Protein AF-A0AAD9PXS9-F1 (afdb_monomer)

Nearest PDB structures (foldseek):
  6mev-assembly7_G  TM=8.569E-01  e=5.951E-21  Homo sapiens
  5nfo-assembly1_A  TM=6.266E-01  e=4.429E-11  Homo sapiens
  4qu2-assembly1_A  TM=5.758E-01  e=1.796E-11  Mus musculus
  3pu3-assembly1_A  TM=5.633E-01  e=5.872E-11  Homo sapiens
  3n9m-assembly1_A  TM=6.194E-01  e=2.273E-10  Caenorhabditis elegans

Structure (mmCIF, N/CA/C/O backbone):
data_AF-A0AAD9PXS9-F1
#
_entry.id   AF-A0AAD9PXS9-F1
#
loop_
_atom_site.group_PDB
_atom_site.id
_atom_site.type_symbol
_atom_site.label_atom_id
_atom_site.label_alt_id
_atom_site.label_comp_id
_atom_site.label_asym_id
_atom_site.label_entity_id
_atom_site.label_seq_id
_atom_site.pdbx_PDB_ins_code
_atom_site.Cartn_x
_atom_site.Cartn_y
_atom_site.Cartn_z
_atom_site.occupancy
_atom_site.B_iso_or_equiv
_atom_site.auth_seq_id
_atom_site.auth_comp_id
_atom_site.auth_asym_id
_atom_site.auth_atom_id
_atom_site.pdbx_PDB_model_num
ATOM 1 N N . MET A 1 1 ? 21.852 71.347 -9.786 1.00 32.97 1 MET A N 1
ATOM 2 C CA . MET A 1 1 ? 22.519 71.029 -11.064 1.00 32.97 1 MET A CA 1
ATOM 3 C C . MET A 1 1 ? 21.695 69.965 -11.750 1.00 32.97 1 MET A C 1
ATOM 5 O O . MET A 1 1 ? 21.371 68.970 -11.120 1.00 32.97 1 MET A O 1
ATOM 9 N N . PHE A 1 2 ? 21.278 70.275 -12.972 1.00 33.44 2 PHE A N 1
ATOM 10 C CA . PHE A 1 2 ? 20.511 69.436 -13.887 1.00 33.44 2 PHE A CA 1
ATOM 11 C C . PHE A 1 2 ? 21.202 68.100 -14.179 1.00 33.44 2 PHE A C 1
ATOM 13 O O . PHE A 1 2 ? 22.426 68.081 -14.207 1.00 33.44 2 PHE A O 1
ATOM 20 N N . ILE A 1 3 ? 20.397 67.064 -14.440 1.00 28.33 3 ILE A N 1
ATOM 21 C CA . ILE A 1 3 ? 20.535 65.975 -15.440 1.00 28.33 3 ILE A CA 1
ATOM 22 C C . ILE A 1 3 ? 19.218 65.179 -15.303 1.00 28.33 3 ILE A C 1
ATOM 24 O O . ILE A 1 3 ? 18.979 64.524 -14.296 1.00 28.33 3 ILE A O 1
ATOM 28 N N . SER A 1 4 ? 18.175 65.612 -16.012 1.00 26.77 4 SER A N 1
ATOM 29 C CA . SER A 1 4 ? 17.727 65.141 -17.335 1.00 26.77 4 SER A CA 1
ATOM 30 C C . SER A 1 4 ? 16.794 63.933 -17.236 1.00 26.77 4 SER A C 1
ATOM 32 O O . SER A 1 4 ? 17.215 62.796 -17.042 1.00 26.77 4 SER A O 1
ATOM 34 N N . VAL A 1 5 ? 15.509 64.243 -17.409 1.00 33.94 5 VAL A N 1
ATOM 35 C CA . VAL A 1 5 ? 14.447 63.336 -17.841 1.00 33.94 5 VAL A CA 1
ATOM 36 C C . VAL A 1 5 ? 14.939 62.607 -19.091 1.00 33.94 5 VAL A C 1
ATOM 38 O O . VAL A 1 5 ? 15.208 63.253 -20.101 1.00 33.94 5 VAL A O 1
ATOM 41 N N . ILE A 1 6 ? 15.105 61.287 -19.006 1.00 30.64 6 ILE A N 1
ATOM 42 C CA . ILE A 1 6 ? 15.299 60.445 -20.186 1.00 30.64 6 ILE A CA 1
ATOM 43 C C . ILE A 1 6 ? 13.916 59.989 -20.629 1.00 30.64 6 ILE A C 1
ATOM 45 O O . ILE A 1 6 ? 13.181 59.340 -19.884 1.00 30.64 6 ILE A O 1
ATOM 49 N N . GLU A 1 7 ? 13.581 60.423 -21.837 1.00 26.02 7 GLU A N 1
ATOM 50 C CA . GLU A 1 7 ? 12.402 60.058 -22.597 1.00 26.02 7 GLU A CA 1
ATOM 51 C C . GLU A 1 7 ? 12.254 58.541 -22.713 1.00 26.02 7 GLU A C 1
ATOM 53 O O . GLU A 1 7 ? 13.203 57.786 -22.930 1.00 26.02 7 GLU A O 1
ATOM 58 N N . ILE A 1 8 ? 11.002 58.126 -22.585 1.00 31.27 8 ILE A N 1
ATOM 59 C CA . ILE A 1 8 ? 10.494 56.795 -22.867 1.00 31.27 8 ILE A CA 1
ATOM 60 C C . ILE A 1 8 ? 10.793 56.487 -24.340 1.00 31.27 8 ILE A C 1
ATOM 62 O O . ILE A 1 8 ? 10.117 57.003 -25.227 1.00 31.27 8 ILE A O 1
ATOM 66 N N . SER A 1 9 ? 11.778 55.628 -24.610 1.00 27.08 9 SER A N 1
ATOM 67 C CA . SER A 1 9 ? 11.796 54.869 -25.860 1.00 27.08 9 SER A CA 1
ATOM 68 C C . SER A 1 9 ? 11.058 53.555 -25.617 1.00 27.08 9 SER A C 1
ATOM 70 O O . SER A 1 9 ? 11.543 52.689 -24.884 1.00 27.08 9 SER A O 1
ATOM 72 N N . GLU A 1 10 ? 9.885 53.408 -26.227 1.00 34.47 10 GLU A N 1
ATOM 73 C CA . GLU A 1 10 ? 9.200 52.129 -26.398 1.00 34.47 10 GLU A CA 1
ATOM 74 C C . GLU A 1 10 ? 10.090 51.168 -27.206 1.00 34.47 10 GLU A C 1
ATOM 76 O O . GLU A 1 10 ? 9.968 51.031 -28.419 1.00 34.47 10 GLU A O 1
ATOM 81 N N . CYS A 1 11 ? 10.992 50.465 -26.526 1.00 26.47 11 CYS A N 1
ATOM 82 C CA . CYS A 1 11 ? 11.579 49.240 -27.045 1.00 26.47 11 CYS A CA 1
ATOM 83 C C . CYS A 1 11 ? 10.707 48.084 -26.563 1.00 26.47 11 CYS A C 1
ATOM 85 O O . CYS A 1 11 ? 10.788 47.665 -25.412 1.00 26.47 11 CYS A O 1
ATOM 87 N N . THR A 1 12 ? 9.824 47.635 -27.456 1.00 33.69 12 THR A N 1
ATOM 88 C CA . THR A 1 12 ? 9.004 46.414 -27.382 1.00 33.69 12 THR A CA 1
ATOM 89 C C . THR A 1 12 ? 9.589 45.322 -26.469 1.00 33.69 12 THR A C 1
ATOM 91 O O . THR A 1 12 ? 10.384 44.480 -26.881 1.00 33.69 12 THR A O 1
ATOM 94 N N . ALA A 1 13 ? 9.164 45.308 -25.202 1.00 39.28 13 ALA A N 1
ATOM 95 C CA . ALA A 1 13 ? 9.448 44.206 -24.295 1.00 39.28 13 ALA A CA 1
ATOM 96 C C . ALA A 1 13 ? 8.746 42.955 -24.837 1.00 39.28 13 ALA A C 1
ATOM 98 O O . ALA A 1 13 ? 7.523 42.938 -25.003 1.00 39.28 13 ALA A O 1
ATOM 99 N N . ASN A 1 14 ? 9.525 41.924 -25.157 1.00 44.44 14 ASN A N 1
ATOM 100 C CA . ASN A 1 14 ? 9.032 40.686 -25.745 1.00 44.44 14 ASN A CA 1
ATOM 101 C C . ASN A 1 14 ? 7.964 40.066 -24.812 1.00 44.44 14 ASN A C 1
ATOM 103 O O . ASN A 1 14 ? 8.253 39.614 -23.698 1.00 44.44 14 ASN A O 1
ATOM 107 N N . LYS A 1 15 ? 6.690 40.120 -25.229 1.00 53.94 15 LYS A N 1
ATOM 108 C CA . LYS A 1 15 ? 5.539 39.699 -24.408 1.00 53.94 15 LYS A CA 1
ATOM 109 C C . LYS A 1 15 ? 5.495 38.185 -24.174 1.00 53.94 15 LYS A C 1
ATOM 111 O O . LYS A 1 15 ? 4.886 37.772 -23.194 1.00 53.94 15 LYS A O 1
ATOM 116 N N . ARG A 1 16 ? 6.201 37.389 -24.977 1.00 62.66 16 ARG A N 1
ATOM 117 C CA . ARG A 1 16 ? 6.158 35.920 -24.940 1.00 62.66 16 ARG A CA 1
ATOM 118 C C . ARG A 1 16 ? 7.000 35.305 -23.820 1.00 62.66 16 ARG A C 1
ATOM 120 O O . ARG A 1 16 ? 8.013 35.882 -23.417 1.00 62.66 16 ARG A O 1
ATOM 127 N N . ASN A 1 17 ? 6.561 34.167 -23.296 1.00 72.19 17 ASN A N 1
ATOM 128 C CA . ASN A 1 17 ? 7.370 33.298 -22.446 1.00 72.19 17 ASN A CA 1
ATOM 129 C C . ASN A 1 17 ? 8.315 32.481 -23.338 1.00 72.19 17 ASN A C 1
ATOM 131 O O . ASN A 1 17 ? 7.873 31.710 -24.185 1.00 72.19 17 ASN A O 1
ATOM 135 N N . LEU A 1 18 ? 9.623 32.656 -23.167 1.00 80.19 18 LEU A N 1
ATOM 136 C CA . LEU A 1 18 ? 10.628 31.841 -23.843 1.00 80.19 18 LEU A CA 1
ATOM 137 C C . LEU A 1 18 ? 10.736 30.487 -23.141 1.00 80.19 18 LEU A C 1
ATOM 139 O O . LEU A 1 18 ? 11.271 30.411 -22.035 1.00 80.19 18 LEU A O 1
ATOM 143 N N . ILE A 1 19 ? 10.238 29.444 -23.803 1.00 86.06 19 ILE A N 1
ATOM 144 C CA . ILE A 1 19 ? 10.434 28.043 -23.430 1.00 86.06 19 ILE A CA 1
ATOM 145 C C . ILE A 1 19 ? 11.628 27.503 -24.222 1.00 86.06 19 ILE A C 1
ATOM 147 O O . ILE A 1 19 ? 11.623 27.536 -25.452 1.00 86.06 19 ILE A O 1
ATOM 151 N N . ASN A 1 20 ? 12.651 27.004 -23.530 1.00 89.00 20 ASN A N 1
ATOM 152 C CA . ASN A 1 20 ? 13.822 26.394 -24.153 1.00 89.00 20 ASN A CA 1
ATOM 153 C C . ASN A 1 20 ? 13.847 24.893 -23.862 1.00 89.00 20 ASN A C 1
ATOM 155 O O . ASN A 1 20 ? 14.037 24.490 -22.716 1.00 89.00 20 ASN A O 1
ATOM 159 N N . VAL A 1 21 ? 13.656 24.071 -24.893 1.00 90.00 21 VAL A N 1
ATOM 160 C CA . VAL A 1 21 ? 13.649 22.608 -24.766 1.00 90.00 21 VAL A CA 1
ATOM 161 C C . VAL A 1 21 ? 15.086 22.102 -24.863 1.00 90.00 21 VAL A C 1
ATOM 163 O O . VAL A 1 21 ? 15.706 22.167 -25.921 1.00 90.00 21 VAL A O 1
ATOM 166 N N . THR A 1 22 ? 15.618 21.638 -23.737 1.00 88.12 22 THR A N 1
ATOM 167 C CA . THR A 1 22 ? 17.005 21.177 -23.580 1.00 88.12 22 THR A CA 1
ATOM 168 C C . THR A 1 22 ? 17.202 19.704 -23.928 1.00 88.12 22 THR A C 1
ATOM 170 O O . THR A 1 22 ? 18.291 19.332 -24.341 1.00 88.12 22 THR A O 1
ATOM 173 N N . GLU A 1 23 ? 16.164 18.877 -23.787 1.00 88.12 23 GLU A N 1
ATOM 174 C CA . GLU A 1 23 ? 16.189 17.453 -24.146 1.00 88.12 23 GLU A CA 1
ATOM 175 C C . GLU A 1 23 ? 14.923 17.132 -24.950 1.00 88.12 23 GLU A C 1
ATOM 177 O O . GLU A 1 23 ? 13.832 17.535 -24.523 1.00 88.12 23 GLU A O 1
ATOM 182 N N . PRO A 1 24 ? 15.019 16.426 -26.091 1.00 86.50 24 PRO A N 1
ATOM 183 C CA . PRO A 1 24 ? 16.198 15.733 -26.636 1.00 86.50 24 PRO A CA 1
ATOM 184 C C . PRO A 1 24 ? 17.241 16.624 -27.327 1.00 86.50 24 PRO A C 1
ATOM 186 O O . PRO A 1 24 ? 16.916 17.672 -27.894 1.00 86.50 24 PRO A O 1
ATOM 189 N N . GLU A 1 25 ? 18.483 16.138 -27.352 1.00 85.81 25 GLU A N 1
ATOM 190 C CA . GLU A 1 25 ? 19.593 16.693 -28.133 1.00 85.81 25 GLU A CA 1
ATOM 191 C C . GLU A 1 25 ? 19.586 16.176 -29.586 1.00 85.81 25 GLU A C 1
ATOM 193 O O . GLU A 1 25 ? 18.961 15.170 -29.920 1.00 85.81 25 GLU A O 1
ATOM 198 N N . GLU A 1 26 ? 20.299 16.854 -30.494 1.00 80.19 26 GLU A N 1
ATOM 199 C CA . GLU A 1 26 ? 20.271 16.529 -31.933 1.00 80.19 26 GLU A CA 1
ATOM 200 C C . GLU A 1 26 ? 20.785 15.112 -32.263 1.00 80.19 26 GLU A C 1
ATOM 202 O O . GLU A 1 26 ? 20.340 14.480 -33.223 1.00 80.19 26 GLU A O 1
ATOM 207 N N . SER A 1 27 ? 21.710 14.588 -31.456 1.00 78.31 27 SER A N 1
ATOM 208 C CA . SER A 1 27 ? 22.283 13.249 -31.629 1.00 78.31 27 SER A CA 1
ATOM 209 C C . SER A 1 27 ? 21.477 12.128 -30.970 1.00 78.31 27 SER A C 1
ATOM 211 O O . SER A 1 27 ? 21.882 10.965 -31.059 1.00 78.31 27 SER A O 1
ATOM 213 N N . ASP A 1 28 ? 20.362 12.444 -30.312 1.00 81.44 28 ASP A N 1
ATOM 214 C CA . ASP A 1 28 ? 19.599 11.450 -29.570 1.00 81.44 28 ASP A CA 1
ATOM 215 C C . ASP A 1 28 ? 18.882 10.461 -30.492 1.00 81.44 28 ASP A C 1
ATOM 217 O O . ASP A 1 28 ? 18.220 10.812 -31.478 1.00 81.44 28 ASP A O 1
ATOM 221 N N . ILE A 1 29 ? 18.999 9.181 -30.133 1.00 85.62 29 ILE A N 1
ATOM 222 C CA . ILE A 1 29 ? 18.286 8.077 -30.770 1.00 85.62 29 ILE A CA 1
ATOM 223 C C . ILE A 1 29 ? 17.413 7.412 -29.717 1.00 85.62 29 ILE A C 1
ATOM 225 O O . ILE A 1 29 ? 17.900 6.703 -28.836 1.00 85.62 29 ILE A O 1
ATOM 229 N N . TRP A 1 30 ? 16.109 7.624 -29.826 1.00 87.25 30 TRP A N 1
ATOM 230 C CA . TRP A 1 30 ? 15.128 7.036 -28.933 1.00 87.25 30 TRP A CA 1
ATOM 231 C C . TRP A 1 30 ? 14.498 5.789 -29.551 1.00 87.25 30 TRP A C 1
ATOM 233 O O . TRP A 1 30 ? 14.321 5.692 -30.766 1.00 87.25 30 TRP A O 1
ATOM 243 N N . ILE A 1 31 ? 14.162 4.806 -28.723 1.00 81.06 31 ILE A N 1
ATOM 244 C CA . ILE A 1 31 ? 13.693 3.491 -29.155 1.00 81.06 31 ILE A CA 1
ATOM 245 C C . ILE A 1 31 ? 12.281 3.252 -28.628 1.00 81.06 31 ILE A C 1
ATOM 247 O O . ILE A 1 31 ? 12.018 3.317 -27.428 1.00 81.06 31 ILE A O 1
ATOM 251 N N . THR A 1 32 ? 11.358 2.916 -29.527 1.00 81.50 32 THR A N 1
ATOM 252 C CA . THR A 1 32 ? 9.956 2.680 -29.163 1.00 81.50 32 THR A CA 1
ATOM 253 C C . THR A 1 32 ? 9.805 1.495 -28.201 1.00 81.50 32 THR A C 1
ATOM 255 O O . THR A 1 32 ? 10.285 0.393 -28.490 1.00 81.50 32 THR A O 1
ATOM 258 N N . GLY A 1 33 ? 9.055 1.670 -27.111 1.00 62.78 33 GLY A N 1
ATOM 259 C CA . GLY A 1 33 ? 8.605 0.578 -26.242 1.00 62.78 33 GLY A CA 1
ATOM 260 C C . GLY A 1 33 ? 9.683 -0.156 -25.433 1.00 62.78 33 GLY A C 1
ATOM 261 O O . GLY A 1 33 ? 9.394 -1.247 -24.947 1.00 62.78 33 GLY A O 1
ATOM 262 N N . GLN A 1 34 ? 10.897 0.393 -25.302 1.00 62.56 34 GLN A N 1
ATOM 263 C CA . GLN A 1 34 ? 11.966 -0.196 -24.477 1.00 62.56 34 GLN A CA 1
ATOM 264 C C . GLN A 1 34 ? 12.207 0.570 -23.174 1.00 62.56 34 GLN A C 1
ATOM 266 O O . GLN A 1 34 ? 12.234 -0.037 -22.106 1.00 62.56 34 GLN A O 1
ATOM 271 N N . THR A 1 35 ? 12.357 1.889 -23.255 1.00 62.03 35 THR A N 1
ATOM 272 C CA . THR A 1 35 ? 12.659 2.763 -22.116 1.00 62.03 35 THR A CA 1
ATOM 273 C C . THR A 1 35 ? 11.917 4.083 -22.276 1.00 62.03 35 THR A C 1
ATOM 275 O O . THR A 1 35 ? 11.651 4.513 -23.398 1.00 62.03 35 THR A O 1
ATOM 278 N N . SER A 1 36 ? 11.569 4.727 -21.167 1.00 74.94 36 SER A N 1
ATOM 279 C CA . SER A 1 36 ? 11.125 6.120 -21.194 1.00 74.94 36 SER A CA 1
ATOM 280 C C . SER A 1 36 ? 12.313 7.047 -21.431 1.00 74.94 36 SER A C 1
ATOM 282 O O . SER A 1 36 ? 13.405 6.787 -20.922 1.00 74.94 36 SER A O 1
ATOM 284 N N . TYR A 1 37 ? 12.077 8.151 -22.120 1.00 83.06 37 TYR A N 1
ATOM 285 C CA . TYR A 1 37 ? 13.071 9.186 -22.355 1.00 83.06 37 TYR A CA 1
ATOM 286 C C . TYR A 1 37 ? 12.659 10.477 -21.659 1.00 83.06 37 TYR A C 1
ATOM 288 O O . TYR A 1 37 ? 11.472 10.794 -21.597 1.00 83.06 37 TYR A O 1
ATOM 296 N N . SER A 1 38 ? 13.642 11.193 -21.121 1.00 85.69 38 SER A N 1
ATOM 297 C CA . SER A 1 38 ? 13.432 12.494 -20.493 1.00 85.69 38 SER A CA 1
ATOM 298 C C . SER A 1 38 ? 13.231 13.559 -21.569 1.00 85.69 38 SER A C 1
ATOM 300 O O . SER A 1 38 ? 13.977 13.635 -22.545 1.00 85.69 38 SER A O 1
ATOM 302 N N . ILE A 1 39 ? 12.191 14.361 -21.390 1.00 90.88 39 ILE A N 1
ATOM 303 C CA . ILE A 1 39 ? 11.939 15.611 -22.094 1.00 90.88 39 ILE A CA 1
ATOM 304 C C . ILE A 1 39 ? 12.173 16.700 -21.068 1.00 90.88 39 ILE A C 1
ATOM 306 O O . ILE A 1 39 ? 11.521 16.695 -20.028 1.00 90.88 39 ILE A O 1
ATOM 310 N N . ALA A 1 40 ? 13.060 17.644 -21.346 1.00 89.44 40 ALA A N 1
ATOM 311 C CA . ALA A 1 40 ? 13.392 18.663 -20.367 1.00 89.44 40 ALA A CA 1
ATOM 312 C C . ALA A 1 40 ? 13.410 20.057 -20.968 1.00 89.44 40 ALA A C 1
ATOM 314 O O . ALA A 1 40 ? 13.911 20.249 -22.079 1.00 89.44 40 ALA A O 1
ATOM 315 N N . TRP A 1 41 ? 12.901 21.035 -20.224 1.00 91.62 41 TRP A N 1
ATOM 316 C CA . TRP A 1 41 ? 12.836 22.420 -20.668 1.00 91.62 41 TRP A CA 1
ATOM 317 C C . TRP A 1 41 ? 13.025 23.414 -19.527 1.00 91.62 41 TRP A C 1
ATOM 319 O O . TRP A 1 41 ? 12.844 23.106 -18.352 1.00 91.62 41 TRP A O 1
ATOM 329 N N . THR A 1 42 ? 13.397 24.634 -19.896 1.00 88.31 42 THR A N 1
ATOM 330 C CA . THR A 1 42 ? 13.456 25.794 -19.005 1.00 88.31 42 THR A CA 1
ATOM 331 C C . THR A 1 42 ? 12.526 26.884 -19.525 1.00 88.31 42 THR A C 1
ATOM 333 O O . THR A 1 42 ? 12.151 26.885 -20.702 1.00 88.31 42 THR A O 1
ATOM 336 N N . GLN A 1 43 ? 12.118 27.809 -18.656 1.00 84.88 43 GLN A N 1
ATOM 337 C CA . GLN A 1 43 ? 11.230 28.911 -19.026 1.00 84.88 43 GLN A CA 1
ATOM 338 C C . GLN A 1 43 ? 11.707 30.243 -18.451 1.00 84.88 43 GLN A C 1
ATOM 340 O O . GLN A 1 43 ? 12.221 30.311 -17.339 1.00 84.88 43 GLN A O 1
ATOM 345 N N . SER A 1 44 ? 11.521 31.313 -19.219 1.00 79.19 44 SER A N 1
ATOM 346 C CA . SER A 1 44 ? 11.881 32.679 -18.806 1.00 79.19 44 SER A CA 1
ATOM 347 C C . SER A 1 44 ? 10.849 33.359 -17.898 1.00 79.19 44 SER A C 1
ATOM 349 O O . SER A 1 44 ? 11.190 34.281 -17.160 1.00 79.19 44 SER A O 1
ATOM 351 N N . LYS A 1 45 ? 9.579 32.949 -17.984 1.00 72.12 45 LYS A N 1
ATOM 352 C CA . LYS A 1 45 ? 8.447 33.482 -17.218 1.00 72.12 45 LYS A CA 1
ATOM 353 C C . LYS A 1 45 ? 7.655 32.331 -16.614 1.00 72.12 45 LYS A C 1
ATOM 355 O O . LYS A 1 45 ? 7.728 31.198 -17.080 1.00 72.12 45 LYS A O 1
ATOM 360 N N . PHE A 1 46 ? 6.880 32.649 -15.586 1.00 67.00 46 PHE A N 1
ATOM 361 C CA . PHE A 1 46 ? 6.129 31.675 -14.808 1.00 67.00 46 PHE A CA 1
ATOM 362 C C . PHE A 1 46 ? 4.955 31.091 -15.609 1.00 67.00 46 PHE A C 1
ATOM 364 O O . PHE A 1 46 ? 4.010 31.806 -15.940 1.00 67.00 46 PHE A O 1
ATOM 371 N N . SER A 1 47 ? 5.023 29.795 -15.908 1.00 71.69 47 SER A N 1
ATOM 372 C CA . SER A 1 47 ? 3.887 28.957 -16.307 1.00 71.69 47 SER A CA 1
ATOM 373 C C . SER A 1 47 ? 3.821 27.743 -15.385 1.00 71.69 47 SER A C 1
ATOM 375 O O . SER A 1 47 ? 4.856 27.295 -14.889 1.00 71.69 47 SER A O 1
ATOM 377 N N . PHE A 1 48 ? 2.612 27.225 -15.178 1.00 71.75 48 PHE A N 1
ATOM 378 C CA . PHE A 1 48 ? 2.338 26.067 -14.320 1.00 71.75 48 PHE A CA 1
ATOM 379 C C . PHE A 1 48 ? 1.719 24.888 -15.069 1.00 71.75 48 PHE A C 1
ATOM 381 O O . PHE A 1 48 ? 1.498 23.837 -14.472 1.00 71.75 48 PHE A O 1
ATOM 388 N N . LYS A 1 49 ? 1.362 25.080 -16.345 1.00 80.12 49 LYS A N 1
ATOM 389 C CA . LYS A 1 49 ? 0.743 24.050 -17.180 1.00 80.12 49 LYS A CA 1
ATOM 390 C C . LYS A 1 49 ? 1.320 24.071 -18.588 1.00 80.12 49 LYS A C 1
ATOM 392 O O . LYS A 1 49 ? 1.449 25.151 -19.176 1.00 80.12 49 LYS A O 1
ATOM 397 N N . TRP A 1 50 ? 1.643 22.893 -19.120 1.00 87.12 50 TRP A N 1
ATOM 398 C CA . TRP A 1 50 ? 2.214 22.744 -20.460 1.00 87.12 50 TRP A CA 1
ATOM 399 C C . TRP A 1 50 ? 1.546 21.646 -21.287 1.00 87.12 50 TRP A C 1
ATOM 401 O O . TRP A 1 50 ? 1.175 20.586 -20.784 1.00 87.12 50 TRP A O 1
ATOM 411 N N . ASP A 1 51 ? 1.464 21.893 -22.591 1.00 89.00 51 ASP A N 1
ATOM 412 C CA . ASP A 1 51 ? 1.079 20.917 -23.603 1.00 89.00 51 ASP A CA 1
ATOM 413 C C . ASP A 1 51 ? 2.338 20.477 -24.357 1.00 89.00 51 ASP A C 1
ATOM 415 O O . ASP A 1 51 ? 3.062 21.313 -24.900 1.00 89.00 51 ASP A O 1
ATOM 419 N N . ILE A 1 52 ? 2.607 19.170 -24.383 1.00 93.12 52 ILE A N 1
ATOM 420 C CA . ILE A 1 52 ? 3.787 18.581 -25.027 1.00 93.12 52 ILE A CA 1
ATOM 421 C C . ILE A 1 52 ? 3.322 17.791 -26.249 1.00 93.12 52 ILE A C 1
ATOM 423 O O . ILE A 1 52 ? 2.483 16.895 -26.135 1.00 93.12 52 ILE A O 1
ATOM 427 N N . ALA A 1 53 ? 3.890 18.079 -27.417 1.00 94.38 53 ALA A N 1
ATOM 428 C CA . ALA A 1 53 ? 3.550 17.435 -28.679 1.00 94.38 53 ALA A CA 1
ATOM 429 C C . ALA A 1 53 ? 4.789 16.904 -29.411 1.00 94.38 53 ALA A C 1
ATOM 431 O O . ALA A 1 53 ? 5.864 17.499 -29.384 1.00 94.38 53 ALA A O 1
ATOM 432 N N . LEU A 1 54 ? 4.613 15.784 -30.112 1.00 95.25 54 LEU A N 1
ATOM 433 C CA . LEU A 1 54 ? 5.581 15.249 -31.061 1.00 95.25 54 LEU A CA 1
ATOM 434 C C . LEU A 1 54 ? 5.262 15.776 -32.459 1.00 95.25 54 LEU A C 1
ATOM 436 O O . LEU A 1 54 ? 4.148 15.579 -32.954 1.00 95.25 54 LEU A O 1
ATOM 440 N N . LEU A 1 55 ? 6.250 16.368 -33.118 1.00 94.06 55 LEU A N 1
ATOM 441 C CA . LEU A 1 55 ? 6.161 16.868 -34.485 1.00 94.06 55 LEU A CA 1
ATOM 442 C C . LEU A 1 55 ? 7.048 16.054 -35.434 1.00 94.06 55 LEU A C 1
ATOM 444 O O . LEU A 1 55 ? 8.137 15.619 -35.053 1.00 94.06 55 LEU A O 1
ATOM 448 N N . ASP A 1 56 ? 6.607 15.878 -36.680 1.00 90.62 56 ASP A N 1
ATOM 449 C CA . ASP A 1 56 ? 7.422 15.289 -37.749 1.00 90.62 56 ASP A CA 1
ATOM 450 C C . ASP A 1 56 ? 8.452 16.288 -38.322 1.00 90.62 56 ASP A C 1
ATOM 452 O O . ASP A 1 56 ? 8.560 17.446 -37.903 1.00 90.62 56 ASP A O 1
ATOM 456 N N . ARG A 1 57 ? 9.221 15.851 -39.328 1.00 84.44 57 ARG A N 1
ATOM 457 C CA . ARG A 1 57 ? 10.210 16.689 -40.029 1.00 84.44 57 ARG A CA 1
ATOM 458 C C . ARG A 1 57 ? 9.589 17.938 -40.673 1.00 84.44 57 ARG A C 1
ATOM 460 O O . ARG A 1 57 ? 10.278 18.947 -40.818 1.00 84.44 57 ARG A O 1
ATOM 467 N N . GLN A 1 58 ? 8.325 17.869 -41.073 1.00 86.06 58 GLN A N 1
ATOM 468 C CA . GLN A 1 58 ? 7.554 18.947 -41.686 1.00 86.06 58 GLN A CA 1
ATOM 469 C C . GLN A 1 58 ? 6.835 19.824 -40.646 1.00 86.06 58 GLN A C 1
ATOM 471 O O . GLN A 1 58 ? 6.148 20.765 -41.034 1.00 86.06 58 GLN A O 1
ATOM 476 N N . ARG A 1 59 ? 7.040 19.567 -39.345 1.00 85.38 59 ARG A N 1
ATOM 477 C CA . ARG A 1 59 ? 6.366 20.214 -38.208 1.00 85.38 59 ARG A CA 1
ATOM 478 C C . ARG A 1 59 ? 4.861 19.941 -38.126 1.00 85.38 59 ARG A C 1
ATOM 480 O O . ARG A 1 59 ? 4.140 20.690 -37.476 1.00 85.38 59 ARG A O 1
ATOM 487 N N . ASN A 1 60 ? 4.375 18.863 -38.736 1.00 88.44 60 ASN A N 1
ATOM 488 C CA . ASN A 1 60 ? 3.012 18.411 -38.488 1.00 88.44 60 ASN A CA 1
ATOM 489 C C . ASN A 1 60 ? 2.960 17.658 -37.164 1.00 88.44 60 ASN A C 1
ATOM 491 O O . ASN A 1 60 ? 3.859 16.878 -36.841 1.00 88.44 60 ASN A O 1
ATOM 495 N N . LYS A 1 61 ? 1.874 17.851 -36.417 1.00 90.88 61 LYS A N 1
ATOM 496 C CA . LYS A 1 61 ? 1.663 17.147 -35.157 1.00 90.88 61 LYS A CA 1
ATOM 497 C C . LYS A 1 61 ? 1.372 15.667 -35.396 1.00 90.88 61 LYS A C 1
ATOM 499 O O . LYS A 1 61 ? 0.397 15.320 -36.056 1.00 90.88 61 LYS A O 1
ATOM 504 N N . VAL A 1 62 ? 2.206 14.812 -34.814 1.00 89.69 62 VAL A N 1
ATOM 505 C CA . VAL A 1 62 ? 2.134 13.348 -34.911 1.00 89.69 62 VAL A CA 1
ATOM 506 C C . VAL A 1 62 ? 1.408 12.755 -33.709 1.00 89.69 62 VAL A C 1
ATOM 508 O O . VAL A 1 62 ? 0.592 11.852 -33.866 1.00 89.69 62 VAL A O 1
ATOM 511 N N . SER A 1 63 ? 1.694 13.255 -32.505 1.00 87.81 63 SER A N 1
ATOM 512 C CA . SER A 1 63 ? 1.060 12.797 -31.266 1.00 87.81 63 SER A CA 1
ATOM 513 C C . SER A 1 63 ? 1.045 13.911 -30.231 1.00 87.81 63 SER A C 1
ATOM 515 O O . SER A 1 63 ? 2.012 14.658 -30.115 1.00 87.81 63 SER A O 1
ATOM 517 N N . ASP A 1 64 ? -0.019 13.977 -29.437 1.00 87.75 64 ASP A N 1
ATOM 518 C CA . ASP A 1 64 ? 0.021 14.680 -28.156 1.00 87.75 64 ASP A CA 1
ATOM 519 C C . ASP A 1 64 ? 0.751 13.758 -27.157 1.00 87.75 64 ASP A C 1
ATOM 521 O O . ASP A 1 64 ? 0.368 12.595 -27.006 1.00 87.75 64 ASP A O 1
ATOM 525 N N . ILE A 1 65 ? 1.844 14.231 -26.557 1.00 87.19 65 ILE A N 1
ATOM 526 C CA . ILE A 1 65 ? 2.614 13.505 -25.533 1.00 87.19 65 ILE A CA 1
ATOM 527 C C . ILE A 1 65 ? 1.954 13.713 -24.167 1.00 87.19 65 ILE A C 1
ATOM 529 O O . ILE A 1 65 ? 1.695 12.744 -23.459 1.00 87.19 65 ILE A O 1
ATOM 533 N N . SER A 1 66 ? 1.624 14.965 -23.840 1.00 83.88 66 SER A N 1
ATOM 534 C CA . SER A 1 66 ? 0.867 15.345 -22.645 1.00 83.88 66 SER A CA 1
ATOM 535 C C . SER A 1 66 ? 0.039 16.607 -22.910 1.00 83.88 66 SER A C 1
ATOM 537 O O . SER A 1 66 ? 0.402 17.415 -23.766 1.00 83.88 66 SER A O 1
ATOM 539 N N . LYS A 1 67 ? -1.079 16.775 -22.197 1.00 85.31 67 LYS A N 1
ATOM 540 C CA . LYS A 1 67 ? -1.919 17.984 -22.224 1.00 85.31 67 LYS A CA 1
ATOM 541 C C . LYS A 1 67 ? -2.199 18.452 -20.807 1.00 85.31 67 LYS A C 1
ATOM 543 O O . LYS A 1 67 ? -2.715 17.673 -20.012 1.00 85.31 67 LYS A O 1
ATOM 548 N N . GLY A 1 68 ? -1.916 19.719 -20.525 1.00 74.00 68 GLY A N 1
ATOM 549 C CA . GLY A 1 68 ? -2.122 20.324 -19.213 1.00 74.00 68 GLY A CA 1
ATOM 550 C C . GLY A 1 68 ? -1.200 19.782 -18.122 1.00 74.00 68 GLY A C 1
ATOM 551 O O . GLY A 1 68 ? -1.611 19.761 -16.966 1.00 74.00 68 GLY A O 1
ATOM 552 N N . LEU A 1 69 ? 0.015 19.349 -18.479 1.00 77.44 69 LEU A N 1
ATOM 553 C CA . LEU A 1 69 ? 1.005 18.828 -17.536 1.00 77.44 69 LEU A CA 1
ATOM 554 C C . LEU A 1 69 ? 1.320 19.878 -16.469 1.00 77.44 69 LEU A C 1
ATOM 556 O O . LEU A 1 69 ? 1.737 20.974 -16.830 1.00 77.44 69 LEU A O 1
ATOM 560 N N . SER A 1 70 ? 1.164 19.544 -15.189 1.00 71.19 70 SER A N 1
ATOM 561 C CA . SER A 1 70 ? 1.475 20.419 -14.052 1.00 71.19 70 SER A CA 1
ATOM 562 C C . SER A 1 70 ? 2.616 19.844 -13.210 1.00 71.19 70 SER A C 1
ATOM 564 O O . SER A 1 70 ? 2.412 19.415 -12.079 1.00 71.19 70 SER A O 1
ATOM 566 N N . GLU A 1 71 ? 3.820 19.807 -13.779 1.00 63.25 71 GLU A N 1
ATOM 567 C CA . GLU A 1 71 ? 5.054 19.402 -13.090 1.00 63.25 71 GLU A CA 1
ATOM 568 C C . GLU A 1 71 ? 5.978 20.627 -12.998 1.00 63.25 71 GLU A C 1
ATOM 570 O O . GLU A 1 71 ? 6.481 21.110 -14.013 1.00 63.25 71 GLU A O 1
ATOM 575 N N . PHE A 1 72 ? 6.150 21.183 -11.793 1.00 53.50 72 PHE A N 1
ATOM 576 C CA . PHE A 1 72 ? 6.920 22.411 -11.567 1.00 53.50 72 PHE A CA 1
ATOM 577 C C . PHE A 1 72 ? 8.239 22.125 -10.838 1.00 53.50 72 PHE A C 1
ATOM 579 O O . PHE A 1 72 ? 8.252 21.483 -9.790 1.00 53.50 72 PHE A O 1
ATOM 586 N N . ASP A 1 73 ? 9.332 22.660 -11.383 1.00 63.16 73 ASP A N 1
ATOM 587 C CA . ASP A 1 73 ? 10.670 22.682 -10.791 1.00 63.16 73 ASP A CA 1
ATOM 588 C C . ASP A 1 73 ? 11.211 24.121 -10.904 1.00 63.16 73 ASP A C 1
ATOM 590 O O . ASP A 1 73 ? 11.002 24.781 -11.926 1.00 63.16 73 ASP A O 1
ATOM 594 N N . ASP A 1 74 ? 11.884 24.615 -9.857 1.00 51.69 74 ASP A N 1
ATOM 595 C CA . ASP A 1 74 ? 12.396 25.991 -9.767 1.00 51.69 74 ASP A CA 1
ATOM 596 C C . ASP A 1 74 ? 13.444 26.315 -10.861 1.00 51.69 74 ASP A C 1
ATOM 598 O O . ASP A 1 74 ? 13.696 27.492 -11.139 1.00 51.69 74 ASP A O 1
ATOM 602 N N . PHE A 1 75 ? 14.043 25.303 -11.509 1.00 67.56 75 PHE A N 1
ATOM 603 C CA . PHE A 1 75 ? 15.115 25.503 -12.494 1.00 67.56 75 PHE A CA 1
ATOM 604 C C . PHE A 1 75 ? 14.898 24.803 -13.839 1.00 67.56 75 PHE A C 1
ATOM 606 O O . PHE A 1 75 ? 15.057 25.437 -14.888 1.00 67.56 75 PHE A O 1
ATOM 613 N N . LYS A 1 76 ? 14.595 23.500 -13.839 1.00 81.44 76 LYS A N 1
ATOM 614 C CA . LYS A 1 76 ? 14.510 22.684 -15.061 1.00 81.44 76 LYS A CA 1
ATOM 615 C C . LYS A 1 76 ? 13.352 21.705 -14.947 1.00 81.44 76 LYS A C 1
ATOM 617 O O . LYS A 1 76 ? 13.421 20.738 -14.199 1.00 81.44 76 LYS A O 1
ATOM 622 N N . MET A 1 77 ? 12.317 21.930 -15.742 1.00 85.50 77 MET A N 1
ATOM 623 C CA . MET A 1 77 ? 11.175 21.034 -15.817 1.00 85.50 77 MET A CA 1
ATOM 624 C C . MET A 1 77 ? 11.570 19.781 -16.596 1.00 85.50 77 MET A C 1
ATOM 626 O O . MET A 1 77 ? 12.303 19.859 -17.587 1.00 85.50 77 MET A O 1
ATOM 630 N N . THR A 1 78 ? 11.090 18.625 -16.145 1.00 84.12 78 THR A N 1
ATOM 631 C CA . THR A 1 78 ? 11.344 17.337 -16.792 1.00 84.12 78 THR A CA 1
ATOM 632 C C . THR A 1 78 ? 10.057 16.539 -16.882 1.00 84.12 78 THR A C 1
ATOM 634 O O . THR A 1 78 ? 9.239 16.580 -15.974 1.00 84.12 78 THR A O 1
ATOM 637 N N . HIS A 1 79 ? 9.883 15.815 -17.982 1.00 82.75 79 HIS A N 1
ATOM 638 C CA . HIS A 1 79 ? 8.763 14.920 -18.213 1.00 82.75 79 HIS A CA 1
ATOM 639 C C . HIS A 1 79 ? 9.267 13.647 -18.886 1.00 82.75 79 HIS A C 1
ATOM 641 O O . HIS A 1 79 ? 9.917 13.696 -19.929 1.00 82.75 79 HIS A O 1
ATOM 647 N N . ASN A 1 80 ? 8.962 12.487 -18.311 1.00 83.06 80 ASN A N 1
ATOM 648 C CA . ASN A 1 80 ? 9.403 11.211 -18.865 1.00 83.06 80 ASN A CA 1
ATOM 649 C C . ASN A 1 80 ? 8.359 10.643 -19.825 1.00 83.06 80 ASN A C 1
ATOM 651 O O . ASN A 1 80 ? 7.252 10.294 -19.420 1.00 83.06 80 ASN A O 1
ATOM 655 N N . TRP A 1 81 ? 8.740 10.445 -21.084 1.00 85.44 81 TRP A N 1
ATOM 656 C CA . TRP A 1 81 ? 7.861 9.906 -22.112 1.00 85.44 81 TRP A CA 1
ATOM 657 C C . TRP A 1 81 ? 8.284 8.501 -22.553 1.00 85.44 81 TRP A C 1
ATOM 659 O O . TRP A 1 81 ? 9.375 8.290 -23.088 1.00 85.44 81 TRP A O 1
ATOM 669 N N . LEU A 1 82 ? 7.403 7.514 -22.355 1.00 81.88 82 LEU A N 1
ATOM 670 C CA . LEU A 1 82 ? 7.544 6.197 -22.976 1.00 81.88 82 LEU A CA 1
ATOM 671 C C . LEU A 1 82 ? 6.944 6.221 -24.383 1.00 81.88 82 LEU A C 1
ATOM 673 O O . LEU A 1 82 ? 5.728 6.300 -24.553 1.00 81.88 82 LEU A O 1
ATOM 677 N N . ILE A 1 83 ? 7.805 6.100 -25.391 1.00 85.00 83 ILE A N 1
ATOM 678 C CA . ILE A 1 83 ? 7.406 6.220 -26.794 1.00 85.00 83 ILE A CA 1
ATOM 679 C C . ILE A 1 83 ? 6.565 5.005 -27.209 1.00 85.00 83 ILE A C 1
ATOM 681 O O . ILE A 1 83 ? 7.075 3.873 -27.179 1.00 85.00 83 ILE A O 1
ATOM 685 N N . PRO A 1 84 ? 5.307 5.207 -27.647 1.00 77.94 84 PRO A N 1
ATOM 686 C CA . PRO A 1 84 ? 4.449 4.124 -28.109 1.00 77.94 84 PRO A CA 1
ATOM 687 C C . PRO A 1 84 ? 5.051 3.374 -29.302 1.00 77.94 84 PRO A C 1
ATOM 689 O O . PRO A 1 84 ? 5.634 3.975 -30.203 1.00 77.94 84 PRO A O 1
ATOM 692 N N . GLN A 1 85 ? 4.832 2.058 -29.371 1.00 78.12 85 GLN A N 1
ATOM 693 C CA . GLN A 1 85 ? 5.265 1.230 -30.512 1.00 78.12 85 GLN A CA 1
ATOM 694 C C . GLN A 1 85 ? 4.585 1.598 -31.844 1.00 78.12 85 GLN A C 1
ATOM 696 O O . GLN A 1 85 ? 5.036 1.163 -32.902 1.00 78.12 85 GLN A O 1
ATOM 701 N N . SER A 1 86 ? 3.504 2.381 -31.801 1.00 80.19 86 SER A N 1
ATOM 702 C CA . SER A 1 86 ? 2.808 2.898 -32.982 1.00 80.19 86 SER A CA 1
ATOM 703 C C . SER A 1 86 ? 3.555 4.035 -33.684 1.00 80.19 86 SER A C 1
ATOM 705 O O . SER A 1 86 ? 3.252 4.317 -34.843 1.00 80.19 86 SER A O 1
ATOM 707 N N . ILE A 1 87 ? 4.511 4.691 -33.016 1.00 86.31 87 ILE A N 1
ATOM 708 C CA . ILE A 1 87 ? 5.343 5.725 -33.638 1.00 86.31 87 ILE A CA 1
ATOM 709 C C . ILE A 1 87 ? 6.287 5.055 -34.641 1.00 86.31 87 ILE A C 1
ATOM 711 O O . ILE A 1 87 ? 6.906 4.031 -34.352 1.00 86.31 87 ILE A O 1
ATOM 715 N N . GLN A 1 88 ? 6.345 5.598 -35.856 1.00 86.38 88 GLN A N 1
ATOM 716 C CA . GLN A 1 88 ? 7.202 5.070 -36.913 1.00 86.38 88 GLN A CA 1
ATOM 717 C C . GLN A 1 88 ? 8.652 5.517 -36.716 1.00 86.38 88 GLN A C 1
ATOM 719 O O . GLN A 1 88 ? 8.940 6.493 -36.030 1.00 86.38 88 GLN A O 1
ATOM 724 N N . SER A 1 89 ? 9.585 4.795 -37.334 1.00 88.75 89 SER A N 1
ATOM 725 C CA . SER A 1 89 ? 10.982 5.217 -37.321 1.00 88.75 89 SER A CA 1
ATOM 726 C C . SER A 1 89 ? 11.160 6.450 -38.202 1.00 88.75 89 SER A C 1
ATOM 728 O O . SER A 1 89 ? 10.726 6.454 -39.353 1.00 88.75 89 SER A O 1
ATOM 730 N N . GLY A 1 90 ? 11.806 7.485 -37.677 1.00 90.06 90 GLY A N 1
ATOM 731 C CA . GLY A 1 90 ? 11.921 8.767 -38.362 1.00 90.06 90 GLY A CA 1
ATOM 732 C C . GLY A 1 90 ? 12.567 9.843 -37.500 1.00 90.06 90 GLY A C 1
ATOM 733 O O . GLY A 1 90 ? 12.979 9.585 -36.370 1.00 90.06 90 GLY A O 1
ATOM 734 N N . ASN A 1 91 ? 12.644 11.050 -38.056 1.00 91.25 91 ASN A N 1
ATOM 735 C CA . ASN A 1 91 ? 13.162 12.222 -37.358 1.00 91.25 91 ASN A CA 1
ATOM 736 C C . ASN A 1 91 ? 12.003 13.075 -36.855 1.00 91.25 91 ASN A C 1
ATOM 738 O O . ASN A 1 91 ? 11.089 13.390 -37.624 1.00 91.25 91 ASN A O 1
ATOM 742 N N . TYR A 1 92 ? 12.084 13.467 -35.591 1.00 93.81 92 TYR A N 1
ATOM 743 C CA . TYR A 1 92 ? 11.025 14.164 -34.881 1.00 93.81 92 TYR A CA 1
ATOM 744 C C . TYR A 1 92 ? 11.570 15.364 -34.111 1.00 93.81 92 TYR A C 1
ATOM 746 O O . TYR A 1 92 ? 12.779 15.524 -33.934 1.00 93.81 92 TYR A O 1
ATOM 754 N N . ARG A 1 93 ? 10.652 16.215 -33.657 1.00 94.25 93 ARG A N 1
ATOM 755 C CA . ARG A 1 93 ? 10.900 17.300 -32.703 1.00 94.25 93 ARG A CA 1
ATOM 756 C C . ARG A 1 93 ? 9.840 17.260 -31.620 1.00 94.25 93 ARG A C 1
ATOM 758 O O . ARG A 1 93 ? 8.719 16.829 -31.876 1.00 94.25 93 ARG A O 1
ATOM 765 N N . ILE A 1 94 ? 10.194 17.724 -30.434 1.00 94.75 94 ILE A N 1
ATOM 766 C CA . ILE A 1 94 ? 9.236 17.954 -29.361 1.00 94.75 94 ILE A CA 1
ATOM 767 C C . ILE A 1 94 ? 8.918 19.437 -29.319 1.00 94.75 94 ILE A C 1
ATOM 769 O O . ILE A 1 94 ? 9.820 20.268 -29.397 1.00 94.75 94 ILE A O 1
ATOM 773 N N . GLU A 1 95 ? 7.638 19.757 -29.221 1.00 94.88 95 GLU A N 1
ATOM 774 C CA . GLU A 1 95 ? 7.140 21.104 -28.990 1.00 94.88 95 GLU A CA 1
ATOM 775 C C . GLU A 1 95 ? 6.453 21.155 -27.629 1.00 94.88 95 GLU A C 1
ATOM 777 O O . GLU A 1 95 ? 5.689 20.255 -27.283 1.00 94.88 95 GLU A O 1
ATOM 782 N N . ILE A 1 96 ? 6.758 22.192 -26.854 1.00 92.44 96 ILE A N 1
ATOM 783 C CA . ILE A 1 96 ? 6.197 22.432 -25.527 1.00 92.44 96 ILE A CA 1
ATOM 784 C C . ILE A 1 96 ? 5.594 23.825 -25.525 1.00 92.44 96 ILE A C 1
ATOM 786 O O . ILE A 1 96 ? 6.313 24.798 -25.745 1.00 92.44 96 ILE A O 1
ATOM 790 N N . CYS A 1 97 ? 4.300 23.915 -25.249 1.00 90.25 97 CYS A N 1
ATOM 791 C CA . CYS A 1 97 ? 3.550 25.164 -25.197 1.00 90.25 97 CYS A CA 1
ATOM 792 C C . CYS A 1 97 ? 2.976 25.393 -23.801 1.00 90.25 97 CYS A C 1
ATOM 794 O O . CYS A 1 97 ? 2.579 24.438 -23.139 1.00 90.25 97 CYS A O 1
ATOM 796 N N . ALA A 1 98 ? 2.878 26.644 -23.353 1.00 84.69 98 ALA A N 1
ATOM 797 C CA . ALA A 1 98 ? 2.108 26.965 -22.153 1.00 84.69 98 ALA A CA 1
ATOM 798 C C . ALA A 1 98 ? 0.604 26.744 -22.412 1.00 84.69 98 ALA A C 1
ATOM 800 O O . ALA A 1 98 ? 0.044 27.273 -23.378 1.00 84.69 98 ALA A O 1
ATOM 801 N N . SER A 1 99 ? -0.067 25.970 -21.554 1.00 80.38 99 SER A N 1
ATOM 802 C CA . SER A 1 99 ? -1.484 25.645 -21.748 1.00 80.38 99 SER A CA 1
ATOM 803 C C . SER A 1 99 ? -2.341 26.913 -21.688 1.00 80.38 99 SER A C 1
ATOM 805 O O . SER A 1 99 ? -2.258 27.691 -20.740 1.00 80.38 99 SER A O 1
ATOM 807 N N . GLY A 1 100 ? -3.182 27.124 -22.704 1.00 72.31 100 GLY A N 1
ATOM 808 C CA . GLY A 1 100 ? -4.012 28.330 -22.836 1.00 72.31 100 GLY A CA 1
ATOM 809 C C . GLY A 1 100 ? -3.329 29.517 -23.530 1.00 72.31 100 GLY A C 1
ATOM 810 O O . GLY A 1 100 ? -4.017 30.480 -23.864 1.00 72.31 100 GLY A O 1
ATOM 811 N N . SER A 1 101 ? -2.028 29.418 -23.829 1.00 74.94 101 SER A N 1
ATOM 812 C CA . SER A 1 101 ? -1.244 30.432 -24.549 1.00 74.94 101 SER A CA 1
ATOM 813 C C . SER A 1 101 ? -0.449 29.789 -25.698 1.00 74.94 101 SER A C 1
ATOM 815 O O . SER A 1 101 ? 0.757 29.586 -25.578 1.00 74.94 101 SER A O 1
ATOM 817 N N . PRO A 1 102 ? -1.087 29.484 -26.845 1.00 64.62 102 PRO A N 1
ATOM 818 C CA . PRO A 1 102 ? -0.441 28.798 -27.974 1.00 64.62 102 PRO A CA 1
ATOM 819 C C . PRO A 1 102 ? 0.682 29.604 -28.656 1.00 64.62 102 PRO A C 1
ATOM 821 O O . PRO A 1 102 ? 1.384 29.077 -29.511 1.00 64.62 102 PRO A O 1
ATOM 824 N N . ASP A 1 103 ? 0.854 30.879 -28.301 1.00 73.56 103 ASP A N 1
ATOM 825 C CA . ASP A 1 103 ? 1.962 31.729 -28.751 1.00 73.56 103 ASP A CA 1
ATOM 826 C C . ASP A 1 103 ? 3.259 31.538 -27.938 1.00 73.56 103 ASP A C 1
ATOM 828 O O . ASP A 1 103 ? 4.320 32.001 -28.365 1.00 73.56 103 ASP A O 1
ATOM 832 N N . ASP A 1 104 ? 3.181 30.873 -26.782 1.00 85.81 104 ASP A N 1
ATOM 833 C CA . ASP A 1 104 ? 4.293 30.640 -25.858 1.00 85.81 104 ASP A CA 1
ATOM 834 C C . ASP A 1 104 ? 4.774 29.188 -25.979 1.00 85.81 104 ASP A C 1
ATOM 836 O O . ASP A 1 104 ? 4.529 28.364 -25.095 1.00 85.81 104 ASP A O 1
ATOM 840 N N . CYS A 1 105 ? 5.436 28.874 -27.097 1.00 88.12 105 CYS A N 1
ATOM 841 C CA . CYS A 1 105 ? 5.957 27.539 -27.393 1.00 88.12 105 CYS A CA 1
ATOM 842 C C . CYS A 1 105 ? 7.477 27.527 -27.606 1.00 88.12 105 CYS A C 1
ATOM 844 O O . CYS A 1 105 ? 8.053 28.453 -28.180 1.00 88.12 105 CYS A O 1
ATOM 846 N N . GLY A 1 106 ? 8.115 26.435 -27.190 1.00 89.44 106 GLY A N 1
ATOM 847 C CA . GLY A 1 106 ? 9.504 26.096 -27.486 1.00 89.44 106 GLY A CA 1
ATOM 848 C C . GLY A 1 106 ? 9.595 24.754 -28.204 1.00 89.44 106 GLY A C 1
ATOM 849 O O . GLY A 1 106 ? 8.792 23.860 -27.947 1.00 89.44 106 GLY A O 1
ATOM 850 N N . SER A 1 107 ? 10.577 24.589 -29.092 1.00 90.81 107 SER A N 1
ATOM 851 C CA . SER A 1 107 ? 10.810 23.317 -29.790 1.00 90.81 107 SER A CA 1
ATOM 852 C C . SER A 1 107 ? 12.223 22.793 -29.560 1.00 90.81 107 SER A C 1
ATOM 854 O O . SER A 1 107 ? 13.178 23.567 -29.545 1.00 90.81 107 SER A O 1
ATOM 856 N N . SER A 1 108 ? 12.361 21.473 -29.459 1.00 93.00 108 SER A N 1
ATOM 857 C CA . SER A 1 108 ? 13.652 20.792 -29.363 1.00 93.00 108 SER A CA 1
ATOM 858 C C . SER A 1 108 ? 14.427 20.815 -30.684 1.00 93.00 108 SER A C 1
ATOM 860 O O . SER A 1 108 ? 13.891 21.071 -31.779 1.00 93.00 108 SER A O 1
ATOM 862 N N . CYS A 1 109 ? 15.701 20.428 -30.601 1.00 87.69 109 CYS A N 1
ATOM 863 C CA . CYS A 1 109 ? 16.458 19.960 -31.756 1.00 87.69 109 CYS A CA 1
ATOM 864 C C . CYS A 1 109 ? 15.789 18.732 -32.401 1.00 87.69 109 CYS A C 1
ATOM 866 O O . CYS A 1 109 ? 14.932 18.074 -31.807 1.00 87.69 109 CYS A O 1
ATOM 868 N N . SER A 1 110 ? 16.136 18.457 -33.663 1.00 89.75 110 SER A N 1
ATOM 869 C CA . SER A 1 110 ? 15.641 17.256 -34.342 1.00 89.75 110 SER A CA 1
ATOM 870 C C . SER A 1 110 ? 16.359 16.042 -33.777 1.00 89.75 110 SER A C 1
ATOM 872 O O . SER A 1 110 ? 17.578 16.042 -33.765 1.00 89.75 110 SER A O 1
ATOM 874 N N . PHE A 1 111 ? 15.627 14.999 -33.414 1.00 90.56 111 PHE A N 1
ATOM 875 C CA . PHE A 1 111 ? 16.184 13.741 -32.912 1.00 90.56 111 PHE A CA 1
ATOM 876 C C . PHE A 1 111 ? 15.568 12.558 -33.667 1.00 90.56 111 PHE A C 1
ATOM 878 O O . PHE A 1 111 ? 14.607 12.729 -34.425 1.00 90.56 111 PHE A O 1
ATOM 885 N N . SER A 1 112 ? 16.129 11.359 -33.511 1.00 89.81 112 SER A N 1
ATOM 886 C CA . SER A 1 112 ? 15.665 10.159 -34.219 1.00 89.81 112 SER A CA 1
ATOM 887 C C . SER A 1 112 ? 14.878 9.230 -33.299 1.00 89.81 112 SER A C 1
ATOM 889 O O . SER A 1 112 ? 15.350 8.887 -32.221 1.00 89.81 112 SER A O 1
ATOM 891 N N . ILE A 1 113 ? 13.734 8.723 -33.757 1.00 89.19 113 ILE A N 1
ATOM 892 C CA . ILE A 1 113 ? 13.024 7.603 -33.121 1.00 89.19 113 ILE A CA 1
ATOM 893 C C . ILE A 1 113 ? 13.190 6.359 -33.998 1.00 89.19 113 ILE A C 1
ATOM 895 O O . ILE A 1 113 ? 13.053 6.432 -35.221 1.00 89.19 113 ILE A O 1
ATOM 899 N N . ARG A 1 114 ? 13.493 5.205 -33.394 1.00 86.50 114 ARG A N 1
ATOM 900 C CA . ARG A 1 114 ? 13.634 3.909 -34.076 1.00 86.50 114 ARG A CA 1
ATOM 901 C C . ARG A 1 114 ? 12.751 2.838 -33.444 1.00 86.50 114 ARG A C 1
ATOM 903 O O . ARG A 1 114 ? 12.582 2.782 -32.228 1.00 86.50 114 ARG A O 1
ATOM 910 N N . ASN A 1 115 ? 12.228 1.942 -34.275 1.00 79.38 115 ASN A N 1
ATOM 911 C CA . ASN A 1 115 ? 11.361 0.861 -33.820 1.00 79.38 115 ASN A CA 1
ATOM 912 C C . ASN A 1 115 ? 12.201 -0.294 -33.274 1.00 79.38 115 ASN A C 1
ATOM 914 O O . ASN A 1 115 ? 13.186 -0.701 -33.887 1.00 79.38 115 ASN A O 1
ATOM 918 N N . SER A 1 116 ? 11.776 -0.878 -32.157 1.00 61.19 116 SER A N 1
ATOM 919 C CA . SER A 1 116 ? 12.530 -1.905 -31.422 1.00 61.19 116 SER A CA 1
ATOM 920 C C . SER A 1 116 ? 12.541 -3.305 -32.054 1.00 61.19 116 SER A C 1
ATOM 922 O O . SER A 1 116 ? 12.730 -4.298 -31.347 1.00 61.19 116 SER A O 1
ATOM 924 N N . LYS A 1 117 ? 12.333 -3.448 -33.372 1.00 48.97 117 LYS A N 1
ATOM 925 C CA . LYS A 1 117 ? 12.333 -4.785 -33.980 1.00 48.97 117 LYS A CA 1
ATOM 926 C C . LYS A 1 117 ? 13.735 -5.411 -33.891 1.00 48.97 117 LYS A C 1
ATOM 928 O O . LYS A 1 117 ? 14.628 -5.043 -34.642 1.00 48.97 117 LYS A O 1
ATOM 933 N N . VAL A 1 118 ? 13.809 -6.427 -33.017 1.00 42.66 118 VAL A N 1
ATOM 934 C CA . VAL A 1 118 ? 14.872 -7.423 -32.776 1.00 42.66 118 VAL A CA 1
ATOM 935 C C . VAL A 1 118 ? 16.008 -6.961 -31.854 1.00 42.66 118 VAL A C 1
ATOM 937 O O . VAL A 1 118 ? 17.002 -6.475 -32.356 1.00 42.66 118 VAL A O 1
ATOM 940 N N . PHE A 1 119 ? 15.919 -7.219 -30.535 1.00 35.84 119 PHE A N 1
ATOM 941 C CA . PHE A 1 119 ? 17.087 -7.534 -29.680 1.00 35.84 119 PHE A CA 1
ATOM 942 C C . PHE A 1 119 ? 16.684 -8.383 -28.444 1.00 35.84 119 PHE A C 1
ATOM 944 O O . PHE A 1 119 ? 15.712 -8.029 -27.777 1.00 35.84 119 PHE A O 1
ATOM 951 N N . PRO A 1 120 ? 17.378 -9.502 -28.122 1.00 35.53 120 PRO A N 1
ATOM 952 C CA . PRO A 1 120 ? 17.053 -10.356 -26.978 1.00 35.53 120 PRO A CA 1
ATOM 953 C C . PRO A 1 120 ? 17.479 -9.738 -25.636 1.00 35.53 120 PRO A C 1
ATOM 955 O O . PRO A 1 120 ? 18.455 -8.994 -25.559 1.00 35.53 120 PRO A O 1
ATOM 958 N N . LEU A 1 121 ? 16.761 -10.122 -24.574 1.00 40.97 121 LEU A N 1
ATOM 959 C CA . LEU A 1 121 ? 16.737 -9.628 -23.182 1.00 40.97 121 LEU A CA 1
ATOM 960 C C . LEU A 1 121 ? 18.061 -9.429 -22.405 1.00 40.97 121 LEU A C 1
ATOM 962 O O . LEU A 1 121 ? 18.036 -9.091 -21.222 1.00 40.97 121 LEU A O 1
ATOM 966 N N . ILE A 1 122 ? 19.227 -9.645 -23.008 1.00 35.03 122 ILE A N 1
ATOM 967 C CA . ILE A 1 122 ? 20.507 -9.757 -22.291 1.00 35.03 122 ILE A CA 1
ATOM 968 C C . ILE A 1 122 ? 21.047 -8.393 -21.802 1.00 35.03 122 ILE A C 1
ATOM 970 O O . ILE A 1 122 ? 21.823 -8.348 -20.848 1.00 35.03 122 ILE A O 1
ATOM 974 N N . LEU A 1 123 ? 20.600 -7.269 -22.371 1.00 33.50 123 LEU A N 1
ATOM 975 C CA . LEU A 1 123 ? 21.139 -5.934 -22.057 1.00 33.50 123 LEU A CA 1
ATOM 976 C C . LEU A 1 123 ? 20.539 -5.246 -20.819 1.00 33.50 123 LEU A C 1
ATOM 978 O O . LEU A 1 123 ? 21.194 -4.372 -20.253 1.00 33.50 123 LEU A O 1
ATOM 982 N N . ILE A 1 124 ? 19.372 -5.676 -20.325 1.00 42.16 124 ILE A N 1
ATOM 983 C CA . ILE A 1 124 ? 18.731 -5.055 -19.145 1.00 42.16 124 ILE A CA 1
ATOM 984 C C . ILE A 1 124 ? 19.590 -5.248 -17.880 1.00 42.16 124 ILE A C 1
ATOM 986 O O . ILE A 1 124 ? 19.634 -4.385 -17.010 1.00 42.16 124 ILE A O 1
ATOM 990 N N . VAL A 1 125 ? 20.354 -6.344 -17.801 1.00 35.34 125 VAL A N 1
ATOM 991 C CA . VAL A 1 125 ? 21.253 -6.622 -16.665 1.00 35.34 125 VAL A CA 1
ATOM 992 C C . VAL A 1 125 ? 22.594 -5.881 -16.786 1.00 35.34 125 VAL A C 1
ATOM 994 O O . VAL A 1 125 ? 23.244 -5.623 -15.777 1.00 35.34 125 VAL A O 1
ATOM 997 N N . ILE A 1 126 ? 23.017 -5.517 -18.002 1.00 36.72 126 ILE A N 1
ATOM 998 C CA . ILE A 1 126 ? 24.316 -4.867 -18.249 1.00 36.72 126 ILE A CA 1
ATOM 999 C C . ILE A 1 126 ? 24.213 -3.341 -18.088 1.00 36.72 126 ILE A C 1
ATOM 1001 O O . ILE A 1 126 ? 25.146 -2.727 -17.575 1.00 36.72 126 ILE A O 1
ATOM 1005 N N . GLY A 1 127 ? 23.064 -2.735 -18.415 1.00 31.92 127 GLY A N 1
ATOM 1006 C CA . GLY A 1 127 ? 22.826 -1.293 -18.233 1.00 31.92 127 GLY A CA 1
ATOM 1007 C C . GLY A 1 127 ? 22.953 -0.804 -16.782 1.00 31.92 127 GLY A C 1
ATOM 1008 O O . GLY A 1 127 ? 23.311 0.346 -16.552 1.00 31.92 127 GLY A O 1
ATOM 1009 N N . PHE A 1 128 ? 22.769 -1.694 -15.801 1.00 36.72 128 PHE A N 1
ATOM 1010 C CA . PHE A 1 128 ? 22.962 -1.396 -14.377 1.00 36.72 128 PHE A CA 1
ATOM 1011 C C . PHE A 1 128 ? 24.431 -1.289 -13.938 1.00 36.72 128 PHE A C 1
ATOM 1013 O O . PHE A 1 128 ? 24.697 -0.806 -12.843 1.00 36.72 128 PHE A O 1
ATOM 1020 N N . VAL A 1 129 ? 25.394 -1.736 -14.752 1.00 31.97 129 VAL A N 1
ATOM 1021 C CA . VAL A 1 129 ? 26.822 -1.729 -14.376 1.00 31.97 129 VAL A CA 1
ATOM 1022 C C . VAL A 1 129 ? 27.565 -0.496 -14.909 1.00 31.97 129 VAL A C 1
ATOM 1024 O O . VAL A 1 129 ? 28.618 -0.157 -14.382 1.00 31.97 129 VAL A O 1
ATOM 1027 N N . PHE A 1 130 ? 27.028 0.214 -15.906 1.00 31.59 130 PHE A N 1
ATOM 1028 C CA . PHE A 1 130 ? 27.782 1.245 -16.636 1.00 31.59 130 PHE A CA 1
ATOM 1029 C C . PHE A 1 130 ? 27.432 2.706 -16.314 1.00 31.59 130 PHE A C 1
ATOM 1031 O O . PHE A 1 130 ? 28.063 3.596 -16.876 1.00 31.59 130 PHE A O 1
ATOM 1038 N N . LYS A 1 131 ? 26.505 2.993 -15.389 1.00 29.75 131 LYS A N 1
ATOM 1039 C CA . LYS A 1 131 ? 26.206 4.387 -14.997 1.00 29.75 131 LYS A CA 1
ATOM 1040 C C . LYS A 1 131 ? 27.273 5.043 -14.094 1.00 29.75 131 LYS A C 1
ATOM 1042 O O . LYS A 1 131 ? 27.240 6.257 -13.954 1.00 29.75 131 LYS A O 1
ATOM 1047 N N . ASP A 1 132 ? 28.250 4.285 -13.581 1.00 31.33 132 ASP A N 1
ATOM 1048 C CA . ASP A 1 132 ? 29.317 4.797 -12.691 1.00 31.33 132 ASP A CA 1
ATOM 1049 C C . ASP A 1 132 ? 30.685 5.027 -13.361 1.00 31.33 132 ASP A C 1
ATOM 1051 O O . ASP A 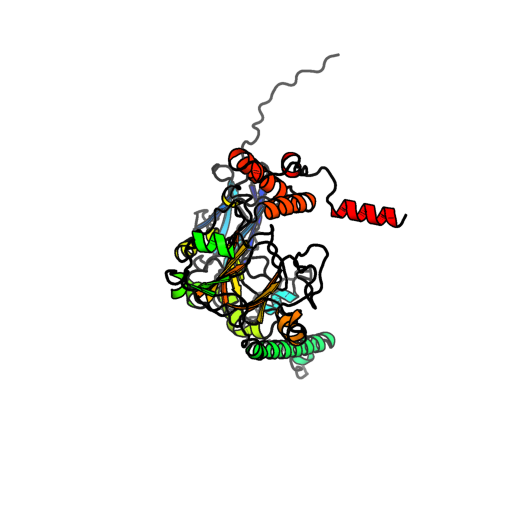1 132 ? 31.664 5.352 -12.691 1.00 31.33 132 ASP A O 1
ATOM 1055 N N . LEU A 1 133 ? 30.797 4.895 -14.685 1.00 30.36 133 LEU A N 1
ATOM 1056 C CA . LEU A 1 133 ? 32.043 5.193 -15.397 1.00 30.36 133 LEU A CA 1
ATOM 1057 C C . LEU A 1 133 ? 31.799 6.264 -16.454 1.00 30.36 133 LEU A C 1
ATOM 1059 O O . LEU A 1 133 ? 31.511 5.989 -17.617 1.00 30.36 133 LEU A O 1
ATOM 1063 N N . GLY A 1 134 ? 31.948 7.517 -16.027 1.00 29.97 134 GLY A N 1
ATOM 1064 C CA . GLY A 1 134 ? 32.082 8.647 -16.930 1.00 29.97 134 GLY A CA 1
ATOM 1065 C C . GLY A 1 134 ? 33.323 8.482 -17.802 1.00 29.97 134 GLY A C 1
ATOM 1066 O O . GLY A 1 134 ? 34.442 8.650 -17.330 1.00 29.97 134 GLY A O 1
ATOM 1067 N N . THR A 1 135 ? 33.129 8.117 -19.067 1.00 28.22 135 THR A N 1
ATOM 1068 C CA . THR A 1 135 ? 33.861 8.621 -20.245 1.00 28.22 135 THR A CA 1
ATOM 1069 C C . THR A 1 135 ? 33.332 7.923 -21.496 1.00 28.22 135 THR A C 1
ATOM 1071 O O . THR A 1 135 ? 33.508 6.724 -21.697 1.00 28.22 135 THR A O 1
ATOM 1074 N N . ALA A 1 136 ? 32.680 8.693 -22.364 1.00 29.73 136 ALA A N 1
ATOM 1075 C CA . ALA A 1 136 ? 32.245 8.232 -23.672 1.00 29.73 136 ALA A CA 1
ATOM 1076 C C . ALA A 1 136 ? 33.456 7.967 -24.586 1.00 29.73 136 ALA A C 1
ATOM 1078 O O . ALA A 1 136 ? 34.292 8.846 -24.802 1.00 29.73 136 ALA A O 1
ATOM 1079 N N . ARG A 1 137 ? 33.513 6.781 -25.199 1.00 25.53 137 ARG A N 1
ATOM 1080 C CA . ARG A 1 137 ? 34.146 6.581 -26.510 1.00 25.53 137 ARG A CA 1
ATOM 1081 C C . ARG A 1 137 ? 33.169 5.828 -27.406 1.00 25.53 137 ARG A C 1
ATOM 1083 O O . ARG A 1 137 ? 32.673 4.769 -27.034 1.00 25.53 137 ARG A O 1
ATOM 1090 N N . GLN A 1 138 ? 32.888 6.422 -28.565 1.00 31.95 138 GLN A N 1
ATOM 1091 C CA . GLN A 1 138 ? 32.048 5.883 -29.634 1.00 31.95 138 GLN A CA 1
ATOM 1092 C C . GLN A 1 138 ? 32.445 4.444 -29.989 1.00 31.95 138 GLN A C 1
ATOM 1094 O O . GLN A 1 138 ? 33.615 4.175 -30.261 1.00 31.95 138 GLN A O 1
ATOM 1099 N N . ILE A 1 139 ? 31.464 3.541 -30.057 1.00 25.56 139 ILE A N 1
ATOM 1100 C CA . ILE A 1 139 ? 31.619 2.222 -30.678 1.00 25.56 139 ILE A CA 1
ATOM 1101 C C . ILE A 1 139 ? 30.633 2.133 -31.848 1.00 25.56 139 ILE A C 1
ATOM 1103 O O . ILE A 1 139 ? 29.429 2.316 -31.681 1.00 25.56 139 ILE A O 1
ATOM 1107 N N . SER A 1 140 ? 31.197 1.902 -33.035 1.00 24.45 140 SER A N 1
ATOM 1108 C CA . SER A 1 140 ? 30.528 1.732 -34.330 1.00 24.45 140 SER A CA 1
ATOM 1109 C C . SER A 1 140 ? 29.640 0.476 -34.383 1.00 24.45 140 SER A C 1
ATOM 1111 O O . SER A 1 140 ? 29.890 -0.511 -33.693 1.00 24.45 140 SER A O 1
ATOM 1113 N N . SER A 1 141 ? 28.623 0.511 -35.247 1.00 29.23 141 SER A N 1
ATOM 1114 C CA . SER A 1 141 ? 27.497 -0.424 -35.377 1.00 29.23 141 SER A CA 1
ATOM 1115 C C . SER A 1 141 ? 27.793 -1.807 -35.992 1.00 29.23 141 SER A C 1
ATOM 1117 O O . SER A 1 141 ? 26.864 -2.436 -36.486 1.00 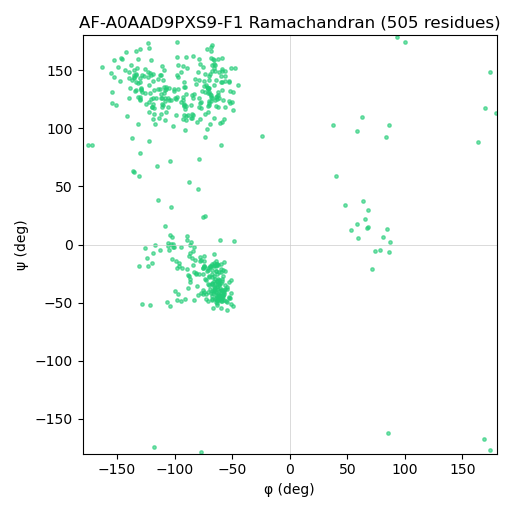29.23 141 SER A O 1
ATOM 1119 N N . ASP A 1 142 ? 29.024 -2.321 -35.943 1.00 26.38 142 ASP A N 1
ATOM 1120 C CA . ASP A 1 142 ? 29.412 -3.561 -36.659 1.00 26.38 142 ASP A CA 1
ATOM 1121 C C . ASP A 1 142 ? 29.651 -4.804 -35.773 1.00 26.38 142 ASP A C 1
ATOM 1123 O O . ASP A 1 142 ? 30.194 -5.808 -36.223 1.00 26.38 142 ASP A O 1
ATOM 1127 N N . MET A 1 143 ? 29.200 -4.807 -34.516 1.00 26.94 143 MET A N 1
ATOM 1128 C CA . MET A 1 143 ? 29.389 -5.940 -33.582 1.00 26.94 143 MET A CA 1
ATOM 1129 C C . MET A 1 143 ? 28.129 -6.804 -33.380 1.00 26.94 143 MET A C 1
ATOM 1131 O O . MET A 1 143 ? 27.898 -7.347 -32.300 1.00 26.94 143 MET A O 1
ATOM 1135 N N . LEU A 1 144 ? 27.290 -6.934 -34.412 1.00 33.06 144 LEU A N 1
ATOM 1136 C CA . LEU A 1 144 ? 26.032 -7.688 -34.363 1.00 33.06 144 LEU A CA 1
ATOM 1137 C C . LEU A 1 144 ? 25.894 -8.656 -35.546 1.00 33.06 144 LEU A C 1
ATOM 1139 O O . LEU A 1 144 ? 24.945 -8.596 -36.318 1.00 33.06 144 LEU A O 1
ATOM 1143 N N . ASN A 1 145 ? 26.848 -9.580 -35.668 1.00 26.70 145 ASN A N 1
ATOM 1144 C CA . ASN A 1 145 ? 26.646 -10.846 -36.373 1.00 26.70 145 ASN A CA 1
ATOM 1145 C C . ASN A 1 145 ? 27.609 -11.914 -35.820 1.00 26.70 145 ASN A C 1
ATOM 1147 O O . ASN A 1 145 ? 28.824 -11.714 -35.867 1.00 26.70 145 ASN A O 1
ATOM 1151 N N . PRO A 1 146 ? 27.124 -13.055 -35.295 1.00 33.91 146 PRO A N 1
ATOM 1152 C CA . PRO A 1 146 ? 27.977 -14.059 -34.673 1.00 33.91 146 PRO A CA 1
ATOM 1153 C C . PRO A 1 146 ? 28.515 -15.057 -35.706 1.00 33.91 146 PRO A C 1
ATOM 1155 O O . PRO A 1 146 ? 28.340 -16.250 -35.535 1.00 33.91 146 PRO A O 1
ATOM 1158 N N . THR A 1 147 ? 29.158 -14.590 -36.776 1.00 30.58 147 THR A N 1
ATOM 1159 C CA . THR A 1 147 ? 30.001 -15.413 -37.668 1.00 30.58 147 THR A CA 1
ATOM 1160 C C . THR A 1 147 ? 30.718 -14.492 -38.651 1.00 30.58 147 THR A C 1
ATOM 1162 O O . THR A 1 147 ? 30.192 -14.232 -39.726 1.00 30.58 147 THR A O 1
ATOM 1165 N N . HIS A 1 148 ? 31.869 -13.950 -38.250 1.00 26.03 148 HIS A N 1
ATOM 1166 C CA . HIS A 1 148 ? 33.047 -13.645 -39.081 1.00 26.03 148 HIS A CA 1
ATOM 1167 C C . HIS A 1 148 ? 33.957 -12.676 -38.313 1.00 26.03 148 HIS A C 1
ATOM 1169 O O . HIS A 1 148 ? 33.868 -11.462 -38.463 1.00 26.03 148 HIS A O 1
ATOM 1175 N N . TYR A 1 149 ? 34.871 -13.214 -37.502 1.00 27.98 149 TYR A N 1
ATOM 1176 C CA . TYR A 1 149 ? 36.082 -12.474 -37.156 1.00 27.98 149 TYR A CA 1
ATOM 1177 C C . TYR A 1 149 ? 37.110 -12.685 -38.276 1.00 27.98 149 TYR A C 1
ATOM 1179 O O . TYR A 1 149 ? 37.573 -13.797 -38.506 1.00 27.98 149 TYR A O 1
ATOM 1187 N N . ILE A 1 150 ? 37.363 -11.595 -39.003 1.00 29.58 150 ILE A N 1
ATOM 1188 C CA . ILE A 1 150 ? 38.653 -11.105 -39.511 1.00 29.58 150 ILE A CA 1
ATOM 1189 C C . ILE A 1 150 ? 39.649 -12.184 -39.989 1.00 29.58 150 ILE A C 1
ATOM 1191 O O . ILE A 1 150 ? 40.398 -12.763 -39.205 1.00 29.58 150 ILE A O 1
ATOM 1195 N N . GLN A 1 151 ? 39.761 -12.341 -41.314 1.00 25.50 151 GLN A N 1
ATOM 1196 C CA . GLN A 1 151 ? 41.035 -12.716 -41.929 1.00 25.50 151 GLN A CA 1
ATOM 1197 C C . GLN A 1 151 ? 41.976 -11.507 -41.860 1.00 25.50 151 GLN A C 1
ATOM 1199 O O . GLN A 1 151 ? 41.919 -10.609 -42.695 1.00 25.50 151 GLN A O 1
ATOM 1204 N N . THR A 1 152 ? 42.870 -11.502 -40.879 1.00 27.20 152 THR A N 1
ATOM 1205 C CA . THR A 1 152 ? 44.153 -10.806 -40.985 1.00 27.20 152 THR A CA 1
ATOM 1206 C C . THR A 1 152 ? 45.234 -11.843 -40.766 1.00 27.20 152 THR A C 1
ATOM 1208 O O . THR A 1 152 ? 45.350 -12.426 -39.690 1.00 27.20 152 THR A O 1
ATOM 1211 N N . ASN A 1 153 ? 45.997 -12.095 -41.826 1.00 28.53 153 ASN A N 1
ATOM 1212 C CA . ASN A 1 153 ? 47.207 -12.895 -41.787 1.00 28.53 153 ASN A CA 1
ATOM 1213 C C . ASN A 1 153 ? 48.183 -12.309 -40.759 1.00 28.53 153 ASN A C 1
ATOM 1215 O O . ASN A 1 153 ? 48.633 -11.182 -40.941 1.00 28.53 153 ASN A O 1
ATOM 1219 N N . ALA A 1 154 ? 48.519 -13.078 -39.724 1.00 29.53 154 ALA A N 1
ATOM 1220 C CA . ALA A 1 154 ? 49.887 -13.523 -39.440 1.00 29.53 154 ALA A CA 1
ATOM 1221 C C . ALA A 1 154 ? 49.976 -14.168 -38.042 1.00 29.53 154 ALA A C 1
ATOM 1223 O O . ALA A 1 154 ? 49.791 -13.506 -37.027 1.00 29.53 154 ALA A O 1
ATOM 1224 N N . THR A 1 155 ? 50.334 -15.457 -38.057 1.00 33.78 155 THR A N 1
ATOM 1225 C CA . THR A 1 155 ? 51.177 -16.183 -37.085 1.00 33.78 155 THR A CA 1
ATOM 1226 C C . THR A 1 155 ? 50.723 -16.321 -35.621 1.00 33.78 155 THR A C 1
ATOM 1228 O O . THR A 1 155 ? 50.810 -15.392 -34.829 1.00 33.78 155 THR A O 1
ATOM 1231 N N . ASP A 1 156 ? 50.372 -17.572 -35.291 1.00 41.31 156 ASP A N 1
ATOM 1232 C CA . ASP A 1 156 ? 50.591 -18.296 -34.029 1.00 41.31 156 ASP A CA 1
ATOM 1233 C C . ASP A 1 156 ? 50.039 -17.734 -32.706 1.00 41.31 156 ASP A C 1
ATOM 1235 O O . ASP A 1 156 ? 50.707 -16.982 -32.005 1.00 41.31 156 ASP A O 1
ATOM 1239 N N . GLN A 1 157 ? 48.872 -18.250 -32.285 1.00 36.25 157 GLN A N 1
ATOM 1240 C CA . GLN A 1 157 ? 48.676 -19.051 -31.052 1.00 36.25 157 GLN A CA 1
ATOM 1241 C C . GLN A 1 157 ? 47.176 -19.348 -30.815 1.00 36.25 157 GLN A C 1
ATOM 1243 O O . GLN A 1 157 ? 46.325 -18.544 -31.199 1.00 36.25 157 GLN A O 1
ATOM 1248 N N . PRO A 1 158 ? 46.811 -20.494 -30.202 1.00 41.22 158 PRO A N 1
ATOM 1249 C CA . PRO A 1 158 ? 45.414 -20.882 -30.025 1.00 41.22 158 PRO A CA 1
ATOM 1250 C C . PRO A 1 158 ? 44.725 -19.967 -29.003 1.00 41.22 158 PRO A C 1
ATOM 1252 O O . PRO A 1 158 ? 45.167 -19.820 -27.862 1.00 41.22 158 PRO A O 1
ATOM 1255 N N . THR A 1 159 ? 43.637 -19.338 -29.435 1.00 42.53 159 THR A N 1
ATOM 1256 C CA . THR A 1 159 ? 42.813 -18.408 -28.663 1.00 42.53 159 THR A CA 1
ATOM 1257 C C . THR A 1 159 ? 42.184 -19.089 -27.447 1.00 42.53 159 THR A C 1
ATOM 1259 O O . THR A 1 159 ? 41.397 -20.027 -27.555 1.00 42.53 159 THR A O 1
ATOM 1262 N N . LYS A 1 160 ? 42.555 -18.584 -26.272 1.00 45.25 160 LYS A N 1
ATOM 1263 C CA . LYS A 1 160 ? 42.060 -18.960 -24.944 1.00 45.25 160 LYS A CA 1
ATOM 1264 C C . LYS A 1 160 ? 40.535 -18.824 -24.826 1.00 45.25 160 LYS A C 1
ATOM 1266 O O . LYS A 1 160 ? 39.944 -17.915 -25.411 1.00 45.25 160 LYS A O 1
ATOM 1271 N N . HIS A 1 161 ? 39.895 -19.713 -24.060 1.00 49.75 161 HIS A N 1
ATOM 1272 C CA . HIS A 1 161 ? 38.438 -19.722 -23.865 1.00 49.75 161 HIS A CA 1
ATOM 1273 C C . HIS A 1 161 ? 37.928 -18.385 -23.269 1.00 49.75 161 HIS A C 1
ATOM 1275 O O . HIS A 1 161 ? 38.646 -17.761 -22.491 1.00 49.75 161 HIS A O 1
ATOM 1281 N N . PRO A 1 162 ? 36.672 -17.954 -23.533 1.00 51.12 162 PRO A N 1
ATOM 1282 C CA . PRO A 1 162 ? 36.112 -16.680 -23.040 1.00 51.12 162 PRO A CA 1
ATOM 1283 C C . PRO A 1 162 ? 36.123 -16.495 -21.511 1.00 51.12 162 PRO A C 1
ATOM 1285 O O . PRO A 1 162 ? 35.918 -15.390 -21.013 1.00 51.12 162 PRO A O 1
ATOM 1288 N N . GLU A 1 163 ? 36.336 -17.571 -20.751 1.00 51.88 163 GLU A N 1
ATOM 1289 C CA . GLU A 1 163 ? 36.486 -17.531 -19.294 1.00 51.88 163 GLU A CA 1
ATOM 1290 C C . GLU A 1 163 ? 37.880 -17.061 -18.835 1.00 51.88 163 GLU A C 1
ATOM 1292 O O . GLU A 1 163 ? 38.037 -16.680 -17.677 1.00 51.88 163 GLU A O 1
ATOM 1297 N N . GLU A 1 164 ? 38.871 -17.013 -19.731 1.00 54.03 164 GLU A N 1
ATOM 1298 C CA . GLU A 1 164 ? 40.257 -16.620 -19.431 1.00 54.03 164 GLU A CA 1
ATOM 1299 C C . GLU A 1 164 ? 40.509 -15.099 -19.491 1.00 54.03 164 GLU A C 1
ATOM 1301 O O . GLU A 1 164 ? 41.633 -14.654 -19.271 1.00 54.03 164 GLU A O 1
ATOM 1306 N N . LEU A 1 165 ? 39.472 -14.292 -19.752 1.00 66.38 165 LEU A N 1
ATOM 1307 C CA . LEU A 1 165 ? 39.550 -12.823 -19.832 1.00 66.38 165 LEU A CA 1
ATOM 1308 C C . LEU A 1 165 ? 39.050 -12.089 -18.575 1.00 66.38 165 LEU A C 1
ATOM 1310 O O . LEU A 1 165 ? 39.092 -10.863 -18.537 1.00 66.38 165 LEU A O 1
ATOM 1314 N N . LEU A 1 166 ? 38.566 -12.803 -17.554 1.00 77.38 166 LEU A N 1
ATOM 1315 C CA . LEU A 1 166 ? 38.029 -12.182 -16.338 1.00 77.38 166 LEU A CA 1
ATOM 1316 C C . LEU A 1 166 ? 39.107 -12.003 -15.272 1.00 77.38 166 LEU A C 1
ATOM 1318 O O . LEU A 1 166 ? 39.842 -12.937 -14.940 1.00 77.38 166 LEU A O 1
ATOM 1322 N N . PHE A 1 167 ? 39.139 -10.831 -14.643 1.00 86.31 167 PHE A N 1
ATOM 1323 C CA . PHE A 1 167 ? 39.989 -10.606 -13.484 1.00 86.31 167 PHE A CA 1
ATOM 1324 C C . PHE A 1 167 ? 39.533 -11.481 -12.299 1.00 86.31 167 PHE A C 1
ATOM 1326 O O . PHE A 1 167 ? 38.338 -11.758 -12.134 1.00 86.31 167 PHE A O 1
ATOM 1333 N N . PRO A 1 168 ? 40.440 -11.861 -11.378 1.00 87.25 168 PRO A N 1
ATOM 1334 C CA . PRO A 1 168 ? 40.089 -12.685 -10.216 1.00 87.25 168 PRO A CA 1
ATOM 1335 C C . PRO A 1 168 ? 38.921 -12.139 -9.374 1.00 87.25 168 PRO A C 1
ATOM 1337 O O . PRO A 1 168 ? 38.134 -12.904 -8.807 1.00 87.25 168 PRO A O 1
ATOM 1340 N N . HIS A 1 169 ? 38.770 -10.811 -9.289 1.00 83.75 169 HIS A N 1
ATOM 1341 C CA . HIS A 1 169 ? 37.663 -10.188 -8.564 1.00 83.75 169 HIS A CA 1
ATOM 1342 C C . HIS A 1 169 ? 36.307 -10.372 -9.272 1.00 83.75 169 HIS A C 1
ATOM 1344 O O . HIS A 1 169 ? 35.302 -10.580 -8.590 1.00 83.75 169 HIS A O 1
ATOM 1350 N N . GLU A 1 170 ? 36.271 -10.385 -10.605 1.00 85.19 170 GLU A N 1
ATOM 1351 C CA . GLU A 1 170 ? 35.058 -10.604 -11.403 1.00 85.19 170 GLU A CA 1
ATOM 1352 C C . GLU A 1 170 ? 34.594 -12.057 -11.316 1.00 85.19 170 GLU A C 1
ATOM 1354 O O . GLU A 1 170 ? 33.405 -12.318 -11.122 1.00 85.19 170 GLU A O 1
ATOM 1359 N N . ILE A 1 171 ? 35.534 -13.011 -11.353 1.00 85.62 171 ILE A N 1
ATOM 1360 C CA . ILE A 1 171 ? 35.251 -14.437 -11.129 1.00 85.62 171 ILE A CA 1
ATOM 1361 C C . ILE A 1 171 ? 34.621 -14.632 -9.744 1.00 85.62 171 ILE A C 1
ATOM 1363 O O . ILE A 1 171 ? 33.584 -15.288 -9.609 1.00 85.62 171 ILE A O 1
ATOM 1367 N N . ARG A 1 172 ? 35.205 -14.021 -8.704 1.00 86.88 172 ARG A N 1
ATOM 1368 C CA . ARG A 1 172 ? 34.668 -14.052 -7.334 1.00 86.88 172 ARG A CA 1
ATOM 1369 C C . ARG A 1 172 ? 33.274 -13.422 -7.247 1.00 86.88 172 ARG A C 1
ATOM 1371 O O . ARG A 1 172 ? 32.385 -14.028 -6.648 1.00 86.88 172 ARG A O 1
ATOM 1378 N N . ARG A 1 173 ? 33.053 -12.256 -7.867 1.00 85.44 173 ARG A N 1
ATOM 1379 C CA . ARG A 1 173 ? 31.738 -11.589 -7.906 1.00 85.44 173 ARG A CA 1
ATOM 1380 C C . ARG A 1 173 ? 30.694 -12.457 -8.610 1.00 85.44 173 ARG A C 1
ATOM 1382 O O . ARG A 1 173 ? 29.602 -12.636 -8.082 1.00 85.44 173 ARG A O 1
ATOM 1389 N N . ARG A 1 174 ? 31.038 -13.061 -9.751 1.00 86.81 174 ARG A N 1
ATOM 1390 C CA . ARG A 1 174 ? 30.153 -13.964 -10.503 1.00 86.81 174 ARG A CA 1
ATOM 1391 C C . ARG A 1 174 ? 29.771 -15.201 -9.688 1.00 86.81 174 ARG A C 1
ATOM 1393 O O . ARG A 1 174 ? 28.596 -15.560 -9.668 1.00 86.81 174 ARG A O 1
ATOM 1400 N N . ARG A 1 175 ? 30.726 -15.825 -8.986 1.00 87.88 175 ARG A N 1
ATOM 1401 C CA . ARG A 1 175 ? 30.451 -16.963 -8.086 1.00 87.88 175 ARG A CA 1
ATOM 1402 C C . ARG A 1 175 ? 29.490 -16.575 -6.961 1.00 87.88 175 ARG A C 1
ATOM 1404 O O . ARG A 1 175 ? 28.524 -17.300 -6.738 1.00 87.88 175 ARG A O 1
ATOM 1411 N N . ARG A 1 176 ? 29.705 -15.422 -6.312 1.00 85.81 176 ARG A N 1
ATOM 1412 C CA . ARG A 1 176 ? 28.794 -14.905 -5.274 1.00 85.81 176 ARG A CA 1
ATOM 1413 C C . ARG A 1 176 ? 27.386 -14.686 -5.831 1.00 85.81 176 ARG A C 1
ATOM 1415 O O . ARG A 1 176 ? 26.443 -15.242 -5.292 1.00 85.81 176 ARG A O 1
ATOM 1422 N N . LEU A 1 177 ? 27.249 -14.020 -6.980 1.00 85.69 177 LEU A N 1
ATOM 1423 C CA . LEU A 1 177 ? 25.943 -13.823 -7.622 1.00 85.69 177 LEU A CA 1
ATOM 1424 C C . LEU A 1 177 ? 25.234 -15.146 -7.951 1.00 85.69 177 LEU A C 1
ATOM 1426 O O . LEU A 1 177 ? 24.024 -15.256 -7.791 1.00 85.69 177 LEU A O 1
ATOM 1430 N N . GLN A 1 178 ? 25.956 -16.172 -8.411 1.00 87.69 178 GLN A N 1
ATOM 1431 C CA . GLN A 1 178 ? 25.359 -17.490 -8.656 1.00 87.69 178 GLN A CA 1
ATOM 1432 C C . GLN A 1 178 ? 24.890 -18.169 -7.363 1.00 87.69 178 GLN A C 1
ATOM 1434 O O . GLN A 1 178 ? 23.839 -18.813 -7.364 1.00 87.69 178 GLN A O 1
ATOM 1439 N N . GLN A 1 179 ? 25.655 -18.036 -6.279 1.00 87.44 179 GLN A N 1
ATOM 1440 C CA . GLN A 1 179 ? 25.283 -18.549 -4.965 1.00 87.44 179 GLN A CA 1
ATOM 1441 C C . GLN A 1 179 ? 24.036 -17.837 -4.428 1.00 87.44 179 GLN A C 1
ATOM 1443 O O . GLN A 1 179 ? 23.083 -18.513 -4.046 1.00 87.44 179 GLN A O 1
ATOM 1448 N N . ASP A 1 180 ? 24.005 -16.507 -4.507 1.00 85.31 180 ASP A N 1
ATOM 1449 C CA . ASP A 1 180 ? 22.875 -15.676 -4.086 1.00 85.31 180 ASP A CA 1
ATOM 1450 C C . ASP A 1 180 ? 21.601 -16.053 -4.857 1.00 85.31 180 ASP A C 1
ATOM 1452 O O . ASP A 1 180 ? 20.562 -16.325 -4.263 1.00 85.31 180 ASP A O 1
ATOM 1456 N N . ARG A 1 181 ? 21.690 -16.209 -6.186 1.00 87.94 181 ARG A N 1
ATOM 1457 C CA . ARG A 1 181 ? 20.550 -16.642 -7.017 1.00 87.94 181 ARG A CA 1
ATOM 1458 C C . ARG A 1 181 ? 19.981 -17.994 -6.588 1.00 87.94 181 ARG A C 1
ATOM 1460 O O . ARG A 1 181 ? 18.767 -18.178 -6.603 1.00 87.94 181 ARG A O 1
ATOM 1467 N N . ARG A 1 182 ? 20.838 -18.961 -6.236 1.00 90.25 182 ARG A N 1
ATOM 1468 C CA . ARG A 1 182 ? 20.392 -20.277 -5.738 1.00 90.25 182 ARG A CA 1
ATOM 1469 C C . ARG A 1 182 ? 19.752 -20.162 -4.357 1.00 90.25 182 ARG A C 1
ATOM 1471 O O . ARG A 1 182 ? 18.771 -20.851 -4.092 1.00 90.25 182 ARG A O 1
ATOM 1478 N N . TYR A 1 183 ? 20.308 -19.309 -3.502 1.00 87.75 183 TYR A N 1
ATOM 1479 C CA . TYR A 1 183 ? 19.796 -19.045 -2.164 1.00 87.75 183 TYR A CA 1
ATOM 1480 C C . TYR A 1 183 ? 18.390 -18.427 -2.213 1.00 87.75 183 TYR A C 1
ATOM 1482 O O . TYR A 1 183 ? 17.462 -19.005 -1.652 1.00 87.75 183 TYR A O 1
ATOM 1490 N N . PHE A 1 184 ? 18.187 -17.352 -2.981 1.00 89.38 184 PHE A N 1
ATOM 1491 C CA . PHE A 1 184 ? 16.873 -16.707 -3.112 1.00 89.38 184 PHE A CA 1
ATOM 1492 C C . PHE A 1 184 ? 15.829 -17.600 -3.781 1.00 89.38 184 PHE A C 1
ATOM 1494 O O . PHE A 1 184 ? 14.656 -17.588 -3.391 1.00 89.38 184 PHE A O 1
ATOM 1501 N N . LYS A 1 185 ? 16.255 -18.448 -4.724 1.00 89.88 185 LYS A N 1
ATOM 1502 C CA . LYS A 1 185 ? 15.360 -19.438 -5.322 1.00 89.88 185 LYS A CA 1
ATOM 1503 C C . LYS A 1 185 ? 14.829 -20.404 -4.263 1.00 89.88 185 LYS A C 1
ATOM 1505 O O . LYS A 1 185 ? 13.623 -20.618 -4.187 1.00 89.88 185 LYS A O 1
ATOM 1510 N N . ARG A 1 186 ? 15.710 -20.911 -3.395 1.00 88.69 186 ARG A N 1
ATOM 1511 C CA . ARG A 1 186 ? 15.326 -21.783 -2.277 1.00 88.69 186 ARG A CA 1
ATOM 1512 C C . ARG A 1 186 ? 14.400 -21.075 -1.285 1.00 88.69 186 ARG A C 1
ATOM 1514 O O . ARG A 1 186 ? 13.404 -21.659 -0.879 1.00 88.69 186 ARG A O 1
ATOM 1521 N N . MET A 1 187 ? 14.671 -19.814 -0.944 1.00 87.12 187 MET A N 1
ATOM 1522 C CA . MET A 1 187 ? 13.768 -19.018 -0.094 1.00 87.12 187 MET A CA 1
ATOM 1523 C C . MET A 1 187 ? 12.377 -18.870 -0.723 1.00 87.12 187 MET A C 1
ATOM 1525 O O . MET A 1 187 ? 11.360 -18.997 -0.050 1.00 87.12 187 MET A O 1
ATOM 1529 N N . THR A 1 188 ? 12.313 -18.650 -2.037 1.00 87.19 188 THR A N 1
ATOM 1530 C CA . THR A 1 188 ? 11.041 -18.576 -2.771 1.00 87.19 188 THR A CA 1
ATOM 1531 C C . THR A 1 188 ? 10.278 -19.902 -2.729 1.00 87.19 188 THR A C 1
ATOM 1533 O O . THR A 1 188 ? 9.050 -19.906 -2.680 1.00 87.19 188 THR A O 1
ATOM 1536 N N . GLU A 1 189 ? 10.979 -21.035 -2.732 1.00 87.12 189 GLU A N 1
ATOM 1537 C CA . GLU A 1 189 ? 10.376 -22.366 -2.596 1.00 87.12 189 GLU A CA 1
ATOM 1538 C C . GLU A 1 189 ? 9.821 -22.607 -1.177 1.00 87.12 189 GLU A C 1
ATOM 1540 O O . GLU A 1 189 ? 8.747 -23.198 -1.049 1.00 87.12 189 GLU A O 1
ATOM 1545 N N . GLN A 1 190 ? 10.483 -22.071 -0.142 1.00 85.62 190 GLN A N 1
ATOM 1546 C CA . GLN A 1 190 ? 10.055 -22.141 1.267 1.00 85.62 190 GLN A CA 1
ATOM 1547 C C . GLN A 1 190 ? 8.784 -21.344 1.570 1.00 85.62 190 GLN A C 1
ATOM 1549 O O . GLN A 1 190 ? 8.126 -21.601 2.571 1.00 85.62 190 GLN A O 1
ATOM 1554 N N . ILE A 1 191 ? 8.363 -20.420 0.699 1.00 86.06 191 ILE A N 1
ATOM 1555 C CA . ILE A 1 191 ? 7.150 -19.622 0.935 1.00 86.06 191 ILE A CA 1
ATOM 1556 C C . ILE A 1 191 ? 5.888 -20.476 1.115 1.00 86.06 191 ILE A C 1
ATOM 1558 O O . ILE A 1 191 ? 4.908 -20.031 1.707 1.00 86.06 191 ILE A O 1
ATOM 1562 N N . LYS A 1 192 ? 5.907 -21.714 0.607 1.00 81.06 192 LYS A N 1
ATOM 1563 C CA . LYS A 1 192 ? 4.827 -22.685 0.795 1.00 81.06 192 LYS A CA 1
ATOM 1564 C C . LYS A 1 192 ? 4.610 -23.038 2.265 1.00 81.06 192 LYS A C 1
ATOM 1566 O O . LYS A 1 192 ? 3.472 -23.256 2.646 1.00 81.06 192 LYS A O 1
ATOM 1571 N N . GLU A 1 193 ? 5.666 -23.044 3.072 1.00 82.94 193 GLU A N 1
ATOM 1572 C CA . GLU A 1 193 ? 5.610 -23.330 4.512 1.00 82.94 193 GLU A CA 1
ATOM 1573 C C . GLU A 1 193 ? 4.946 -22.183 5.290 1.00 82.94 193 GLU A C 1
ATOM 1575 O O . GLU A 1 193 ? 4.431 -22.378 6.383 1.00 82.94 193 GLU A O 1
ATOM 1580 N N . LEU A 1 194 ? 4.894 -20.984 4.699 1.00 83.06 194 LEU A N 1
ATOM 1581 C CA . LEU A 1 194 ? 4.251 -19.806 5.281 1.00 83.06 194 LEU A CA 1
ATOM 1582 C C . LEU A 1 194 ? 2.762 -19.690 4.906 1.00 83.06 194 LEU A C 1
ATOM 1584 O O . LEU A 1 194 ? 2.147 -18.667 5.217 1.00 83.06 194 LEU A O 1
ATOM 1588 N N . ARG A 1 195 ? 2.190 -20.708 4.244 1.00 81.75 195 ARG A N 1
ATOM 1589 C CA . ARG A 1 195 ? 0.778 -20.756 3.821 1.00 81.75 195 ARG A CA 1
ATOM 1590 C C . ARG A 1 195 ? -0.180 -21.217 4.906 1.00 81.75 195 ARG A C 1
ATOM 1592 O O . ARG A 1 195 ? -1.356 -20.899 4.822 1.00 81.75 195 ARG A O 1
ATOM 1599 N N . ASP A 1 196 ? 0.299 -21.954 5.893 1.00 77.81 196 ASP A N 1
ATOM 1600 C CA . ASP A 1 196 ? -0.577 -22.505 6.917 1.00 77.81 196 ASP A CA 1
ATOM 1601 C C . ASP A 1 196 ? -0.511 -21.594 8.147 1.00 77.81 196 ASP A C 1
ATOM 1603 O O . ASP A 1 196 ? 0.528 -21.447 8.793 1.00 77.81 196 ASP A O 1
ATOM 1607 N N . THR A 1 197 ? -1.613 -20.901 8.424 1.00 81.44 197 THR A N 1
ATOM 1608 C CA . THR A 1 197 ? -1.778 -20.026 9.590 1.00 81.44 197 THR A CA 1
ATOM 1609 C C . THR A 1 197 ? -3.233 -20.048 10.032 1.00 81.44 197 THR A C 1
ATOM 1611 O O . THR A 1 197 ? -4.150 -20.073 9.207 1.00 81.44 197 THR A O 1
ATOM 1614 N N . GLU A 1 198 ? -3.443 -20.054 11.346 1.00 87.50 198 GLU A N 1
ATOM 1615 C CA . GLU A 1 198 ? -4.760 -19.824 11.918 1.00 87.50 198 GLU A CA 1
ATOM 1616 C C . GLU A 1 198 ? -5.059 -18.326 11.863 1.00 87.50 198 GLU A C 1
ATOM 1618 O O . GLU A 1 198 ? -4.359 -17.505 12.455 1.00 87.50 198 GLU A O 1
ATOM 1623 N N . CYS A 1 199 ? -6.102 -17.963 11.122 1.00 95.25 199 CYS A N 1
ATOM 1624 C CA . CYS A 1 199 ? -6.488 -16.570 10.993 1.00 95.25 199 CYS A CA 1
ATOM 1625 C C . CYS A 1 199 ? -7.093 -16.055 12.304 1.00 95.25 199 CYS A C 1
ATOM 1627 O O . CYS A 1 199 ? -8.142 -16.525 12.739 1.00 95.25 199 CYS A O 1
ATOM 1629 N N . THR A 1 200 ? -6.463 -15.042 12.893 1.00 96.81 200 THR A N 1
ATOM 1630 C CA . THR A 1 200 ? -6.926 -14.359 14.111 1.00 96.81 200 THR A CA 1
ATOM 1631 C C . THR A 1 200 ? -7.618 -13.024 13.823 1.00 96.81 200 THR A C 1
ATOM 1633 O O . THR A 1 200 ? -8.111 -12.368 14.742 1.00 96.81 200 THR A O 1
ATOM 1636 N N . ILE A 1 201 ? -7.688 -12.620 12.550 1.00 97.88 201 ILE A N 1
ATOM 1637 C CA . ILE A 1 201 ? -8.447 -11.451 12.091 1.00 97.88 201 ILE A CA 1
ATOM 1638 C C . ILE A 1 201 ? -9.870 -11.891 11.734 1.00 97.88 201 ILE A C 1
ATOM 1640 O O . ILE A 1 201 ? -10.075 -12.840 10.979 1.00 97.88 201 ILE A O 1
ATOM 1644 N N . GLU A 1 202 ? -10.866 -11.191 12.269 1.00 98.06 202 GLU A N 1
ATOM 1645 C CA . GLU A 1 202 ? -12.274 -11.507 12.026 1.00 98.06 202 GLU A CA 1
ATOM 1646 C C . GLU A 1 202 ? -12.649 -11.332 10.547 1.00 98.06 202 GLU A C 1
ATOM 1648 O O . GLU A 1 202 ? -12.212 -10.382 9.894 1.00 98.06 202 GLU A O 1
ATOM 1653 N N . ARG A 1 203 ? -13.494 -12.235 10.035 1.00 98.25 203 ARG A N 1
ATOM 1654 C CA . ARG A 1 203 ? -14.110 -12.140 8.709 1.00 98.25 203 ARG A CA 1
ATOM 1655 C C . ARG A 1 203 ? -15.587 -11.817 8.821 1.00 98.25 203 ARG A C 1
ATOM 1657 O O . ARG A 1 203 ? -16.311 -12.493 9.546 1.00 98.25 203 ARG A O 1
ATOM 1664 N N . VAL A 1 204 ? -16.036 -10.855 8.025 1.00 98.00 204 VAL A N 1
ATOM 1665 C CA . VAL A 1 204 ? -17.440 -10.449 7.952 1.00 98.00 204 VAL A CA 1
ATOM 1666 C C . VAL A 1 204 ? -17.879 -10.429 6.501 1.00 98.00 204 VAL A C 1
ATOM 1668 O O . VAL A 1 204 ? -17.183 -9.911 5.628 1.00 98.00 204 VAL A O 1
ATOM 1671 N N . HIS A 1 205 ? -19.037 -11.017 6.227 1.00 97.94 205 HIS A N 1
ATOM 1672 C CA . HIS A 1 205 ? -19.611 -11.031 4.891 1.00 97.94 205 HIS A CA 1
ATOM 1673 C C . HIS A 1 205 ? -20.539 -9.836 4.706 1.00 97.94 205 HIS A C 1
ATOM 1675 O O . HIS A 1 205 ? -21.510 -9.710 5.447 1.00 97.94 205 HIS A O 1
ATOM 1681 N N . GLN A 1 206 ? -20.215 -8.971 3.742 1.00 95.44 206 GLN A N 1
ATOM 1682 C CA . GLN A 1 206 ? -21.041 -7.838 3.311 1.00 95.44 206 GLN A CA 1
ATOM 1683 C C . GLN A 1 206 ? -21.755 -7.068 4.450 1.00 95.44 206 GLN A C 1
ATOM 1685 O O . GLN A 1 206 ? -22.987 -6.995 4.467 1.00 95.44 206 GLN A O 1
ATOM 1690 N N . PRO A 1 207 ? -21.023 -6.496 5.431 1.00 96.12 207 PRO A N 1
ATOM 1691 C CA . PRO A 1 207 ? -21.661 -5.741 6.506 1.00 96.12 207 PRO A CA 1
ATOM 1692 C C . PRO A 1 207 ? -22.343 -4.476 5.974 1.00 96.12 207 PRO A C 1
ATOM 1694 O O . PRO A 1 207 ? -21.867 -3.849 5.025 1.00 96.12 207 PRO A O 1
ATOM 1697 N N . THR A 1 208 ? -23.424 -4.047 6.632 1.00 95.25 208 THR A N 1
ATOM 1698 C CA . THR A 1 208 ? -24.019 -2.734 6.341 1.00 95.25 208 THR A CA 1
ATOM 1699 C C . THR A 1 208 ? -23.086 -1.607 6.781 1.00 95.25 208 THR A C 1
ATOM 1701 O O . THR A 1 208 ? -22.206 -1.796 7.629 1.00 95.25 208 THR A O 1
ATOM 1704 N N . LYS A 1 209 ? -23.301 -0.404 6.237 1.00 94.50 209 LYS A N 1
ATOM 1705 C CA . LYS A 1 209 ? -22.516 0.788 6.583 1.00 94.50 209 LYS A CA 1
ATOM 1706 C C . LYS A 1 209 ? -22.557 1.089 8.081 1.00 94.50 209 LYS A C 1
ATOM 1708 O O . LYS A 1 209 ? -21.526 1.382 8.681 1.00 94.50 209 LYS A O 1
ATOM 1713 N N . GLU A 1 210 ? -23.728 0.977 8.697 1.00 94.25 210 GLU A N 1
ATOM 1714 C CA . GLU A 1 210 ? -23.953 1.267 10.114 1.00 94.25 210 GLU A CA 1
ATOM 1715 C C . GLU A 1 210 ? -23.235 0.260 11.012 1.00 94.25 210 GLU A C 1
ATOM 1717 O O . GLU A 1 210 ? -22.538 0.666 11.945 1.00 94.25 210 GLU A O 1
ATOM 1722 N N . THR A 1 211 ? -23.374 -1.036 10.713 1.00 95.06 211 THR A N 1
ATOM 1723 C CA . THR A 1 211 ? -22.693 -2.110 11.442 1.00 95.06 211 THR A CA 1
ATOM 1724 C C . THR A 1 211 ? -21.186 -1.952 11.320 1.00 95.06 211 THR A C 1
ATOM 1726 O O . THR A 1 211 ? -20.484 -1.958 12.329 1.00 95.06 211 THR A O 1
ATOM 1729 N N . PHE A 1 212 ? -20.684 -1.710 10.106 1.00 96.44 212 PHE A N 1
ATOM 1730 C CA . PHE A 1 212 ? -19.251 -1.576 9.889 1.00 96.44 212 PHE A CA 1
ATOM 1731 C C . PHE A 1 212 ? -18.650 -0.378 10.644 1.00 96.44 212 PHE A C 1
ATOM 1733 O O . PHE A 1 212 ? -17.661 -0.517 11.372 1.00 96.44 212 PHE A O 1
ATOM 1740 N N . ARG A 1 213 ? -19.291 0.796 10.535 1.00 95.81 213 ARG A N 1
ATOM 1741 C CA . ARG A 1 213 ? -18.873 2.016 11.242 1.00 95.81 213 ARG A CA 1
ATOM 1742 C C . ARG A 1 213 ? -18.864 1.818 12.756 1.00 95.81 213 ARG A C 1
ATOM 1744 O O . ARG A 1 213 ? -17.940 2.267 13.431 1.00 95.81 213 ARG A O 1
ATOM 1751 N N . LYS A 1 214 ? -19.906 1.187 13.302 1.00 96.00 214 LYS A N 1
ATOM 1752 C CA . LYS A 1 214 ? -20.069 1.003 14.747 1.00 96.00 214 LYS A CA 1
ATOM 1753 C C . LYS A 1 214 ? -19.075 -0.007 15.314 1.00 96.00 214 LYS A C 1
ATOM 1755 O O . LYS A 1 214 ? -18.445 0.299 16.323 1.00 96.00 214 LYS A O 1
ATOM 1760 N N . ASP A 1 215 ? -18.955 -1.171 14.686 1.00 97.12 215 ASP A N 1
ATOM 1761 C CA . ASP A 1 215 ? -18.303 -2.329 15.301 1.00 97.12 215 ASP A CA 1
ATOM 1762 C C . ASP A 1 215 ? -16.813 -2.443 14.939 1.00 97.12 215 ASP A C 1
ATOM 1764 O O . ASP A 1 215 ? -16.066 -3.059 15.704 1.00 97.12 215 ASP A O 1
ATOM 1768 N N . TYR A 1 216 ? -16.361 -1.800 13.848 1.00 96.81 216 TYR A N 1
ATOM 1769 C CA . TYR A 1 216 ? -14.961 -1.852 13.390 1.00 96.81 216 TYR A CA 1
ATOM 1770 C C . TYR A 1 216 ? -14.281 -0.482 13.300 1.00 96.81 216 TYR A C 1
ATOM 1772 O O . TYR A 1 216 ? -13.220 -0.303 13.897 1.00 96.81 216 TYR A O 1
ATOM 1780 N N . MET A 1 217 ? -14.870 0.506 12.611 1.00 95.69 217 MET A N 1
ATOM 1781 C CA . MET A 1 217 ? -14.210 1.818 12.462 1.00 95.69 217 MET A CA 1
ATOM 1782 C C . MET A 1 217 ? -14.098 2.555 13.803 1.00 95.69 217 MET A C 1
ATOM 1784 O O . MET A 1 217 ? -13.003 2.901 14.236 1.00 95.69 217 MET A O 1
ATOM 1788 N N . LYS A 1 218 ? -15.218 2.743 14.516 1.00 95.12 218 LYS A N 1
ATOM 1789 C CA . LYS A 1 218 ? -15.236 3.460 15.807 1.00 95.12 218 LYS A CA 1
ATOM 1790 C C . LYS A 1 218 ? -14.476 2.739 16.919 1.00 95.12 218 LYS A C 1
ATOM 1792 O O . LYS A 1 218 ? -14.014 3.384 17.854 1.00 95.12 218 LYS A O 1
ATOM 1797 N N . THR A 1 219 ? -14.374 1.415 16.843 1.00 96.25 219 THR A N 1
ATOM 1798 C CA . THR A 1 219 ? -13.646 0.591 17.820 1.00 96.25 219 THR A CA 1
ATOM 1799 C C . THR A 1 219 ? -12.166 0.441 17.472 1.00 96.25 219 THR A C 1
ATOM 1801 O O . THR A 1 219 ? -11.405 -0.061 18.298 1.00 96.25 219 THR A O 1
ATOM 1804 N N . GLY A 1 220 ? -11.746 0.862 16.272 1.00 96.19 220 GLY A N 1
ATOM 1805 C CA . GLY A 1 220 ? -10.377 0.705 15.794 1.00 96.19 220 GLY A CA 1
ATOM 1806 C C . GLY A 1 220 ? -9.967 -0.761 15.648 1.00 96.19 220 GLY A C 1
ATOM 1807 O O . GLY A 1 220 ? -8.823 -1.106 15.959 1.00 96.19 220 GLY A O 1
ATOM 1808 N N . LYS A 1 221 ? -10.890 -1.628 15.205 1.00 97.62 221 LYS A N 1
ATOM 1809 C CA . LYS A 1 221 ? -10.678 -3.076 15.074 1.00 97.62 221 LYS A CA 1
ATOM 1810 C C . LYS A 1 221 ? -10.452 -3.486 13.607 1.00 97.62 221 LYS A C 1
ATOM 1812 O O . LYS A 1 221 ? -11.318 -3.215 12.776 1.00 97.62 221 LYS A O 1
ATOM 1817 N N . PRO A 1 222 ? -9.338 -4.167 13.269 1.00 98.38 222 PRO A N 1
ATOM 1818 C CA . PRO A 1 222 ? -9.107 -4.680 11.923 1.00 98.38 222 PRO A CA 1
ATOM 1819 C C . PRO A 1 222 ? -10.064 -5.825 11.593 1.00 98.38 222 PRO A C 1
ATOM 1821 O O . PRO A 1 222 ? -10.428 -6.620 12.464 1.00 98.38 222 PRO A O 1
ATOM 1824 N N . VAL A 1 223 ? -10.453 -5.915 10.324 1.00 98.44 223 VAL A N 1
ATOM 1825 C CA . VAL A 1 223 ? -11.427 -6.902 9.846 1.00 98.44 223 VAL A CA 1
ATOM 1826 C C . VAL A 1 223 ? -11.230 -7.186 8.362 1.00 98.44 223 VAL A C 1
ATOM 1828 O O . VAL A 1 223 ? -10.834 -6.311 7.590 1.00 98.44 223 VAL A O 1
ATOM 1831 N N . ILE A 1 224 ? -11.517 -8.420 7.961 1.00 98.56 224 ILE A N 1
ATOM 1832 C CA . ILE A 1 224 ? -11.564 -8.847 6.567 1.00 98.56 224 ILE A CA 1
ATOM 1833 C C . ILE A 1 224 ? -13.019 -8.860 6.102 1.00 98.56 224 ILE A C 1
ATOM 1835 O O . ILE A 1 224 ? -13.874 -9.525 6.685 1.00 98.56 224 ILE A O 1
ATOM 1839 N N . LEU A 1 225 ? -13.295 -8.143 5.021 1.00 98.12 225 LEU A N 1
ATOM 1840 C CA . LEU A 1 225 ? -14.594 -8.088 4.374 1.00 98.12 225 LEU A CA 1
ATOM 1841 C C . LEU A 1 225 ? -14.627 -9.050 3.191 1.00 98.12 225 LEU A C 1
ATOM 1843 O O . LEU A 1 225 ? -13.779 -8.986 2.300 1.00 98.12 225 LEU A O 1
ATOM 1847 N N . THR A 1 226 ? -15.636 -9.914 3.171 1.00 98.19 226 THR A N 1
ATOM 1848 C CA . THR A 1 226 ? -15.873 -10.878 2.088 1.00 98.19 226 THR A CA 1
ATOM 1849 C C . THR A 1 226 ? -17.127 -10.502 1.299 1.00 98.19 226 THR A C 1
ATOM 1851 O O . THR A 1 226 ? -18.020 -9.830 1.822 1.00 98.19 226 THR A O 1
ATOM 1854 N N . GLY A 1 227 ? -17.187 -10.898 0.025 1.00 96.62 227 GLY A N 1
ATOM 1855 C CA . GLY A 1 227 ? -18.316 -10.630 -0.876 1.00 96.62 227 GLY A CA 1
ATOM 1856 C C . GLY A 1 227 ? -18.423 -9.186 -1.385 1.00 96.62 227 GLY A C 1
ATOM 1857 O O . GLY A 1 227 ? -19.259 -8.889 -2.231 1.00 96.62 227 GLY A O 1
ATOM 1858 N N . MET A 1 228 ? -17.586 -8.263 -0.901 1.00 95.69 228 MET A N 1
ATOM 1859 C CA . MET A 1 228 ? -17.636 -6.845 -1.298 1.00 95.69 228 MET A CA 1
ATOM 1860 C C . MET A 1 228 ? -17.158 -6.600 -2.736 1.00 95.69 228 MET A C 1
ATOM 1862 O O . MET A 1 228 ? -17.492 -5.579 -3.331 1.00 95.69 228 MET A O 1
ATOM 1866 N N . MET A 1 229 ? -16.362 -7.520 -3.286 1.00 96.94 229 MET A N 1
ATOM 1867 C CA . MET A 1 229 ? -15.720 -7.387 -4.598 1.00 96.94 229 MET A CA 1
ATOM 1868 C C . MET A 1 229 ? -16.414 -8.220 -5.688 1.00 96.94 229 MET A C 1
ATOM 1870 O O . MET A 1 229 ? -15.981 -8.195 -6.836 1.00 96.94 229 MET A O 1
ATOM 1874 N N . ASP A 1 230 ? -17.494 -8.942 -5.370 1.00 95.00 230 ASP A N 1
ATOM 1875 C CA . ASP A 1 230 ? -18.123 -9.918 -6.278 1.00 95.00 230 ASP A CA 1
ATOM 1876 C C . ASP A 1 230 ? -18.653 -9.283 -7.576 1.00 95.00 230 ASP A C 1
ATOM 1878 O O . ASP A 1 230 ? -18.671 -9.912 -8.638 1.00 95.00 230 ASP A O 1
ATOM 1882 N N . SER A 1 231 ? -19.075 -8.019 -7.502 1.00 94.62 231 SER A N 1
ATOM 1883 C CA . SER A 1 231 ? -19.575 -7.245 -8.641 1.00 94.62 231 SER A CA 1
ATOM 1884 C C . SER A 1 231 ? -18.474 -6.576 -9.466 1.00 94.62 231 SER A C 1
ATOM 1886 O O . SER A 1 231 ? -18.762 -6.098 -10.563 1.00 94.62 231 SER A O 1
ATOM 1888 N N . TRP A 1 232 ? -17.230 -6.534 -8.979 1.00 96.50 232 TRP A N 1
ATOM 1889 C CA . TRP A 1 232 ? -16.149 -5.811 -9.644 1.00 96.50 232 TRP A CA 1
ATOM 1890 C C . TRP A 1 232 ? -15.761 -6.510 -10.944 1.00 96.50 232 TRP A C 1
ATOM 1892 O O . TRP A 1 232 ? -15.453 -7.707 -10.966 1.00 96.50 232 TRP A O 1
ATOM 1902 N N . GLN A 1 233 ? -15.702 -5.750 -12.036 1.00 95.31 233 GLN A N 1
ATOM 1903 C CA . GLN A 1 233 ? -15.229 -6.276 -13.313 1.00 95.31 233 GLN A CA 1
ATOM 1904 C C . GLN A 1 233 ? -13.757 -6.702 -13.217 1.00 95.31 233 GLN A C 1
ATOM 1906 O O . GLN A 1 233 ? -13.376 -7.712 -13.811 1.00 95.31 233 GLN A O 1
ATOM 1911 N N . ALA A 1 234 ? -12.971 -6.026 -12.374 1.00 95.25 234 ALA A N 1
ATOM 1912 C CA . ALA A 1 234 ? -11.573 -6.356 -12.118 1.00 95.25 234 ALA A CA 1
ATOM 1913 C C . ALA A 1 234 ? -11.372 -7.806 -11.643 1.00 95.25 234 ALA A C 1
ATOM 1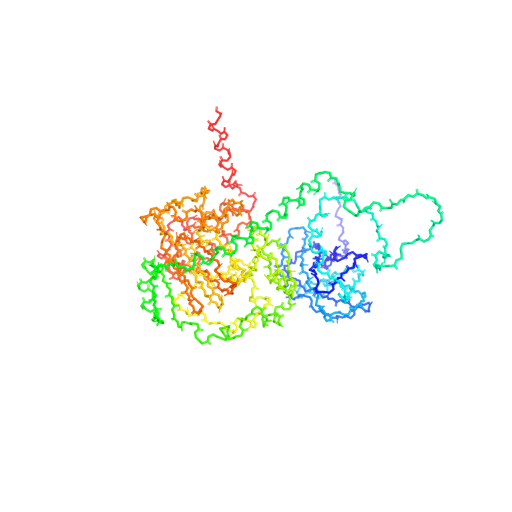915 O O . ALA A 1 234 ? -10.413 -8.461 -12.044 1.00 95.25 234 ALA A O 1
ATOM 1916 N N . MET A 1 235 ? -12.308 -8.369 -10.869 1.00 96.00 235 MET A N 1
ATOM 1917 C CA . MET A 1 235 ? -12.224 -9.768 -10.417 1.00 96.00 235 MET A CA 1
ATOM 1918 C C . MET A 1 235 ? -12.282 -10.780 -11.565 1.00 96.00 235 MET A C 1
ATOM 1920 O O . MET A 1 235 ? -11.812 -11.917 -11.433 1.00 96.00 235 MET A O 1
ATOM 1924 N N . LYS A 1 236 ? -12.854 -10.368 -12.700 1.00 93.06 236 LYS A N 1
ATOM 1925 C CA . LYS A 1 236 ? -12.994 -11.181 -13.905 1.00 93.06 236 LYS A CA 1
ATOM 1926 C C . LYS A 1 236 ? -11.835 -10.939 -14.867 1.00 93.06 236 LYS A C 1
ATOM 1928 O O . LYS A 1 236 ? -11.242 -11.917 -15.301 1.00 93.06 236 LYS A O 1
ATOM 1933 N N . SER A 1 237 ? -11.507 -9.677 -15.155 1.00 91.50 237 SER A N 1
ATOM 1934 C CA . SER A 1 237 ? -10.593 -9.284 -16.243 1.00 91.50 237 SER A CA 1
ATOM 1935 C C . SER A 1 237 ? -9.156 -8.974 -15.827 1.00 91.50 237 SER A C 1
ATOM 1937 O O . SER A 1 237 ? -8.287 -8.825 -16.683 1.00 91.50 237 SER A O 1
ATOM 1939 N N . TRP A 1 238 ? -8.864 -8.789 -14.537 1.00 94.56 238 TRP A N 1
ATOM 1940 C CA . TRP A 1 238 ? -7.509 -8.409 -14.140 1.00 94.56 238 TRP A CA 1
ATOM 1941 C C . TRP A 1 238 ? -6.680 -9.652 -13.870 1.00 94.56 238 TRP A C 1
ATOM 1943 O O . TRP A 1 238 ? -6.830 -10.328 -12.853 1.00 94.56 238 TRP A O 1
ATOM 1953 N N . ASP A 1 239 ? -5.761 -9.947 -14.778 1.00 93.19 239 ASP A N 1
ATOM 1954 C CA . ASP A 1 239 ? -4.679 -10.893 -14.556 1.00 93.19 239 ASP A CA 1
ATOM 1955 C C . ASP A 1 239 ? -3.379 -10.406 -15.222 1.00 93.19 239 ASP A C 1
ATOM 1957 O O . ASP A 1 239 ? -3.376 -9.486 -16.044 1.00 93.19 239 ASP A O 1
ATOM 1961 N N . PHE A 1 240 ? -2.248 -11.019 -14.860 1.00 93.12 240 PHE A N 1
ATOM 1962 C CA . PHE A 1 240 ? -0.924 -10.629 -15.362 1.00 93.12 240 PHE A CA 1
ATOM 1963 C C . PHE A 1 240 ? -0.748 -10.814 -16.882 1.00 93.12 240 PHE A C 1
ATOM 1965 O O . PHE A 1 240 ? 0.195 -10.286 -17.477 1.00 93.12 240 PHE A O 1
ATOM 1972 N N . LYS A 1 241 ? -1.606 -11.580 -17.548 1.00 87.69 241 LYS A N 1
ATOM 1973 C CA . LYS A 1 241 ? -1.575 -11.778 -18.997 1.00 87.69 241 LYS A CA 1
ATOM 1974 C C . LYS A 1 241 ? -2.459 -10.750 -19.708 1.00 87.69 241 LYS A C 1
ATOM 1976 O O . LYS A 1 241 ? -2.002 -10.142 -20.673 1.00 87.69 241 LYS A O 1
ATOM 1981 N N . GLU A 1 242 ? -3.680 -10.546 -19.233 1.00 84.56 242 GLU A N 1
ATOM 1982 C CA . GLU A 1 242 ? -4.715 -9.699 -19.829 1.00 84.56 242 GLU A CA 1
ATOM 1983 C C . GLU A 1 242 ? -4.429 -8.209 -19.628 1.00 84.56 242 GLU A C 1
ATOM 1985 O O . GLU A 1 242 ? -4.529 -7.430 -20.579 1.00 84.56 242 GLU A O 1
ATOM 1990 N N . LEU A 1 243 ? -3.953 -7.811 -18.440 1.00 88.75 243 LEU A N 1
ATOM 1991 C CA . LEU A 1 243 ? -3.647 -6.407 -18.144 1.00 88.75 243 LEU A CA 1
ATOM 1992 C C . LEU A 1 243 ? -2.563 -5.824 -19.052 1.00 88.75 243 LEU A C 1
ATOM 1994 O O . LEU A 1 243 ? -2.536 -4.616 -19.272 1.00 88.75 243 LEU A O 1
ATOM 1998 N N . GLY A 1 244 ? -1.702 -6.657 -19.641 1.00 85.44 244 GLY A N 1
ATOM 1999 C CA . GLY A 1 244 ? -0.666 -6.184 -20.555 1.00 85.44 244 GLY A CA 1
ATOM 2000 C C . GLY A 1 244 ? -1.196 -5.528 -21.827 1.00 85.44 244 GLY A C 1
ATOM 2001 O O . GLY A 1 244 ? -0.514 -4.676 -22.391 1.00 85.44 244 GLY A O 1
ATOM 2002 N N . ALA A 1 245 ? -2.413 -5.875 -22.255 1.00 84.81 245 ALA A N 1
ATOM 2003 C CA . ALA A 1 245 ? -3.074 -5.211 -23.376 1.00 84.81 245 ALA A CA 1
ATOM 2004 C C . ALA A 1 245 ? -3.611 -3.815 -23.007 1.00 84.81 245 ALA A C 1
ATOM 2006 O O . ALA A 1 245 ? -3.859 -3.004 -23.897 1.00 84.81 245 ALA A O 1
ATOM 2007 N N . ILE A 1 246 ? -3.787 -3.538 -21.711 1.00 85.75 246 ILE A N 1
ATOM 2008 C CA . ILE A 1 246 ? -4.328 -2.276 -21.189 1.00 85.75 246 ILE A CA 1
ATOM 2009 C C . ILE A 1 246 ? -3.197 -1.358 -20.709 1.00 85.75 246 ILE A C 1
ATOM 2011 O O . ILE A 1 246 ? -3.220 -0.158 -20.978 1.00 85.75 246 ILE A O 1
ATOM 2015 N N . LEU A 1 247 ? -2.175 -1.915 -20.054 1.00 88.56 247 LEU A N 1
ATOM 2016 C CA . LEU A 1 247 ? -1.045 -1.196 -19.458 1.00 88.56 247 LEU A CA 1
ATOM 2017 C C . LEU A 1 247 ? 0.022 -0.792 -20.500 1.00 88.56 247 LEU A C 1
ATOM 2019 O O . LEU A 1 247 ? 1.226 -0.996 -20.324 1.00 88.56 247 LEU A O 1
ATOM 2023 N N . THR A 1 248 ? -0.419 -0.212 -21.618 1.00 84.44 248 THR A N 1
ATOM 2024 C CA . THR A 1 248 ? 0.424 0.096 -22.786 1.00 84.44 248 THR A CA 1
ATOM 2025 C C . THR A 1 248 ? 1.339 1.306 -22.596 1.00 84.44 248 THR A C 1
ATOM 2027 O O . THR A 1 248 ? 2.325 1.430 -23.318 1.00 84.44 248 THR A O 1
ATOM 2030 N N . LYS A 1 249 ? 1.038 2.197 -21.641 1.00 83.19 249 LYS A N 1
ATOM 2031 C CA . LYS A 1 249 ? 1.873 3.362 -21.281 1.00 83.19 249 LYS A CA 1
ATOM 2032 C C . LYS A 1 249 ? 3.013 2.998 -20.312 1.00 83.19 249 LYS A C 1
ATOM 2034 O O . LYS A 1 249 ? 3.827 3.852 -19.982 1.00 83.19 249 LYS A O 1
ATOM 2039 N N . GLY A 1 250 ? 3.094 1.737 -19.884 1.00 88.31 250 GLY A N 1
ATOM 2040 C CA . GLY A 1 250 ? 4.067 1.254 -18.906 1.00 88.31 250 GLY A CA 1
ATOM 2041 C C . GLY A 1 250 ? 3.551 1.264 -17.466 1.00 88.31 250 GLY A C 1
ATOM 2042 O O . GLY A 1 250 ? 2.411 1.640 -17.190 1.00 88.31 250 GLY A O 1
ATOM 2043 N N . VAL A 1 251 ? 4.407 0.798 -16.561 1.00 90.81 251 VAL A N 1
ATOM 2044 C CA . VAL A 1 251 ? 4.163 0.625 -15.127 1.00 90.81 251 VAL A CA 1
ATOM 2045 C C . VAL A 1 251 ? 5.327 1.189 -14.316 1.00 90.81 251 VAL A C 1
ATOM 2047 O O . VAL A 1 251 ? 6.481 1.130 -14.744 1.00 90.81 251 VAL A O 1
ATOM 2050 N N . LYS A 1 252 ? 5.046 1.726 -13.128 1.00 91.62 252 LYS A N 1
ATOM 2051 C CA . LYS A 1 252 ? 6.080 2.219 -12.210 1.00 91.62 252 LYS A CA 1
ATOM 2052 C C . LYS A 1 252 ? 6.608 1.063 -11.361 1.00 91.62 252 LYS A C 1
ATOM 2054 O O . LYS A 1 252 ? 5.895 0.557 -10.501 1.00 91.62 252 LYS A O 1
ATOM 2059 N N . VAL A 1 253 ? 7.841 0.635 -11.624 1.00 89.06 253 VAL A N 1
ATOM 2060 C CA . VAL A 1 253 ? 8.534 -0.403 -10.843 1.00 89.06 253 VAL A CA 1
ATOM 2061 C C . VAL A 1 253 ? 9.346 0.271 -9.739 1.00 89.06 253 VAL A C 1
ATOM 2063 O O . VAL A 1 253 ? 10.020 1.260 -10.005 1.00 89.06 253 VAL A O 1
ATOM 2066 N N . ASP A 1 254 ? 9.291 -0.257 -8.519 1.00 83.50 254 ASP A N 1
ATOM 2067 C CA . ASP A 1 254 ? 9.899 0.332 -7.315 1.00 83.50 254 ASP A CA 1
ATOM 2068 C C . ASP A 1 254 ? 11.402 0.649 -7.434 1.00 83.50 254 ASP A C 1
ATOM 2070 O O . ASP A 1 254 ? 11.852 1.675 -6.933 1.00 83.50 254 ASP A O 1
ATOM 2074 N N . LEU A 1 255 ? 12.171 -0.184 -8.137 1.00 79.44 255 LEU A N 1
ATOM 2075 C CA . LEU A 1 255 ? 13.604 0.038 -8.382 1.00 79.44 255 LEU A CA 1
ATOM 2076 C C . LEU A 1 255 ? 13.916 0.954 -9.579 1.00 79.44 255 LEU A C 1
ATOM 2078 O O . LEU A 1 255 ? 15.088 1.220 -9.844 1.00 79.44 255 LEU A O 1
ATOM 2082 N N . MET A 1 256 ? 12.909 1.377 -10.346 1.00 76.94 256 MET A N 1
ATOM 2083 C CA . MET A 1 256 ? 13.094 2.166 -11.566 1.00 76.94 256 MET A CA 1
ATOM 2084 C C . MET A 1 256 ? 12.658 3.610 -11.335 1.00 76.94 256 MET A C 1
ATOM 2086 O O . MET A 1 256 ? 11.569 3.877 -10.825 1.00 76.94 256 MET A O 1
ATOM 2090 N N . GLU A 1 257 ? 13.475 4.566 -11.769 1.00 74.31 257 GLU A N 1
ATOM 2091 C CA . GLU A 1 257 ? 13.134 5.994 -11.702 1.00 74.31 257 GLU A CA 1
ATOM 2092 C C . GLU A 1 257 ? 11.946 6.336 -12.608 1.00 74.31 257 GLU A C 1
ATOM 2094 O O . GLU A 1 257 ? 11.103 7.157 -12.251 1.00 74.31 257 GLU A O 1
ATOM 2099 N N . SER A 1 258 ? 11.798 5.631 -13.725 1.00 81.25 258 SER A N 1
ATOM 2100 C CA . SER A 1 258 ? 10.814 5.947 -14.750 1.00 81.25 258 SER A CA 1
ATOM 2101 C C . SER A 1 258 ? 9.854 4.795 -15.063 1.00 81.25 258 SER A C 1
ATOM 2103 O O . SER A 1 258 ? 9.978 3.679 -14.543 1.00 81.25 258 SER A O 1
ATOM 2105 N N . LEU A 1 259 ? 8.849 5.071 -15.902 1.00 85.31 259 LEU A N 1
ATOM 2106 C CA . LEU A 1 259 ? 7.887 4.060 -16.333 1.00 85.31 259 LEU A CA 1
ATOM 2107 C C . LEU A 1 259 ? 8.580 2.965 -17.151 1.00 85.31 259 LEU A C 1
ATOM 2109 O O . LEU A 1 259 ? 9.261 3.216 -18.144 1.00 85.31 259 LEU A O 1
ATOM 2113 N N . THR A 1 260 ? 8.358 1.724 -16.733 1.00 84.56 260 THR A N 1
ATOM 2114 C CA . THR A 1 260 ? 8.871 0.515 -17.375 1.00 84.56 260 THR A CA 1
ATOM 2115 C C . THR A 1 260 ? 7.796 -0.076 -18.284 1.00 84.56 260 THR A C 1
ATOM 2117 O O . THR A 1 260 ? 6.653 -0.218 -17.847 1.00 84.56 260 THR A O 1
ATOM 2120 N N . PRO A 1 261 ? 8.100 -0.468 -19.533 1.00 88.62 261 PRO A N 1
ATOM 2121 C CA . PRO A 1 261 ? 7.111 -1.132 -20.375 1.00 88.62 261 PRO A CA 1
ATOM 2122 C C . PRO A 1 261 ? 6.605 -2.430 -19.726 1.00 88.62 261 PRO A C 1
ATOM 2124 O O . PRO A 1 261 ? 7.382 -3.205 -19.164 1.00 88.62 261 PRO A O 1
ATOM 2127 N N . TYR A 1 262 ? 5.300 -2.695 -19.837 1.00 88.56 262 TYR A N 1
ATOM 2128 C CA . TYR A 1 262 ? 4.667 -3.824 -19.149 1.00 88.56 262 TYR A CA 1
ATOM 2129 C C . TYR A 1 262 ? 5.246 -5.186 -19.553 1.00 88.56 262 TYR A C 1
ATOM 2131 O O . TYR A 1 262 ? 5.515 -6.025 -18.698 1.00 88.56 262 TYR A O 1
ATOM 2139 N N . GLY A 1 263 ? 5.452 -5.415 -20.855 1.00 86.31 263 GLY A N 1
ATOM 2140 C CA . GLY A 1 263 ? 5.953 -6.689 -21.388 1.00 86.31 263 GLY A CA 1
ATOM 2141 C C . GLY A 1 263 ? 7.273 -7.142 -20.745 1.00 86.31 263 GLY A C 1
ATOM 2142 O O . GLY A 1 263 ? 7.299 -8.227 -20.162 1.00 86.31 263 GLY A O 1
ATOM 2143 N N . PRO A 1 264 ? 8.338 -6.317 -20.788 1.00 86.81 264 PRO A N 1
ATOM 2144 C CA . PRO A 1 264 ? 9.599 -6.570 -20.092 1.00 86.81 264 PRO A CA 1
ATOM 2145 C C . PRO A 1 264 ? 9.441 -6.854 -18.597 1.00 86.81 264 PRO A C 1
ATOM 2147 O O . PRO A 1 264 ? 10.021 -7.817 -18.097 1.00 86.81 264 PRO A O 1
ATOM 2150 N N . TRP A 1 265 ? 8.631 -6.068 -17.880 1.00 90.31 265 TRP A N 1
ATOM 2151 C CA . TRP A 1 265 ? 8.387 -6.319 -16.459 1.00 90.31 265 TRP A CA 1
ATOM 2152 C C . TRP A 1 265 ? 7.668 -7.659 -16.225 1.00 90.31 265 TRP A C 1
ATOM 2154 O O . TRP A 1 265 ? 8.051 -8.423 -15.342 1.00 90.31 265 TRP A O 1
ATOM 2164 N N . ASN A 1 266 ? 6.685 -8.009 -17.053 1.00 91.50 266 ASN A N 1
ATOM 2165 C CA . ASN A 1 266 ? 5.962 -9.277 -16.954 1.00 91.50 266 ASN A CA 1
ATOM 2166 C C . ASN A 1 266 ? 6.834 -10.489 -17.356 1.00 91.50 266 ASN A C 1
ATOM 2168 O O . ASN A 1 266 ? 6.621 -11.619 -16.915 1.00 91.50 266 ASN A O 1
ATOM 2172 N N . GLU A 1 267 ? 7.837 -10.298 -18.212 1.00 88.62 267 GLU A N 1
ATOM 2173 C CA . GLU A 1 267 ? 8.857 -11.316 -18.484 1.00 88.62 267 GLU A CA 1
ATOM 2174 C C . GLU A 1 267 ? 9.827 -11.475 -17.308 1.00 88.62 267 GLU A C 1
ATOM 2176 O O . GLU A 1 267 ? 10.116 -12.600 -16.889 1.00 88.62 267 GLU A O 1
ATOM 2181 N N . TYR A 1 268 ? 10.254 -10.357 -16.715 1.00 89.88 268 TYR A N 1
ATOM 2182 C CA . TYR A 1 268 ? 11.008 -10.347 -15.465 1.00 89.88 268 TYR A CA 1
ATOM 2183 C C . TYR A 1 268 ? 10.267 -11.113 -14.358 1.00 89.88 268 TYR A C 1
ATOM 2185 O O . TYR A 1 268 ? 10.848 -12.013 -13.741 1.00 89.88 268 TYR A O 1
ATOM 2193 N N . LEU A 1 269 ? 8.974 -10.814 -14.171 1.00 91.25 269 LEU A N 1
ATOM 2194 C CA . LEU A 1 269 ? 8.090 -11.467 -13.207 1.00 91.25 269 LEU A CA 1
ATOM 2195 C C . LEU A 1 269 ? 8.151 -12.992 -13.338 1.00 91.25 269 LEU A C 1
ATOM 2197 O O . LEU A 1 269 ? 8.402 -13.687 -12.355 1.00 91.25 269 LEU A O 1
ATOM 2201 N N . ARG A 1 270 ? 7.987 -13.496 -14.567 1.00 89.44 270 ARG A N 1
ATOM 2202 C CA . ARG A 1 270 ? 7.890 -14.931 -14.870 1.00 89.44 270 ARG A CA 1
ATOM 2203 C C . ARG A 1 270 ? 9.206 -15.695 -14.749 1.00 89.44 270 ARG A C 1
ATOM 2205 O O . ARG A 1 270 ? 9.177 -16.888 -14.449 1.00 89.44 270 ARG A O 1
ATOM 2212 N N . HIS A 1 271 ? 10.345 -15.055 -15.011 1.00 87.62 271 HIS A N 1
ATOM 2213 C CA . HIS A 1 271 ? 11.610 -15.779 -15.201 1.00 87.62 271 HIS A CA 1
ATOM 2214 C C . HIS A 1 271 ? 12.725 -15.433 -14.210 1.00 87.62 271 HIS A C 1
ATOM 2216 O O . HIS A 1 271 ? 13.699 -16.190 -14.126 1.00 87.62 271 HIS A O 1
ATOM 2222 N N . TYR A 1 272 ? 12.616 -14.320 -13.478 1.00 85.88 272 TYR A N 1
ATOM 2223 C CA . TYR A 1 272 ? 13.755 -13.769 -12.736 1.00 85.88 272 TYR A CA 1
ATOM 2224 C C . TYR A 1 272 ? 13.476 -13.421 -11.270 1.00 85.88 272 TYR A C 1
ATOM 2226 O O . TYR A 1 272 ? 14.427 -13.323 -10.495 1.00 85.88 272 TYR A O 1
ATOM 2234 N N . THR A 1 273 ? 12.218 -13.263 -10.860 1.00 88.19 273 THR A N 1
ATOM 2235 C CA . THR A 1 273 ? 11.849 -12.823 -9.497 1.00 88.19 273 THR A CA 1
ATOM 2236 C C . THR A 1 273 ? 12.307 -13.767 -8.389 1.00 88.19 273 THR A C 1
ATOM 2238 O O . THR A 1 273 ? 12.719 -13.315 -7.318 1.00 88.19 273 THR A O 1
ATOM 2241 N N . ASP A 1 274 ? 12.320 -15.073 -8.654 1.00 87.50 274 ASP A N 1
ATOM 2242 C CA . ASP A 1 274 ? 12.754 -16.102 -7.705 1.00 87.50 274 ASP A CA 1
ATOM 2243 C C . ASP A 1 274 ? 14.249 -16.017 -7.362 1.00 87.50 274 ASP A C 1
ATOM 2245 O O . ASP A 1 274 ? 14.682 -16.561 -6.354 1.00 87.50 274 ASP A O 1
ATOM 2249 N N . ARG A 1 275 ? 15.048 -15.321 -8.175 1.00 84.12 275 ARG A N 1
ATOM 2250 C CA . ARG A 1 275 ? 16.512 -15.239 -8.051 1.00 84.12 275 ARG A CA 1
ATOM 2251 C C . ARG A 1 275 ? 17.023 -13.922 -7.484 1.00 84.12 275 ARG A C 1
ATOM 2253 O O . ARG A 1 275 ? 18.235 -13.785 -7.314 1.00 84.12 275 ARG A O 1
ATOM 2260 N N . ASN A 1 276 ? 16.142 -12.959 -7.246 1.00 83.56 276 ASN A N 1
ATOM 2261 C CA . ASN A 1 276 ? 16.525 -11.644 -6.741 1.00 83.56 276 ASN A CA 1
ATOM 2262 C C . ASN A 1 276 ? 16.448 -11.609 -5.226 1.00 83.56 276 ASN A C 1
ATOM 2264 O O . ASN A 1 276 ? 15.674 -12.350 -4.642 1.00 83.56 276 ASN A O 1
ATOM 2268 N N . LYS A 1 277 ? 17.227 -10.745 -4.581 1.00 82.38 277 LYS A N 1
ATOM 2269 C CA . LYS A 1 277 ? 17.135 -10.565 -3.130 1.00 82.38 277 LYS A CA 1
ATOM 2270 C C . LYS A 1 277 ? 15.729 -10.112 -2.741 1.00 82.38 277 LYS A C 1
ATOM 2272 O O . LYS A 1 277 ? 15.018 -10.830 -2.055 1.00 82.38 277 LYS A O 1
ATOM 2277 N N . GLU A 1 278 ? 15.269 -9.028 -3.347 1.00 83.12 278 GLU A N 1
ATOM 2278 C CA . GLU A 1 278 ? 13.908 -8.522 -3.207 1.00 83.12 278 GLU A CA 1
ATOM 2279 C C . GLU A 1 278 ? 13.241 -8.523 -4.585 1.00 83.12 278 GLU A C 1
ATOM 2281 O O . GLU A 1 278 ? 13.750 -7.874 -5.503 1.00 83.12 278 GLU A O 1
ATOM 2286 N N . PRO A 1 279 ? 12.151 -9.284 -4.790 1.00 90.00 279 PRO A N 1
ATOM 2287 C CA . PRO A 1 279 ? 11.415 -9.215 -6.044 1.00 90.00 279 PRO A CA 1
ATOM 2288 C C . PRO A 1 279 ? 10.796 -7.825 -6.216 1.00 90.00 279 PRO A C 1
ATOM 2290 O O . PRO A 1 279 ? 10.040 -7.375 -5.351 1.00 90.00 279 PRO A O 1
ATOM 2293 N N . SER A 1 280 ? 11.113 -7.170 -7.334 1.00 90.56 280 SER A N 1
ATOM 2294 C CA . SER A 1 280 ? 10.627 -5.824 -7.648 1.00 90.56 280 SER A CA 1
ATOM 2295 C C . SER A 1 280 ? 9.118 -5.802 -7.848 1.00 90.56 280 SER A C 1
ATOM 2297 O O . SER A 1 280 ? 8.557 -6.679 -8.514 1.00 90.56 280 SER A O 1
ATOM 2299 N N . LYS A 1 281 ? 8.472 -4.778 -7.293 1.00 93.88 281 LYS A N 1
ATOM 2300 C CA . LYS A 1 281 ? 7.018 -4.594 -7.320 1.00 93.88 281 LYS A CA 1
ATOM 2301 C C . LYS A 1 281 ? 6.650 -3.439 -8.247 1.00 93.88 281 LYS A C 1
ATOM 2303 O O . LYS A 1 281 ? 7.406 -2.480 -8.385 1.00 93.88 281 LYS A O 1
ATOM 2308 N N . VAL A 1 282 ? 5.474 -3.512 -8.857 1.00 95.75 282 VAL A N 1
ATOM 2309 C CA . VAL A 1 282 ? 4.828 -2.344 -9.466 1.00 95.75 282 VAL A CA 1
ATOM 2310 C C . VAL A 1 282 ? 4.074 -1.609 -8.375 1.00 95.75 282 VAL A C 1
ATOM 2312 O O . VAL A 1 282 ? 3.260 -2.230 -7.698 1.00 95.75 282 VAL A O 1
ATOM 2315 N N . LEU A 1 283 ? 4.343 -0.313 -8.228 1.00 94.88 283 LEU A N 1
ATOM 2316 C CA . LEU A 1 283 ? 3.685 0.588 -7.284 1.00 94.88 283 LEU A CA 1
ATOM 2317 C C . LEU A 1 283 ? 3.266 1.853 -8.034 1.00 94.88 283 LEU A C 1
ATOM 2319 O O . LEU A 1 283 ? 4.107 2.689 -8.362 1.00 94.88 283 LEU A O 1
ATOM 2323 N N . MET A 1 284 ? 1.975 1.979 -8.336 1.00 93.12 284 MET A N 1
ATOM 2324 C CA . MET A 1 284 ? 1.424 3.109 -9.086 1.00 93.12 284 MET A CA 1
ATOM 2325 C C . MET A 1 284 ? 0.418 3.882 -8.241 1.00 93.12 284 MET A C 1
ATOM 2327 O O . MET A 1 284 ? -0.622 3.344 -7.873 1.00 93.12 284 MET A O 1
ATOM 2331 N N . TYR A 1 285 ? 0.730 5.149 -7.981 1.00 91.44 285 TYR A N 1
ATOM 2332 C CA . TYR A 1 285 ? -0.102 6.070 -7.199 1.00 91.44 285 TYR A CA 1
ATOM 2333 C C . TYR A 1 285 ? -1.006 6.959 -8.067 1.00 91.44 285 TYR A C 1
ATOM 2335 O O . TYR A 1 285 ? -1.970 7.524 -7.575 1.00 91.44 285 TYR A O 1
ATOM 2343 N N . ASN A 1 286 ? -0.720 7.053 -9.367 1.00 87.00 286 ASN A N 1
ATOM 2344 C CA . ASN A 1 286 ? -1.464 7.849 -10.344 1.00 87.00 286 ASN A CA 1
ATOM 2345 C C . ASN A 1 286 ? -2.153 6.963 -11.396 1.00 87.00 286 ASN A C 1
ATOM 2347 O O . ASN A 1 286 ? -2.190 7.274 -12.589 1.00 87.00 286 ASN A O 1
ATOM 2351 N N . LEU A 1 287 ? -2.682 5.811 -10.962 1.00 87.56 287 LEU A N 1
ATOM 2352 C CA . LEU A 1 287 ? -3.396 4.886 -11.851 1.00 87.56 287 LEU A CA 1
ATOM 2353 C C . LEU A 1 287 ? -4.559 5.588 -12.566 1.00 87.56 287 LEU A C 1
ATOM 2355 O O . LEU A 1 287 ? -4.796 5.332 -13.743 1.00 87.56 287 LEU A O 1
ATOM 2359 N N . GLU A 1 288 ? -5.255 6.476 -11.861 1.00 86.00 288 GLU A N 1
ATOM 2360 C CA . GLU A 1 288 ? -6.410 7.222 -12.362 1.00 86.00 288 GLU A CA 1
ATOM 2361 C C . GLU A 1 288 ? -6.064 8.190 -13.494 1.00 86.00 288 GLU A C 1
ATOM 2363 O O . GLU A 1 288 ? -6.796 8.282 -14.477 1.00 86.00 288 GLU A O 1
ATOM 2368 N N . GLU A 1 289 ? -4.902 8.832 -13.406 1.00 85.31 289 GLU A N 1
ATOM 2369 C CA . GLU A 1 289 ? -4.385 9.746 -14.418 1.00 85.31 289 GLU A CA 1
ATOM 2370 C C . GLU A 1 289 ? -3.902 8.975 -15.658 1.00 85.31 289 GLU A C 1
ATOM 2372 O O . GLU A 1 289 ? -4.243 9.290 -16.804 1.00 85.31 289 GLU A O 1
ATOM 2377 N N . ILE A 1 290 ? -3.123 7.908 -15.445 1.00 86.25 290 ILE A N 1
ATOM 2378 C CA . ILE A 1 290 ? -2.499 7.165 -16.544 1.00 86.25 290 ILE A CA 1
ATOM 2379 C C . ILE A 1 290 ? -3.520 6.249 -17.242 1.00 86.25 290 ILE A C 1
ATOM 2381 O O . ILE A 1 290 ? -3.532 6.169 -18.480 1.00 86.25 290 ILE A O 1
ATOM 2385 N N . TYR A 1 291 ? -4.386 5.577 -16.480 1.00 89.56 291 TYR A N 1
ATOM 2386 C CA . TYR A 1 291 ? -5.322 4.545 -16.940 1.00 89.56 291 TYR A CA 1
ATOM 2387 C C . TYR A 1 291 ? -6.733 4.700 -16.336 1.00 89.56 291 TYR A C 1
ATOM 2389 O O . TYR A 1 291 ? -7.239 3.767 -15.705 1.00 89.56 291 TYR A O 1
ATOM 2397 N N . PRO A 1 292 ? -7.450 5.805 -16.610 1.00 88.94 292 PRO A N 1
ATOM 2398 C CA . PRO A 1 292 ? -8.758 6.085 -16.001 1.00 88.94 292 PRO A CA 1
ATOM 2399 C C . PRO A 1 292 ? -9.810 4.994 -16.254 1.00 88.94 292 PRO A C 1
ATOM 2401 O O . PRO A 1 292 ? -10.702 4.780 -15.440 1.00 88.94 292 PRO A O 1
ATOM 2404 N N . ARG A 1 293 ? -9.701 4.249 -17.364 1.00 88.06 293 ARG A N 1
ATOM 2405 C CA . ARG A 1 293 ? -10.627 3.147 -17.685 1.00 88.06 293 ARG A CA 1
ATOM 2406 C C . ARG A 1 293 ? -10.591 2.011 -16.663 1.00 88.06 293 ARG A C 1
ATOM 2408 O O . ARG A 1 293 ? -11.624 1.392 -16.450 1.00 88.06 293 ARG A O 1
ATOM 2415 N N . LEU A 1 294 ? -9.439 1.758 -16.037 1.00 89.62 294 LEU A N 1
ATOM 2416 C CA . LEU A 1 294 ? -9.304 0.708 -15.024 1.00 89.62 294 LEU A CA 1
ATOM 2417 C C . LEU A 1 294 ? -10.103 1.039 -13.757 1.00 89.62 294 LEU A C 1
ATOM 2419 O O . LEU A 1 294 ? -10.582 0.132 -13.087 1.00 89.62 294 LEU A O 1
ATOM 2423 N N . LEU A 1 295 ? -10.323 2.320 -13.451 1.00 88.94 295 LEU A N 1
ATOM 2424 C CA . LEU A 1 295 ? -11.164 2.692 -12.313 1.00 88.94 295 LEU A CA 1
ATOM 2425 C C . LEU A 1 295 ? -12.638 2.329 -12.510 1.00 88.94 295 LEU A C 1
ATOM 2427 O O . LEU A 1 295 ? -13.335 2.085 -11.533 1.00 88.94 295 LEU A O 1
ATOM 2431 N N . GLY A 1 296 ? -13.107 2.234 -13.758 1.00 89.69 296 GLY A N 1
ATOM 2432 C CA . GLY A 1 296 ? -14.467 1.780 -14.054 1.00 89.69 296 GLY A CA 1
ATOM 2433 C C . GLY A 1 296 ? -14.719 0.315 -13.681 1.00 89.69 296 GLY A C 1
ATOM 2434 O O . GLY A 1 296 ? -15.872 -0.078 -13.535 1.00 89.69 296 GLY A O 1
ATOM 2435 N N . ASP A 1 297 ? -13.658 -0.478 -13.497 1.00 92.06 297 ASP A N 1
ATOM 2436 C CA . ASP A 1 297 ? -13.752 -1.902 -13.173 1.00 92.06 297 ASP A CA 1
ATOM 2437 C C . ASP A 1 297 ? -13.884 -2.181 -11.664 1.00 92.06 297 ASP A C 1
ATOM 2439 O O . ASP A 1 297 ? -14.065 -3.341 -11.268 1.00 92.06 297 ASP A O 1
ATOM 2443 N N . VAL A 1 298 ? -13.757 -1.148 -10.822 1.00 93.06 298 VAL A N 1
ATOM 2444 C CA . VAL A 1 298 ? -13.678 -1.260 -9.359 1.00 93.06 298 VAL A CA 1
ATOM 2445 C C . VAL A 1 298 ? -14.655 -0.313 -8.666 1.00 93.06 298 VAL A C 1
ATOM 2447 O O . VAL A 1 298 ? -14.876 0.814 -9.101 1.00 93.06 298 VAL A O 1
ATOM 2450 N N . HIS A 1 299 ? -15.243 -0.764 -7.557 1.00 89.19 299 HIS A N 1
ATOM 2451 C CA . HIS A 1 299 ? -16.259 -0.008 -6.822 1.00 89.19 299 HIS A CA 1
ATOM 2452 C C . HIS A 1 299 ? -16.011 -0.092 -5.314 1.00 89.19 299 HIS A C 1
ATOM 2454 O O . HIS A 1 299 ? -16.481 -1.013 -4.642 1.00 89.19 299 HIS A O 1
ATOM 2460 N N . PHE A 1 300 ? -15.261 0.866 -4.767 1.00 82.94 300 PHE A N 1
ATOM 2461 C CA . PHE A 1 300 ? -15.091 0.972 -3.318 1.00 82.94 300 PHE A CA 1
ATOM 2462 C C . PHE A 1 300 ? -16.417 1.370 -2.664 1.00 82.94 300 PHE A C 1
ATOM 2464 O O . PHE A 1 300 ? -17.030 2.363 -3.040 1.00 82.94 300 PHE A O 1
ATOM 2471 N N . THR A 1 301 ? -16.869 0.586 -1.686 1.00 76.12 301 THR A N 1
ATOM 2472 C CA . THR A 1 301 ? -18.078 0.906 -0.921 1.00 76.12 301 THR A CA 1
ATOM 2473 C C . THR A 1 301 ? -17.832 2.098 -0.001 1.00 76.12 301 THR A C 1
ATOM 2475 O O . THR A 1 301 ? -16.830 2.148 0.712 1.00 76.12 301 THR A O 1
ATOM 2478 N N . GLU A 1 302 ? -18.775 3.037 0.021 1.00 78.25 302 GLU A N 1
ATOM 2479 C CA . GLU A 1 302 ? -18.697 4.276 0.800 1.00 78.25 302 GLU A CA 1
ATOM 2480 C C . GLU A 1 302 ? -19.023 4.045 2.286 1.00 78.25 302 GLU A C 1
ATOM 2482 O O . GLU A 1 302 ? -20.091 4.407 2.791 1.00 78.25 302 GLU A O 1
ATOM 2487 N N . PHE A 1 303 ? -18.094 3.429 3.018 1.00 86.44 303 PHE A N 1
ATOM 2488 C CA . PHE A 1 303 ? -18.187 3.282 4.475 1.00 86.44 303 PHE A CA 1
ATOM 2489 C C . PHE A 1 303 ? -17.817 4.555 5.242 1.00 86.44 303 PHE A C 1
ATOM 2491 O O . PHE A 1 303 ? -18.068 4.636 6.438 1.00 86.44 303 PHE A O 1
ATOM 2498 N N . TYR A 1 304 ? -17.251 5.557 4.586 1.00 86.81 304 TYR A N 1
ATOM 2499 C CA . TYR A 1 304 ? -16.606 6.715 5.200 1.00 86.81 304 TYR A CA 1
ATOM 2500 C C . TYR A 1 304 ? -16.815 7.951 4.334 1.00 86.81 304 TYR A C 1
ATOM 2502 O O . TYR A 1 304 ? -17.130 7.831 3.153 1.00 86.81 304 TYR A O 1
ATOM 2510 N N . ASP A 1 305 ? -16.633 9.109 4.952 1.00 89.12 305 ASP A N 1
ATOM 2511 C CA . ASP A 1 305 ? -16.527 10.394 4.276 1.00 89.12 305 ASP A CA 1
ATOM 2512 C C . ASP A 1 305 ? -15.048 10.804 4.372 1.00 89.12 305 ASP A C 1
ATOM 2514 O O . ASP A 1 305 ? -14.520 10.956 5.477 1.00 89.12 305 ASP A O 1
ATOM 2518 N N . ASP A 1 306 ? -14.347 10.868 3.238 1.00 92.50 306 ASP A N 1
ATOM 2519 C CA . ASP A 1 306 ? -12.894 11.065 3.208 1.00 92.50 306 ASP A CA 1
ATOM 2520 C C . ASP A 1 306 ? -12.546 12.556 3.196 1.00 92.50 306 ASP A C 1
ATOM 2522 O O . ASP A 1 306 ? -12.776 13.270 2.221 1.00 92.50 306 ASP A O 1
ATOM 2526 N N . TYR A 1 307 ? -11.971 13.047 4.289 1.00 93.81 307 TYR A N 1
ATOM 2527 C CA . TYR A 1 307 ? -11.621 14.456 4.439 1.00 93.81 307 TYR A CA 1
ATOM 2528 C C . TYR A 1 307 ? -10.557 14.922 3.443 1.00 93.81 307 TYR A C 1
ATOM 2530 O O . TYR A 1 307 ? -10.501 16.117 3.154 1.00 93.81 307 TYR A O 1
ATOM 2538 N N . MET A 1 308 ? -9.736 14.021 2.894 1.00 92.81 308 MET A N 1
ATOM 2539 C CA . MET A 1 308 ? -8.735 14.400 1.892 1.00 92.81 308 MET A CA 1
ATOM 2540 C C . MET A 1 308 ? -9.364 14.820 0.560 1.00 92.81 308 MET A C 1
ATOM 2542 O O . MET A 1 308 ? -8.739 15.572 -0.181 1.00 92.81 308 MET A O 1
ATOM 2546 N N . GLU A 1 309 ? -10.616 14.444 0.281 1.00 91.25 309 GLU A N 1
ATOM 2547 C CA . GLU A 1 309 ? -11.340 14.887 -0.921 1.00 91.25 309 GLU A CA 1
ATOM 2548 C C . GLU A 1 309 ? -11.623 16.400 -0.927 1.00 91.25 309 GLU A C 1
ATOM 2550 O O . GLU A 1 309 ? -11.920 16.977 -1.971 1.00 91.25 309 GLU A O 1
ATOM 2555 N N . VAL A 1 310 ? -11.499 17.066 0.225 1.00 89.75 310 VAL A N 1
ATOM 2556 C CA . VAL A 1 310 ? -11.616 18.526 0.347 1.00 89.75 310 VAL A CA 1
ATOM 2557 C C . VAL A 1 310 ? -10.346 19.249 -0.098 1.00 89.75 310 VAL A C 1
ATOM 2559 O O . VAL A 1 310 ? -10.407 20.420 -0.461 1.00 89.75 310 VAL A O 1
ATOM 2562 N N . VAL A 1 311 ? -9.201 18.572 -0.026 1.00 88.44 311 VAL A N 1
ATOM 2563 C CA . VAL A 1 311 ? -7.898 19.140 -0.378 1.00 88.44 311 VAL A CA 1
ATOM 2564 C C . VAL A 1 311 ? -7.819 19.286 -1.892 1.00 88.44 311 VAL A C 1
ATOM 2566 O O . VAL A 1 311 ? -8.229 18.367 -2.605 1.00 88.44 311 VAL A O 1
ATOM 2569 N N . ASP A 1 312 ? -7.300 20.410 -2.380 1.00 83.50 312 ASP A N 1
ATOM 2570 C CA . ASP A 1 312 ? -7.146 20.663 -3.814 1.00 83.50 312 ASP A CA 1
ATOM 2571 C C . ASP A 1 312 ? -6.315 19.561 -4.496 1.00 83.50 312 ASP A C 1
ATOM 2573 O O . ASP A 1 312 ? -5.348 19.045 -3.933 1.00 83.50 312 ASP A O 1
ATOM 2577 N N . GLU A 1 313 ? -6.714 19.167 -5.710 1.00 83.94 313 GLU A N 1
ATOM 2578 C CA . GLU A 1 313 ? -6.156 17.999 -6.416 1.00 83.94 313 GLU A CA 1
ATOM 2579 C C . GLU A 1 313 ? -4.642 18.086 -6.655 1.00 83.94 313 GLU A C 1
ATOM 2581 O O . GLU A 1 313 ? -3.968 17.061 -6.655 1.00 83.94 313 GLU A O 1
ATOM 2586 N N . ASP A 1 314 ? -4.097 19.291 -6.833 1.00 79.00 314 ASP A N 1
ATOM 2587 C CA . ASP A 1 314 ? -2.676 19.534 -7.096 1.00 79.00 314 ASP A CA 1
ATOM 2588 C C . ASP A 1 314 ? -1.781 19.301 -5.873 1.00 79.00 314 ASP A C 1
ATOM 2590 O O . ASP A 1 314 ? -0.591 19.020 -6.029 1.00 79.00 314 ASP A O 1
ATOM 2594 N N . ILE A 1 315 ? -2.348 19.381 -4.666 1.00 80.69 315 ILE A N 1
ATOM 2595 C CA . ILE A 1 315 ? -1.629 19.125 -3.413 1.00 80.69 315 ILE A CA 1
ATOM 2596 C C . ILE A 1 315 ? -2.183 17.936 -2.623 1.00 80.69 315 ILE A C 1
ATOM 2598 O O . ILE A 1 315 ? -1.666 17.608 -1.555 1.00 80.69 315 ILE A O 1
ATOM 2602 N N . ARG A 1 316 ? -3.230 17.269 -3.116 1.00 86.31 316 ARG A N 1
ATOM 2603 C CA . ARG A 1 316 ? -3.817 16.105 -2.454 1.00 86.31 316 ARG A CA 1
ATOM 2604 C C . ARG A 1 316 ? -2.840 14.925 -2.516 1.00 86.31 316 ARG A C 1
ATOM 2606 O O . ARG A 1 316 ? -2.459 14.502 -3.607 1.00 86.31 316 ARG A O 1
ATOM 2613 N N . PRO A 1 317 ? -2.455 14.333 -1.371 1.00 86.69 317 PRO A N 1
ATOM 2614 C CA . PRO A 1 317 ? -1.640 13.126 -1.374 1.00 86.69 317 PRO A CA 1
ATOM 2615 C C . PRO A 1 317 ? -2.360 11.991 -2.112 1.00 86.69 317 PRO A C 1
ATOM 2617 O O . PRO A 1 317 ? -3.566 11.815 -1.918 1.00 86.69 317 PRO A O 1
ATOM 2620 N N . PRO A 1 318 ? -1.654 11.182 -2.920 1.00 87.62 318 PRO A N 1
ATOM 2621 C CA . PRO A 1 318 ? -2.287 10.082 -3.626 1.00 87.62 318 PRO A CA 1
ATOM 2622 C C . PRO A 1 318 ? -2.834 9.061 -2.630 1.00 87.62 318 PRO A C 1
ATOM 2624 O O . PRO A 1 318 ? -2.107 8.533 -1.787 1.00 87.62 318 PRO A O 1
ATOM 2627 N N . GLN A 1 319 ? -4.124 8.763 -2.749 1.00 90.38 319 GLN A N 1
ATOM 2628 C CA . GLN A 1 319 ? -4.820 7.890 -1.805 1.00 90.38 319 GLN A CA 1
ATOM 2629 C C . GLN A 1 319 ? -4.946 6.454 -2.296 1.00 90.38 319 GLN A C 1
ATOM 2631 O O . GLN A 1 319 ? -5.176 5.560 -1.488 1.00 90.38 319 GLN A O 1
ATOM 2636 N N . LEU A 1 320 ? -4.815 6.222 -3.604 1.00 93.25 320 LEU A N 1
ATOM 2637 C CA . LEU A 1 320 ? -4.967 4.912 -4.222 1.00 93.25 320 LEU A CA 1
ATOM 2638 C C . LEU A 1 320 ? -3.616 4.397 -4.721 1.00 93.25 320 LEU A C 1
ATOM 2640 O O . LEU A 1 320 ? -2.995 4.981 -5.603 1.00 93.25 320 LEU A O 1
ATOM 2644 N N . LEU A 1 321 ? -3.193 3.254 -4.195 1.00 95.38 321 LEU A N 1
ATOM 2645 C CA . LEU A 1 321 ? -2.028 2.513 -4.651 1.00 95.38 321 LEU A CA 1
ATOM 2646 C C . LEU A 1 321 ? -2.474 1.269 -5.420 1.00 95.38 321 LEU A C 1
ATOM 2648 O O . LEU A 1 321 ? -3.087 0.359 -4.860 1.00 95.38 321 LEU A O 1
ATOM 2652 N N . PHE A 1 322 ? -2.096 1.199 -6.692 1.00 96.81 322 PHE A N 1
ATOM 2653 C CA . PHE A 1 322 ? -2.133 -0.025 -7.480 1.00 96.81 322 PHE A CA 1
ATOM 2654 C C . PHE A 1 322 ? -0.817 -0.782 -7.352 1.00 96.81 322 PHE A C 1
ATOM 2656 O O . PHE A 1 322 ? 0.250 -0.282 -7.715 1.00 96.81 322 PHE A O 1
ATOM 2663 N N . GLU A 1 323 ? -0.911 -2.004 -6.839 1.00 97.06 323 GLU A N 1
ATOM 2664 C CA . GLU A 1 323 ? 0.219 -2.887 -6.594 1.00 97.06 323 GLU A CA 1
ATOM 2665 C C . GLU A 1 323 ? 0.107 -4.139 -7.470 1.00 97.06 323 GLU A C 1
ATOM 2667 O O . GLU A 1 323 ? -0.886 -4.868 -7.402 1.00 97.06 323 GLU A O 1
ATOM 2672 N N . MET A 1 324 ? 1.162 -4.434 -8.236 1.00 97.06 324 MET A N 1
ATOM 2673 C CA . MET A 1 324 ? 1.378 -5.770 -8.799 1.00 97.06 324 MET A CA 1
ATOM 2674 C C . MET A 1 324 ? 2.698 -6.316 -8.277 1.00 97.06 324 MET A C 1
ATOM 2676 O O . MET A 1 324 ? 3.760 -5.738 -8.521 1.00 97.06 324 MET A O 1
ATOM 2680 N N . ALA A 1 325 ? 2.646 -7.423 -7.550 1.00 95.44 325 ALA A N 1
ATOM 2681 C CA . ALA A 1 325 ? 3.775 -7.856 -6.749 1.00 95.44 325 ALA A CA 1
ATOM 2682 C C . ALA A 1 325 ? 4.060 -9.353 -6.927 1.00 95.44 325 ALA A C 1
ATOM 2684 O O . ALA A 1 325 ? 3.140 -10.165 -6.831 1.00 95.44 325 ALA A O 1
ATOM 2685 N N . PRO A 1 326 ? 5.323 -9.752 -7.161 1.00 94.75 326 PRO A N 1
ATOM 2686 C CA . PRO A 1 326 ? 5.686 -11.164 -7.206 1.00 94.75 326 PRO A CA 1
ATOM 2687 C C . PRO A 1 326 ? 5.521 -11.829 -5.837 1.00 94.75 326 PRO A C 1
ATOM 2689 O O . PRO A 1 326 ? 5.695 -11.180 -4.801 1.00 94.75 326 PRO A O 1
ATOM 2692 N N . LYS A 1 327 ? 5.326 -13.147 -5.802 1.00 94.12 327 LYS A N 1
ATOM 2693 C CA . LYS A 1 327 ? 5.472 -13.933 -4.568 1.00 94.12 327 LYS A CA 1
ATOM 2694 C C . LYS A 1 327 ? 6.818 -13.654 -3.886 1.00 94.12 327 LYS A C 1
ATOM 2696 O O . LYS A 1 327 ? 7.809 -13.340 -4.546 1.00 94.12 327 LYS A O 1
ATOM 2701 N N . ARG A 1 328 ? 6.870 -13.804 -2.561 1.00 93.12 328 ARG A N 1
ATOM 2702 C CA . ARG A 1 328 ? 8.000 -13.477 -1.663 1.00 93.12 328 ARG A CA 1
ATOM 2703 C C . ARG A 1 328 ? 8.254 -11.989 -1.449 1.00 93.12 328 ARG A C 1
ATOM 2705 O O . ARG A 1 328 ? 8.854 -11.626 -0.441 1.00 93.12 328 ARG A O 1
ATOM 2712 N N . SER A 1 329 ? 7.792 -11.124 -2.344 1.00 92.94 329 SER A N 1
ATOM 2713 C CA . SER A 1 329 ? 7.803 -9.693 -2.064 1.00 92.94 329 SER A CA 1
ATOM 2714 C C . SER A 1 329 ? 6.806 -9.347 -0.953 1.00 92.94 329 SER A C 1
ATOM 2716 O O . SER A 1 329 ? 5.972 -10.158 -0.549 1.00 92.94 329 SER A O 1
ATOM 2718 N N . GLY A 1 330 ? 6.876 -8.118 -0.469 1.00 92.19 330 GLY A N 1
ATOM 2719 C CA . GLY A 1 330 ? 5.934 -7.578 0.495 1.00 92.19 330 GLY A CA 1
ATOM 2720 C C . GLY A 1 330 ? 6.452 -6.264 1.049 1.00 92.19 330 GLY A C 1
ATOM 2721 O O . GLY A 1 330 ? 7.426 -5.700 0.529 1.00 92.19 330 GLY A O 1
ATOM 2722 N N . PHE A 1 331 ? 5.814 -5.816 2.121 1.00 91.50 331 PHE A N 1
ATOM 2723 C CA . PHE A 1 331 ? 6.225 -4.651 2.892 1.00 91.50 331 PHE A CA 1
ATOM 2724 C C . PHE A 1 331 ? 6.570 -5.074 4.310 1.00 91.50 331 PHE A C 1
ATOM 2726 O O . PHE A 1 331 ? 5.825 -5.829 4.937 1.00 91.50 331 PHE A O 1
ATOM 2733 N N . HIS A 1 332 ? 7.716 -4.597 4.790 1.00 90.19 332 HIS A N 1
ATOM 2734 C CA . HIS A 1 332 ? 8.110 -4.763 6.181 1.00 90.19 332 HIS A CA 1
ATOM 2735 C C . HIS A 1 332 ? 7.183 -3.950 7.107 1.00 90.19 332 HIS A C 1
ATOM 2737 O O . HIS A 1 332 ? 6.372 -3.153 6.634 1.00 90.19 332 HIS A O 1
ATOM 2743 N N . TRP A 1 333 ? 7.315 -4.149 8.420 1.00 90.88 333 TRP A N 1
ATOM 2744 C CA . TRP A 1 333 ? 6.569 -3.430 9.453 1.00 90.88 333 TRP A CA 1
ATOM 2745 C C . TRP A 1 333 ? 6.611 -1.911 9.266 1.00 90.88 333 TRP A C 1
ATOM 2747 O O . TRP A 1 333 ? 7.689 -1.317 9.243 1.00 90.88 333 TRP A O 1
ATOM 2757 N N . ARG A 1 334 ? 5.425 -1.308 9.148 1.00 89.81 334 ARG A N 1
ATOM 2758 C CA . ARG A 1 334 ? 5.199 0.137 9.008 1.00 89.81 334 ARG A CA 1
ATOM 2759 C C . ARG A 1 334 ? 3.828 0.529 9.549 1.00 89.81 334 ARG A C 1
ATOM 2761 O O . ARG A 1 334 ? 2.934 -0.315 9.615 1.00 89.81 334 ARG A O 1
ATOM 2768 N N . VAL A 1 335 ? 3.659 1.801 9.881 1.00 91.00 335 VAL A N 1
ATOM 2769 C CA . VAL A 1 335 ? 2.342 2.436 10.037 1.00 91.00 335 VAL A CA 1
ATOM 2770 C C . VAL A 1 335 ? 2.011 3.164 8.731 1.00 91.00 335 VAL A C 1
ATOM 2772 O O . VAL A 1 335 ? 2.908 3.469 7.941 1.00 91.00 335 VAL A O 1
ATOM 2775 N N . GLU A 1 336 ? 0.727 3.355 8.439 1.00 92.69 336 GLU A N 1
ATOM 2776 C CA . GLU A 1 336 ? 0.331 4.132 7.267 1.00 92.69 336 GLU A CA 1
ATOM 2777 C C . GLU A 1 336 ? 0.631 5.620 7.447 1.00 92.69 336 GLU A C 1
ATOM 2779 O O . GLU A 1 336 ? 0.446 6.162 8.535 1.00 92.69 336 GLU A O 1
ATOM 2784 N N . SER A 1 337 ? 1.080 6.266 6.369 1.00 89.44 337 SER A N 1
ATOM 2785 C CA . SER A 1 337 ? 1.300 7.709 6.331 1.00 89.44 337 SER A CA 1
ATOM 2786 C C . SER A 1 337 ? 0.020 8.479 6.646 1.00 89.44 337 SER A C 1
ATOM 2788 O O . SER A 1 337 ? -1.088 8.034 6.337 1.00 89.44 337 SER A O 1
ATOM 2790 N N . LEU A 1 338 ? 0.188 9.654 7.248 1.00 90.50 338 LEU A N 1
ATOM 2791 C CA . LEU A 1 338 ? -0.896 10.510 7.734 1.00 90.50 338 LEU A CA 1
ATOM 2792 C C . LEU A 1 338 ? -1.799 9.817 8.763 1.00 90.50 338 LEU A C 1
ATOM 2794 O O . LEU A 1 338 ? -2.921 10.260 8.969 1.00 90.50 338 LEU A O 1
ATOM 2798 N N . ASN A 1 339 ? -1.361 8.712 9.376 1.00 92.38 339 ASN A N 1
ATOM 2799 C CA . ASN A 1 339 ? -2.175 7.862 10.239 1.00 92.38 339 ASN A CA 1
ATOM 2800 C C . ASN A 1 339 ? -3.530 7.534 9.579 1.00 92.38 339 ASN A C 1
ATOM 2802 O O . ASN A 1 339 ? -4.573 7.414 10.227 1.00 92.38 339 ASN A O 1
ATOM 2806 N N . ALA A 1 340 ? -3.524 7.398 8.254 1.00 95.12 340 ALA A N 1
ATOM 2807 C CA . ALA A 1 340 ? -4.708 7.034 7.510 1.00 95.12 340 ALA A CA 1
ATOM 2808 C C . ALA A 1 340 ? -5.112 5.587 7.837 1.00 95.12 340 ALA A C 1
ATOM 2810 O O . ALA A 1 340 ? -4.293 4.746 8.221 1.00 95.12 340 ALA A O 1
ATOM 2811 N N . SER A 1 341 ? -6.395 5.283 7.678 1.00 96.56 341 SER A N 1
ATOM 2812 C CA . SER A 1 341 ? -6.869 3.901 7.687 1.00 96.56 341 SER A CA 1
ATOM 2813 C C . SER A 1 341 ? -6.656 3.309 6.296 1.00 96.56 341 SER A C 1
ATOM 2815 O O . SER A 1 341 ? -6.848 4.002 5.297 1.00 96.56 341 SER A O 1
ATOM 2817 N N . VAL A 1 342 ? -6.276 2.034 6.214 1.00 96.44 342 VAL A N 1
ATOM 2818 C CA . VAL A 1 342 ? -5.950 1.363 4.947 1.00 96.44 342 VAL A CA 1
ATOM 2819 C C . VAL A 1 342 ? -7.016 0.341 4.588 1.00 96.44 342 VAL A C 1
ATOM 2821 O O . VAL A 1 342 ? -7.412 -0.488 5.404 1.00 96.44 342 VAL A O 1
ATOM 2824 N N . TRP A 1 343 ? -7.407 0.354 3.322 1.00 97.12 343 TRP A N 1
ATOM 2825 C CA . TRP A 1 343 ? -8.312 -0.599 2.700 1.00 97.12 343 TRP A CA 1
ATOM 2826 C C . TRP A 1 343 ? -7.563 -1.354 1.609 1.00 97.12 343 TRP A C 1
ATOM 2828 O O . TRP A 1 343 ? -7.315 -0.805 0.542 1.00 97.12 343 TRP A O 1
ATOM 2838 N N . SER A 1 344 ? -7.179 -2.603 1.863 1.00 97.88 344 SER A N 1
ATOM 2839 C CA . SER A 1 344 ? -6.438 -3.430 0.905 1.00 97.88 344 SER A CA 1
ATOM 2840 C C . SER A 1 344 ? -7.378 -4.412 0.217 1.00 97.88 344 SER A C 1
ATOM 2842 O O . SER A 1 344 ? -7.719 -5.431 0.807 1.00 97.88 344 SER A O 1
ATOM 2844 N N . ALA A 1 345 ? -7.781 -4.132 -1.021 1.00 98.06 345 ALA A N 1
ATOM 2845 C CA . ALA A 1 345 ? -8.626 -4.984 -1.855 1.00 98.06 345 ALA A CA 1
ATOM 2846 C C . ALA A 1 345 ? -7.768 -5.917 -2.729 1.00 98.06 345 ALA A C 1
ATOM 2848 O O . ALA A 1 345 ? -7.059 -5.461 -3.634 1.00 98.06 345 ALA A O 1
ATOM 2849 N N . LEU A 1 346 ? -7.808 -7.226 -2.456 1.00 98.44 346 LEU A N 1
ATOM 2850 C CA . LEU A 1 346 ? -6.971 -8.218 -3.136 1.00 98.44 346 LEU A CA 1
ATOM 2851 C C . LEU A 1 346 ? -7.693 -8.821 -4.346 1.00 98.44 346 LEU A C 1
ATOM 2853 O O . LEU A 1 346 ? -8.614 -9.619 -4.203 1.00 98.44 346 LEU A O 1
ATOM 2857 N N . ILE A 1 347 ? -7.253 -8.461 -5.551 1.00 98.00 347 ILE A N 1
ATOM 2858 C CA . ILE A 1 347 ? -7.917 -8.835 -6.811 1.00 98.00 347 ILE A CA 1
ATOM 2859 C C . ILE A 1 347 ? -7.411 -10.183 -7.332 1.00 98.00 347 ILE A C 1
ATOM 2861 O O . ILE A 1 347 ? -8.185 -10.983 -7.857 1.00 98.00 347 ILE A O 1
ATOM 2865 N N . ARG A 1 348 ? -6.109 -10.455 -7.173 1.00 97.75 348 ARG A N 1
ATOM 2866 C CA . ARG A 1 348 ? -5.471 -11.738 -7.509 1.00 97.75 348 ARG A CA 1
ATOM 2867 C C . ARG A 1 348 ? -4.440 -12.132 -6.463 1.00 97.75 348 ARG A C 1
ATOM 2869 O O . ARG A 1 348 ? -3.743 -11.268 -5.934 1.00 97.75 348 ARG A O 1
ATOM 2876 N N . GLY A 1 349 ? -4.290 -13.439 -6.260 1.00 96.88 349 GLY A N 1
ATOM 2877 C CA . GLY A 1 349 ? -3.268 -14.029 -5.396 1.00 96.88 349 GLY A CA 1
ATOM 2878 C C . GLY A 1 349 ? -3.687 -14.109 -3.928 1.00 96.88 349 GLY A C 1
ATOM 2879 O O . GLY A 1 349 ? -4.868 -14.024 -3.603 1.00 96.88 349 GLY A O 1
ATOM 2880 N N . ARG A 1 350 ? -2.698 -14.291 -3.047 1.00 97.19 350 ARG A N 1
ATOM 2881 C CA . ARG A 1 350 ? -2.860 -14.384 -1.588 1.00 97.19 350 ARG A CA 1
ATOM 2882 C C . ARG A 1 350 ? -1.783 -13.586 -0.875 1.00 97.19 350 ARG A C 1
ATOM 2884 O O . ARG A 1 350 ? -0.616 -13.629 -1.280 1.00 97.19 350 ARG A O 1
ATOM 2891 N N . LYS A 1 351 ? -2.152 -12.919 0.218 1.00 96.94 351 LYS A N 1
ATOM 2892 C CA . LYS A 1 351 ? -1.211 -12.186 1.078 1.00 96.94 351 LYS A CA 1
ATOM 2893 C C . LYS A 1 351 ? -1.339 -12.635 2.520 1.00 96.94 351 LYS A C 1
ATOM 2895 O O . LYS A 1 351 ? -2.436 -12.638 3.062 1.00 96.94 351 LYS A O 1
ATOM 2900 N N . ARG A 1 352 ? -0.220 -12.955 3.162 1.00 96.81 352 ARG A N 1
ATOM 2901 C CA . ARG A 1 352 ? -0.174 -13.116 4.616 1.00 96.81 352 ARG A CA 1
ATOM 2902 C C . ARG A 1 352 ? 0.038 -11.751 5.250 1.00 96.81 352 ARG A C 1
ATOM 2904 O O . ARG A 1 352 ? 0.962 -11.041 4.860 1.00 96.81 352 ARG A O 1
ATOM 2911 N N . TRP A 1 353 ? -0.804 -11.407 6.210 1.00 97.50 353 TRP A N 1
ATOM 2912 C CA . TRP A 1 353 ? -0.746 -10.160 6.959 1.00 97.50 353 TRP A CA 1
ATOM 2913 C C . TRP A 1 353 ? -0.370 -10.417 8.408 1.00 97.50 353 TRP A C 1
ATOM 2915 O O . TRP A 1 353 ? -0.767 -11.424 8.989 1.00 97.50 353 TRP A O 1
ATOM 2925 N N . GLY A 1 354 ? 0.367 -9.471 8.977 1.00 96.69 354 GLY A N 1
ATOM 2926 C CA . GLY A 1 354 ? 0.638 -9.362 10.400 1.00 96.69 354 GLY A CA 1
ATOM 2927 C C . GLY A 1 354 ? 0.291 -7.951 10.850 1.00 96.69 354 GLY A C 1
ATOM 2928 O O . GLY A 1 354 ? 0.711 -6.989 10.203 1.00 96.69 354 GLY A O 1
ATOM 2929 N N . LEU A 1 355 ? -0.468 -7.834 11.937 1.00 97.69 355 LEU A N 1
ATOM 2930 C CA . LEU A 1 355 ? -0.928 -6.572 12.500 1.00 97.69 355 LEU A CA 1
ATOM 2931 C C . LEU A 1 355 ? -0.618 -6.502 14.002 1.00 97.69 355 LEU A C 1
ATOM 2933 O O . LEU A 1 355 ? -0.917 -7.442 14.743 1.00 97.69 355 LEU A O 1
ATOM 2937 N N . TYR A 1 356 ? -0.075 -5.373 14.462 1.00 97.00 356 TYR A N 1
ATOM 2938 C CA . TYR A 1 356 ? 0.007 -5.052 15.892 1.00 97.00 356 TYR A CA 1
ATOM 2939 C C . TYR A 1 356 ? -0.774 -3.772 16.203 1.00 97.00 356 TYR A C 1
ATOM 2941 O O . TYR A 1 356 ? -0.714 -2.818 15.419 1.00 97.00 356 TYR A O 1
ATOM 2949 N N . PRO A 1 357 ? -1.487 -3.727 17.343 1.00 96.12 357 PRO A N 1
ATOM 2950 C CA . PRO A 1 357 ? -2.277 -2.564 17.717 1.00 96.12 357 PRO A CA 1
ATOM 2951 C C . PRO A 1 357 ? -1.385 -1.346 18.008 1.00 96.12 357 PRO A C 1
ATOM 2953 O O . PRO A 1 357 ? -0.219 -1.518 18.370 1.00 96.12 357 PRO A O 1
ATOM 2956 N N . PRO A 1 358 ? -1.933 -0.117 17.957 1.00 92.75 358 PRO A N 1
ATOM 2957 C CA . PRO A 1 358 ? -1.182 1.114 18.239 1.00 92.75 358 PRO A CA 1
ATOM 2958 C C . PRO A 1 358 ? -0.567 1.176 19.650 1.00 92.75 358 PRO A C 1
ATOM 2960 O O . PRO A 1 358 ? 0.371 1.937 19.891 1.00 92.75 358 PRO A O 1
ATOM 2963 N N . SER A 1 359 ? -1.090 0.383 20.594 1.00 92.50 359 SER A N 1
ATOM 2964 C CA . SER A 1 359 ? -0.536 0.228 21.945 1.00 92.50 359 SER A CA 1
ATOM 2965 C C . SER A 1 359 ? 0.802 -0.519 21.966 1.00 92.50 359 SER A C 1
ATOM 2967 O O . SER A 1 359 ? 1.553 -0.397 22.935 1.00 92.50 359 SER A O 1
ATOM 2969 N N . GLN A 1 360 ? 1.133 -1.264 20.906 1.00 90.94 360 GLN A N 1
ATOM 2970 C CA . GLN A 1 360 ? 2.436 -1.891 20.738 1.00 90.94 360 GLN A CA 1
ATOM 2971 C C . GLN A 1 360 ? 3.437 -0.853 20.219 1.00 90.94 360 GLN A C 1
ATOM 2973 O O . GLN A 1 360 ? 3.428 -0.486 19.045 1.00 90.94 360 GLN A O 1
ATOM 2978 N N . TYR A 1 361 ? 4.329 -0.386 21.094 1.00 82.25 361 TYR A N 1
ATOM 2979 C CA . TYR A 1 361 ? 5.310 0.632 20.711 1.00 82.25 361 TYR A CA 1
ATOM 2980 C C . TYR A 1 361 ? 6.455 0.067 19.852 1.00 82.25 361 TYR A C 1
ATOM 2982 O O . TYR A 1 361 ? 6.824 0.683 18.857 1.00 82.25 361 TYR A O 1
ATOM 2990 N N . PHE A 1 362 ? 6.980 -1.114 20.207 1.00 83.50 362 PHE A N 1
ATOM 2991 C CA . PHE A 1 362 ? 8.067 -1.794 19.488 1.00 83.50 362 PHE A CA 1
ATOM 2992 C C . PHE A 1 362 ? 7.635 -3.176 19.002 1.00 83.50 362 PHE A C 1
ATOM 2994 O O . PHE A 1 362 ? 7.146 -3.988 19.785 1.00 83.50 362 PHE A O 1
ATOM 3001 N N . ILE A 1 363 ? 7.866 -3.480 17.734 1.00 88.38 363 ILE A N 1
ATOM 3002 C CA . ILE A 1 363 ? 7.599 -4.775 17.119 1.00 88.38 363 ILE A CA 1
ATOM 3003 C C . ILE A 1 363 ? 8.692 -5.802 17.465 1.00 88.38 363 ILE A C 1
ATOM 3005 O O . ILE A 1 363 ? 9.875 -5.573 17.209 1.00 88.38 363 ILE A O 1
ATOM 3009 N N . PRO A 1 364 ? 8.333 -6.975 18.009 1.00 87.00 364 PRO A N 1
ATOM 3010 C CA . PRO A 1 364 ? 9.295 -8.028 18.313 1.00 87.00 364 PRO A CA 1
ATOM 3011 C C . PRO A 1 364 ? 10.182 -8.402 17.114 1.00 87.00 364 PRO A C 1
ATOM 3013 O O . PRO A 1 364 ? 9.702 -8.768 16.040 1.00 87.00 364 PRO A O 1
ATOM 3016 N N . GLY A 1 365 ? 11.500 -8.312 17.311 1.00 79.44 365 GLY A N 1
ATOM 3017 C CA . GLY A 1 365 ? 12.504 -8.683 16.310 1.00 79.44 365 GLY A CA 1
ATOM 3018 C C . GLY A 1 365 ? 12.549 -7.794 15.061 1.00 79.44 365 GLY A C 1
ATOM 3019 O O . GLY A 1 365 ? 13.185 -8.173 14.082 1.00 79.44 365 GLY A O 1
ATOM 3020 N N . ALA A 1 366 ? 11.908 -6.622 15.087 1.00 80.75 366 ALA A N 1
ATOM 3021 C CA . ALA A 1 366 ? 12.123 -5.571 14.099 1.00 80.75 366 ALA A CA 1
ATOM 3022 C C . ALA A 1 366 ? 13.119 -4.529 14.634 1.00 80.75 366 ALA A C 1
ATOM 3024 O O . ALA A 1 366 ? 13.129 -4.208 15.824 1.00 80.75 366 ALA A O 1
ATOM 3025 N N . VAL A 1 367 ? 13.954 -3.988 13.747 1.00 67.19 367 VAL A N 1
ATOM 3026 C CA . VAL A 1 367 ? 14.749 -2.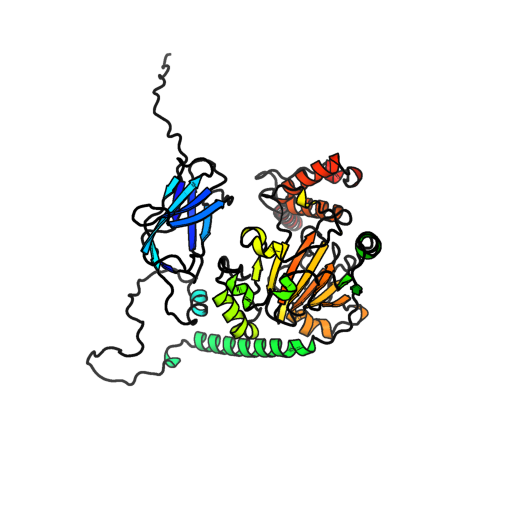787 14.038 1.00 67.19 367 VAL A CA 1
ATOM 3027 C C . VAL A 1 367 ? 13.851 -1.577 13.794 1.00 67.19 367 VAL A C 1
ATOM 3029 O O . VAL A 1 367 ? 13.213 -1.500 12.745 1.00 67.19 367 VAL A O 1
ATOM 3032 N N . HIS A 1 368 ? 13.782 -0.667 14.764 1.00 56.31 368 HIS A N 1
ATOM 3033 C CA . HIS A 1 368 ? 12.962 0.541 14.687 1.00 56.31 368 HIS A CA 1
ATOM 3034 C C . HIS A 1 368 ? 13.868 1.752 14.564 1.00 56.31 368 HIS A C 1
ATOM 3036 O O . HIS A 1 368 ? 14.891 1.820 15.245 1.00 56.31 368 HIS A O 1
ATOM 3042 N N . ASN A 1 369 ? 13.437 2.710 13.756 1.00 49.56 369 ASN A N 1
ATOM 3043 C CA . ASN A 1 369 ? 13.916 4.080 13.841 1.00 49.56 369 ASN A CA 1
ATOM 3044 C C . ASN A 1 369 ? 12.893 4.897 14.642 1.00 49.56 369 ASN A C 1
ATOM 3046 O O . ASN A 1 369 ? 11.733 4.486 14.765 1.00 49.56 369 ASN A O 1
ATOM 3050 N N . ASP A 1 370 ? 13.308 6.054 15.155 1.00 44.97 370 ASP A N 1
ATOM 3051 C CA . ASP A 1 370 ? 12.539 6.852 16.121 1.00 44.97 370 ASP A CA 1
ATOM 3052 C C . ASP A 1 370 ? 11.150 7.311 15.631 1.00 44.97 370 ASP A C 1
ATOM 3054 O O . ASP A 1 370 ? 10.278 7.614 16.442 1.00 44.97 370 ASP A O 1
ATOM 3058 N N . HIS A 1 371 ? 10.874 7.270 14.323 1.00 48.50 371 HIS A N 1
ATOM 3059 C CA . HIS A 1 371 ? 9.673 7.876 13.733 1.00 48.50 371 HIS A CA 1
ATOM 3060 C C . HIS A 1 371 ? 8.540 6.920 13.335 1.00 48.50 371 HIS A C 1
ATOM 3062 O O . HIS A 1 371 ? 7.597 7.352 12.682 1.00 48.50 371 HIS A O 1
ATOM 3068 N N . ARG A 1 372 ? 8.589 5.619 13.663 1.00 53.00 372 ARG A N 1
ATOM 3069 C CA . ARG A 1 372 ? 7.617 4.617 13.141 1.00 53.00 372 ARG A CA 1
ATOM 3070 C C . ARG A 1 372 ? 7.478 4.603 11.604 1.00 53.00 372 ARG A C 1
ATOM 3072 O O . ARG A 1 372 ? 6.572 3.968 11.060 1.00 53.00 372 ARG A O 1
ATOM 3079 N N . THR A 1 373 ? 8.392 5.268 10.904 1.00 46.44 373 THR A N 1
ATOM 3080 C CA . THR A 1 373 ? 8.482 5.333 9.453 1.00 46.44 373 THR A CA 1
ATOM 3081 C C . THR A 1 373 ? 9.342 4.187 8.936 1.00 46.44 373 THR A C 1
ATOM 3083 O O . THR A 1 373 ? 10.217 3.653 9.622 1.00 46.44 373 THR A O 1
ATOM 3086 N N . GLN A 1 374 ? 9.049 3.768 7.707 1.00 42.72 374 GLN A N 1
ATOM 3087 C CA . GLN A 1 374 ? 9.786 2.716 7.027 1.00 42.72 374 GLN A CA 1
ATOM 3088 C C . GLN A 1 374 ? 11.191 3.231 6.686 1.00 42.72 374 GLN A C 1
ATOM 3090 O O . GLN A 1 374 ? 11.356 3.959 5.711 1.00 42.72 374 GLN A O 1
ATOM 3095 N N . ASP A 1 375 ? 12.212 2.810 7.432 1.00 41.19 375 ASP A N 1
ATOM 3096 C CA . ASP A 1 375 ? 13.583 2.875 6.930 1.00 41.19 375 ASP A CA 1
ATOM 3097 C C . ASP A 1 375 ? 13.711 1.761 5.885 1.00 41.19 375 ASP A C 1
ATOM 3099 O O . ASP A 1 375 ? 13.921 0.585 6.195 1.00 41.19 375 ASP A O 1
ATOM 3103 N N . SER A 1 376 ? 13.456 2.115 4.626 1.00 44.16 376 SER A N 1
ATOM 3104 C CA . SER A 1 376 ? 13.340 1.210 3.476 1.00 44.16 376 SER A CA 1
ATOM 3105 C C . SER A 1 376 ? 14.606 0.396 3.174 1.00 44.16 376 SER A C 1
ATOM 3107 O O . SER A 1 376 ? 14.623 -0.360 2.208 1.00 44.16 376 SER A O 1
ATOM 3109 N N . GLN A 1 377 ? 15.657 0.501 3.992 1.00 43.62 377 GLN A N 1
ATOM 3110 C CA . GLN A 1 377 ? 16.979 -0.035 3.681 1.00 43.62 377 GLN A CA 1
ATOM 3111 C C . GLN A 1 377 ? 17.456 -1.212 4.545 1.00 43.62 377 GLN A C 1
ATOM 3113 O O . GLN A 1 377 ? 18.532 -1.735 4.256 1.00 43.62 377 GLN A O 1
ATOM 3118 N N . LYS A 1 378 ? 16.737 -1.663 5.590 1.00 52.28 378 LYS A N 1
ATOM 3119 C CA . LYS A 1 378 ? 17.349 -2.626 6.543 1.00 52.28 378 LYS A CA 1
ATOM 3120 C C . LYS A 1 378 ? 16.647 -3.958 6.787 1.00 52.28 378 LYS A C 1
ATOM 3122 O O . LYS A 1 378 ? 17.296 -4.843 7.340 1.00 52.28 378 LYS A O 1
ATOM 3127 N N . SER A 1 379 ? 15.404 -4.178 6.353 1.00 60.38 379 SER A N 1
ATOM 3128 C CA . SER A 1 379 ? 14.761 -5.479 6.591 1.00 60.38 379 SER A CA 1
ATOM 3129 C C . SER A 1 379 ? 13.734 -5.872 5.531 1.00 60.38 379 SER A C 1
ATOM 3131 O O . SER A 1 379 ? 12.726 -5.199 5.327 1.00 60.38 379 SER A O 1
ATOM 3133 N N . GLU A 1 380 ? 13.980 -7.007 4.878 1.00 76.31 380 GLU A N 1
ATOM 3134 C CA . GLU A 1 380 ? 13.038 -7.658 3.969 1.00 76.31 380 GLU A CA 1
ATOM 3135 C C . GLU A 1 380 ? 11.859 -8.241 4.755 1.00 76.31 380 GLU A C 1
ATOM 3137 O O . GLU A 1 380 ? 12.063 -8.952 5.740 1.00 76.31 380 GLU A O 1
ATOM 3142 N N . SER A 1 381 ? 10.625 -8.031 4.280 1.00 87.25 381 SER A N 1
ATOM 3143 C CA . SER A 1 381 ? 9.432 -8.642 4.894 1.00 87.25 381 SER A CA 1
ATOM 3144 C C . SER A 1 381 ? 9.589 -10.158 5.062 1.00 87.25 381 SER A C 1
ATOM 3146 O O . SER A 1 381 ? 9.364 -10.699 6.146 1.00 87.25 381 SER A O 1
ATOM 3148 N N . PHE A 1 382 ? 10.064 -10.842 4.014 1.00 89.31 382 PHE A N 1
ATOM 3149 C CA . PHE A 1 382 ? 10.268 -12.288 4.048 1.00 89.31 382 PHE A CA 1
ATOM 3150 C C . PHE A 1 382 ? 11.207 -12.726 5.175 1.00 89.31 382 PHE A C 1
ATOM 3152 O O . PHE A 1 382 ? 10.923 -13.719 5.835 1.00 89.31 382 PHE A O 1
ATOM 3159 N N . THR A 1 383 ? 12.295 -11.993 5.425 1.00 86.69 383 THR A N 1
ATOM 3160 C CA . THR A 1 383 ? 13.266 -12.337 6.473 1.00 86.69 383 THR A CA 1
ATOM 3161 C C . THR A 1 383 ? 12.605 -12.379 7.844 1.00 86.69 383 THR A C 1
ATOM 3163 O O . THR A 1 383 ? 12.799 -13.345 8.579 1.00 86.69 383 THR A O 1
ATOM 3166 N N . TRP A 1 384 ? 11.765 -11.393 8.171 1.00 89.06 384 TRP A N 1
ATOM 3167 C CA . TRP A 1 384 ? 11.039 -11.397 9.440 1.00 89.06 384 TRP A CA 1
ATOM 3168 C C . TRP A 1 384 ? 10.062 -12.581 9.524 1.00 89.06 384 TRP A C 1
ATOM 3170 O O . TRP A 1 384 ? 10.066 -13.319 10.509 1.00 89.06 384 TRP A O 1
ATOM 3180 N N . TRP A 1 385 ? 9.277 -12.834 8.472 1.00 90.44 385 TRP A N 1
ATOM 3181 C CA . TRP A 1 385 ? 8.309 -13.942 8.451 1.00 90.44 385 TRP A CA 1
ATOM 3182 C C . TRP A 1 385 ? 8.953 -15.333 8.490 1.00 90.44 385 TRP A C 1
ATOM 3184 O O . TRP A 1 385 ? 8.415 -16.237 9.121 1.00 90.44 385 TRP A O 1
ATOM 3194 N N . ALA A 1 386 ? 10.094 -15.520 7.830 1.00 88.69 386 ALA A N 1
ATOM 3195 C CA . ALA A 1 386 ? 10.763 -16.814 7.734 1.00 88.69 386 ALA A CA 1
ATOM 3196 C C . ALA A 1 386 ? 11.708 -17.096 8.912 1.00 88.69 386 ALA A C 1
ATOM 3198 O O . ALA A 1 386 ? 11.914 -18.257 9.262 1.00 88.69 386 ALA A O 1
ATOM 3199 N N . HIS A 1 387 ? 12.303 -16.060 9.513 1.00 86.94 387 HIS A N 1
ATOM 3200 C CA . HIS A 1 387 ? 13.385 -16.226 10.490 1.00 86.94 387 HIS A CA 1
ATOM 3201 C C . HIS A 1 387 ? 13.113 -15.600 11.856 1.00 86.94 387 HIS A C 1
ATOM 3203 O O . HIS A 1 387 ? 13.770 -15.981 12.817 1.00 86.94 387 HIS A O 1
ATOM 3209 N N . THR A 1 388 ? 12.168 -14.671 11.984 1.00 89.31 388 THR A N 1
ATOM 3210 C CA . THR A 1 388 ? 11.823 -14.063 13.278 1.00 89.31 388 THR A CA 1
ATOM 3211 C C . THR A 1 388 ? 10.520 -14.639 13.814 1.00 89.31 388 THR A C 1
ATOM 3213 O O . THR A 1 388 ? 10.489 -15.152 14.932 1.00 89.31 388 THR A O 1
ATOM 3216 N N . PHE A 1 389 ? 9.462 -14.611 13.002 1.00 90.88 389 PHE A N 1
ATOM 3217 C CA . PHE A 1 389 ? 8.118 -15.040 13.384 1.00 90.88 389 PHE A CA 1
ATOM 3218 C C . PHE A 1 389 ? 8.052 -16.456 13.994 1.00 90.88 389 PHE A C 1
ATOM 3220 O O . PHE A 1 389 ? 7.441 -16.591 15.057 1.00 90.88 389 PHE A O 1
ATOM 3227 N N . PRO A 1 390 ? 8.708 -17.500 13.433 1.00 90.62 390 PRO A N 1
ATOM 3228 C CA . PRO A 1 390 ? 8.618 -18.859 13.979 1.00 90.62 390 PRO A CA 1
ATOM 3229 C C . PRO A 1 390 ? 9.201 -19.010 15.390 1.00 90.62 390 PRO A C 1
ATOM 3231 O O . PRO A 1 390 ? 8.909 -19.988 16.074 1.00 90.62 390 PRO A O 1
ATOM 3234 N N . HIS A 1 391 ? 10.028 -18.058 15.829 1.00 91.69 391 HIS A N 1
ATOM 3235 C CA . HIS A 1 391 ? 10.681 -18.070 17.138 1.00 91.69 391 HIS A CA 1
ATOM 3236 C C . HIS A 1 391 ? 10.004 -17.150 18.164 1.00 91.69 391 HIS A C 1
ATOM 3238 O O . HIS A 1 391 ? 10.459 -17.067 19.306 1.00 91.69 391 HIS A O 1
ATOM 3244 N N . LEU A 1 392 ? 8.920 -16.461 17.792 1.00 92.25 392 LEU A N 1
ATOM 3245 C CA . LEU A 1 392 ? 8.149 -15.652 18.730 1.00 92.25 392 LEU A CA 1
ATOM 3246 C C . LEU A 1 392 ? 7.313 -16.541 19.656 1.00 92.25 392 LEU A C 1
ATOM 3248 O O . LEU A 1 392 ? 6.632 -17.464 19.211 1.00 92.25 392 LEU A O 1
ATOM 3252 N N . MET A 1 393 ? 7.307 -16.209 20.950 1.00 92.88 393 MET A N 1
ATOM 3253 C CA . MET A 1 393 ? 6.304 -16.744 21.877 1.00 92.88 393 MET A CA 1
ATOM 3254 C C . MET A 1 393 ? 4.908 -16.300 21.437 1.00 92.88 393 MET A C 1
ATOM 3256 O O . MET A 1 393 ? 4.750 -15.175 20.967 1.00 92.88 393 MET A O 1
ATOM 3260 N N . ASP A 1 394 ? 3.889 -17.125 21.683 1.00 91.12 394 ASP A N 1
ATOM 3261 C CA . ASP A 1 394 ? 2.518 -16.860 21.219 1.00 91.12 394 ASP A CA 1
ATOM 3262 C C . ASP A 1 394 ? 1.980 -15.490 21.652 1.00 91.12 394 ASP A C 1
ATOM 3264 O O . ASP A 1 394 ? 1.388 -14.779 20.848 1.00 91.12 394 ASP A O 1
ATOM 3268 N N . LYS A 1 395 ? 2.289 -15.044 22.877 1.00 92.19 395 LYS A N 1
ATOM 3269 C CA . LYS A 1 395 ? 1.901 -13.712 23.386 1.00 92.19 395 LYS A CA 1
ATOM 3270 C C . LYS A 1 395 ? 2.512 -12.522 22.631 1.00 92.19 395 LYS A C 1
ATOM 3272 O O . LYS A 1 395 ? 2.075 -11.394 22.827 1.00 92.19 395 LYS A O 1
ATOM 3277 N N . TYR A 1 396 ? 3.566 -12.754 21.852 1.00 92.38 396 TYR A N 1
ATOM 3278 C CA . TYR A 1 396 ? 4.248 -11.745 21.043 1.00 92.38 396 TYR A CA 1
ATOM 3279 C C . TYR A 1 396 ? 3.942 -11.890 19.556 1.00 92.38 396 TYR A C 1
ATOM 3281 O O . TYR A 1 396 ? 4.450 -11.090 18.773 1.00 92.38 396 TYR A O 1
ATOM 3289 N N . LYS A 1 397 ? 3.147 -12.882 19.143 1.00 93.75 397 LYS A N 1
ATOM 3290 C CA . LYS A 1 397 ? 2.730 -13.006 17.747 1.00 93.75 397 LYS A CA 1
ATOM 3291 C C . LYS A 1 397 ? 1.744 -11.885 17.389 1.00 93.75 397 LYS A C 1
ATOM 3293 O O . LYS A 1 397 ? 0.974 -11.454 18.248 1.00 93.75 397 LYS A O 1
ATOM 3298 N N . PRO A 1 398 ? 1.791 -11.377 16.148 1.00 95.75 398 PRO A N 1
ATOM 3299 C CA . PRO A 1 398 ? 0.817 -10.408 15.672 1.00 95.75 398 PRO A CA 1
ATOM 3300 C C . PRO A 1 398 ? -0.562 -11.052 15.517 1.00 95.75 398 PRO A C 1
ATOM 3302 O O . PRO A 1 398 ? -0.685 -12.276 15.440 1.00 95.75 398 PRO A O 1
ATOM 3305 N N . PHE A 1 399 ? -1.585 -10.215 15.350 1.00 96.50 399 PHE A N 1
ATOM 3306 C CA . PHE A 1 399 ? -2.788 -10.667 14.659 1.00 96.50 399 PHE A CA 1
ATOM 3307 C C . PHE A 1 399 ? -2.393 -11.024 13.233 1.00 96.50 399 PHE A C 1
ATOM 3309 O O . PHE A 1 399 ? -1.744 -10.231 12.551 1.00 96.50 399 PHE A O 1
ATOM 3316 N N . GLU A 1 400 ? -2.762 -12.208 12.780 1.00 95.38 400 GLU A N 1
ATOM 3317 C CA . GLU A 1 400 ? -2.354 -12.707 11.481 1.00 95.38 400 GLU A CA 1
ATOM 3318 C C . GLU A 1 400 ? -3.504 -13.339 10.725 1.00 95.38 400 GLU A C 1
ATOM 3320 O O . GLU A 1 400 ? -4.460 -13.855 11.300 1.00 95.38 400 GLU A O 1
ATOM 3325 N N . CYS A 1 401 ? -3.415 -13.260 9.405 1.00 96.56 401 CYS A N 1
ATOM 3326 C CA . CYS A 1 401 ? -4.338 -13.937 8.521 1.00 96.56 401 CYS A CA 1
ATOM 3327 C C . CYS A 1 401 ? -3.760 -14.009 7.113 1.00 96.56 401 CYS A C 1
ATOM 3329 O O . CYS A 1 401 ? -3.012 -13.122 6.692 1.00 96.56 401 CYS A O 1
ATOM 3331 N N . ILE A 1 402 ? -4.161 -15.024 6.352 1.00 97.50 402 ILE A N 1
ATOM 3332 C CA . ILE A 1 402 ? -4.054 -14.970 4.897 1.00 97.50 402 ILE A CA 1
ATOM 3333 C C . ILE A 1 402 ? -5.300 -14.288 4.364 1.00 97.50 402 ILE A C 1
ATOM 3335 O O . ILE A 1 402 ? -6.409 -14.759 4.594 1.00 97.50 402 ILE A O 1
ATOM 3339 N N . GLN A 1 403 ? -5.090 -13.172 3.678 1.00 97.94 403 GLN A N 1
ATOM 3340 C CA . GLN A 1 403 ? -6.083 -12.541 2.834 1.00 97.94 403 GLN A CA 1
ATOM 3341 C C . GLN A 1 403 ? -6.181 -13.332 1.530 1.00 97.94 403 GLN A C 1
ATOM 3343 O O . GLN A 1 403 ? -5.183 -13.501 0.816 1.00 97.94 403 GLN A O 1
ATOM 3348 N N . GLU A 1 404 ? -7.388 -13.792 1.240 1.00 97.81 404 GLU A N 1
ATOM 3349 C CA . GLU A 1 404 ? -7.741 -14.524 0.034 1.00 97.81 404 GLU A CA 1
ATOM 3350 C C . GLU A 1 404 ? -8.184 -13.576 -1.086 1.00 97.81 404 GLU A C 1
ATOM 3352 O O . GLU A 1 404 ? -8.525 -12.407 -0.878 1.00 97.81 404 GLU A O 1
ATOM 3357 N N . GLN A 1 405 ? -8.158 -14.088 -2.314 1.00 97.88 405 GLN A N 1
ATOM 3358 C CA . GLN A 1 405 ? -8.628 -13.355 -3.482 1.00 97.88 405 GLN A CA 1
ATOM 3359 C C . GLN A 1 405 ? -10.108 -12.957 -3.325 1.00 97.88 405 GLN A C 1
ATOM 3361 O O . GLN A 1 405 ? -10.952 -13.796 -3.024 1.00 97.88 405 GLN A O 1
ATOM 3366 N N . GLY A 1 406 ? -10.431 -11.694 -3.615 1.00 97.88 406 GLY A N 1
ATOM 3367 C CA . GLY A 1 406 ? -11.781 -11.130 -3.496 1.00 97.88 406 GLY A CA 1
ATOM 3368 C C . GLY A 1 406 ? -12.114 -10.589 -2.104 1.00 97.88 406 GLY A C 1
ATOM 3369 O O . GLY A 1 406 ? -13.229 -10.116 -1.884 1.00 97.88 406 GLY A O 1
ATOM 3370 N N . GLU A 1 407 ? -11.165 -10.638 -1.169 1.00 98.19 407 GLU A N 1
ATOM 3371 C CA . GLU A 1 407 ? -11.319 -10.066 0.165 1.00 98.19 407 GLU A CA 1
ATOM 3372 C C . GLU A 1 407 ? -10.759 -8.638 0.242 1.00 98.19 407 GLU A C 1
ATOM 3374 O O . GLU A 1 407 ? -9.743 -8.311 -0.381 1.00 98.19 407 GLU A O 1
ATOM 3379 N N . ILE A 1 408 ? -11.369 -7.802 1.087 1.00 98.25 408 ILE A N 1
ATOM 3380 C CA . ILE A 1 408 ? -10.851 -6.478 1.455 1.00 98.25 408 ILE A CA 1
ATOM 3381 C C . ILE A 1 408 ? -10.419 -6.509 2.920 1.00 98.25 408 ILE A C 1
ATOM 3383 O O . ILE A 1 408 ? -11.238 -6.761 3.796 1.00 98.25 408 ILE A O 1
ATOM 3387 N N . LEU A 1 409 ? -9.152 -6.220 3.208 1.00 98.44 409 LEU A N 1
ATOM 3388 C CA . LEU A 1 409 ? -8.668 -6.037 4.577 1.00 98.44 409 LEU A CA 1
ATOM 3389 C C . LEU A 1 409 ? -8.765 -4.558 4.968 1.00 98.44 409 LEU A C 1
ATOM 3391 O O . LEU A 1 409 ? -8.134 -3.715 4.328 1.00 98.44 409 LEU A O 1
ATOM 3395 N N . TYR A 1 410 ? -9.512 -4.263 6.032 1.00 98.06 410 TYR A N 1
ATOM 3396 C CA . TYR A 1 410 ? -9.523 -2.960 6.693 1.00 98.06 410 TYR A CA 1
ATOM 3397 C C . TYR A 1 410 ? -8.514 -2.945 7.844 1.00 98.06 410 TYR A C 1
ATOM 3399 O O . TYR A 1 410 ? -8.577 -3.778 8.754 1.00 98.06 410 TYR A O 1
ATOM 3407 N N . ILE A 1 411 ? -7.593 -1.984 7.802 1.00 98.12 411 ILE A N 1
ATOM 3408 C CA . ILE A 1 411 ? -6.582 -1.736 8.829 1.00 98.12 411 ILE A CA 1
ATOM 3409 C C . ILE A 1 411 ? -6.831 -0.330 9.392 1.00 98.12 411 ILE A C 1
ATOM 3411 O O . ILE A 1 411 ? -6.635 0.650 8.670 1.00 98.12 411 ILE A O 1
ATOM 3415 N N . PRO A 1 412 ? -7.258 -0.205 10.657 1.00 97.38 412 PRO A N 1
ATOM 3416 C CA . PRO A 1 412 ? -7.508 1.090 11.275 1.00 97.38 412 PRO A CA 1
ATOM 3417 C C . PRO A 1 412 ? -6.228 1.920 11.433 1.00 97.38 412 PRO A C 1
ATOM 3419 O O . PRO A 1 412 ? -5.120 1.383 11.511 1.00 97.38 412 PRO A O 1
ATOM 3422 N N . SER A 1 413 ? -6.404 3.234 11.560 1.00 96.31 413 SER A N 1
ATOM 3423 C CA . SER A 1 413 ? -5.340 4.194 11.878 1.00 96.31 413 SER A CA 1
ATOM 3424 C C . SER A 1 413 ? -4.411 3.732 13.009 1.00 96.31 413 SER A C 1
ATOM 3426 O O . SER A 1 413 ? -4.857 3.254 14.055 1.00 96.31 413 SER A O 1
ATOM 3428 N N . GLY A 1 414 ? -3.106 3.950 12.824 1.00 93.62 414 GLY A N 1
ATOM 3429 C CA . GLY A 1 414 ? -2.071 3.734 13.840 1.00 93.62 414 GLY A CA 1
ATOM 3430 C C . GLY A 1 414 ? -1.641 2.278 14.053 1.00 93.62 414 GLY A C 1
ATOM 3431 O O . GLY A 1 414 ? -0.730 2.030 14.844 1.00 93.62 414 GLY A O 1
ATOM 3432 N N . TRP A 1 415 ? -2.275 1.308 13.389 1.00 96.38 415 TRP A N 1
ATOM 3433 C CA . TRP A 1 415 ? -1.859 -0.091 13.459 1.00 96.38 415 TRP A CA 1
ATOM 3434 C C . TRP A 1 415 ? -0.553 -0.313 12.694 1.00 96.38 415 TRP A C 1
ATOM 3436 O O . TRP A 1 415 ? -0.394 0.121 11.551 1.00 96.38 415 TRP A O 1
ATOM 3446 N N . TRP A 1 416 ? 0.366 -1.064 13.299 1.00 94.69 416 TRP A N 1
ATOM 3447 C CA . TRP A 1 416 ? 1.515 -1.593 12.575 1.00 94.69 416 TRP A CA 1
ATOM 3448 C C . TRP A 1 416 ? 1.055 -2.691 11.633 1.00 94.69 416 TRP A C 1
ATOM 3450 O O . TRP A 1 416 ? 0.336 -3.600 12.050 1.00 94.69 416 TRP A O 1
ATOM 3460 N N . ARG A 1 417 ? 1.527 -2.652 10.389 1.00 95.19 417 ARG A N 1
ATOM 3461 C CA . ARG A 1 417 ? 1.230 -3.658 9.372 1.00 95.19 417 ARG A CA 1
ATOM 3462 C C . ARG A 1 417 ? 2.493 -4.164 8.690 1.00 95.19 417 ARG A C 1
ATOM 3464 O O . ARG A 1 417 ? 3.390 -3.389 8.368 1.00 95.19 417 ARG A O 1
ATOM 3471 N N . SER A 1 418 ? 2.527 -5.464 8.436 1.00 95.31 418 SER A N 1
ATOM 3472 C CA . SER A 1 418 ? 3.486 -6.141 7.563 1.00 95.31 418 SER A CA 1
ATOM 3473 C C . SER A 1 418 ? 2.726 -7.121 6.679 1.00 95.31 418 SER A C 1
ATOM 3475 O O . SER A 1 418 ? 1.729 -7.707 7.111 1.00 95.31 418 SER A O 1
ATOM 3477 N N . ASN A 1 419 ? 3.182 -7.303 5.442 1.00 95.19 419 ASN A N 1
ATOM 3478 C CA . ASN A 1 419 ? 2.622 -8.318 4.557 1.00 95.19 419 ASN A CA 1
ATOM 3479 C C . ASN A 1 419 ? 3.689 -9.073 3.779 1.00 95.19 419 ASN A C 1
ATOM 3481 O O . ASN A 1 419 ? 4.770 -8.551 3.497 1.00 95.19 419 ASN A O 1
ATOM 3485 N N . LEU A 1 420 ? 3.336 -10.297 3.404 1.00 95.25 420 LEU A N 1
ATOM 3486 C CA . LEU A 1 420 ? 4.100 -11.160 2.521 1.00 95.25 420 LEU A CA 1
ATOM 3487 C C . LEU A 1 420 ? 3.188 -11.708 1.418 1.00 95.25 420 LEU A C 1
ATOM 3489 O O . LEU A 1 420 ? 2.175 -12.351 1.698 1.00 95.25 420 LEU A O 1
ATOM 3493 N N . ASN A 1 421 ? 3.564 -11.486 0.160 1.00 95.81 421 ASN A N 1
ATOM 3494 C CA . ASN A 1 421 ? 2.872 -12.032 -1.003 1.00 95.81 421 ASN A CA 1
ATOM 3495 C C . ASN A 1 421 ? 3.174 -13.531 -1.128 1.00 95.81 421 ASN A C 1
ATOM 3497 O O . ASN A 1 421 ? 4.307 -13.926 -1.401 1.00 95.81 421 ASN A O 1
ATOM 3501 N N . ILE A 1 422 ? 2.161 -14.371 -0.923 1.00 95.31 422 ILE A N 1
ATOM 3502 C CA . ILE A 1 422 ? 2.272 -15.836 -0.986 1.00 95.31 422 ILE A CA 1
ATOM 3503 C C . ILE A 1 422 ? 2.234 -16.335 -2.435 1.00 95.31 422 ILE A C 1
ATOM 3505 O O . ILE A 1 422 ? 2.919 -17.299 -2.790 1.00 95.31 422 ILE A O 1
ATOM 3509 N N . ASP A 1 423 ? 1.441 -15.657 -3.259 1.00 95.50 423 ASP A N 1
ATOM 3510 C CA . ASP A 1 423 ? 1.365 -15.820 -4.707 1.00 95.50 423 ASP A CA 1
ATOM 3511 C C . ASP A 1 423 ? 1.671 -14.472 -5.379 1.00 95.50 423 ASP A C 1
ATOM 3513 O O . ASP A 1 423 ? 1.719 -13.438 -4.708 1.00 95.50 423 ASP A O 1
ATOM 3517 N N . ASP A 1 424 ? 1.866 -14.479 -6.699 1.00 96.25 424 ASP A N 1
ATOM 3518 C CA . ASP A 1 424 ? 1.903 -13.234 -7.468 1.00 96.25 424 ASP A CA 1
ATOM 3519 C C . ASP A 1 424 ? 0.540 -12.540 -7.328 1.00 96.25 424 ASP A C 1
ATOM 3521 O O . ASP A 1 424 ? -0.505 -13.159 -7.556 1.00 96.25 424 ASP A O 1
ATOM 3525 N N . SER A 1 425 ? 0.540 -11.280 -6.899 1.00 97.38 425 SER A N 1
ATOM 3526 C CA . SER A 1 425 ? -0.664 -10.583 -6.458 1.00 97.38 425 SER A CA 1
ATOM 3527 C C . SER A 1 425 ? -0.932 -9.294 -7.226 1.00 97.38 425 SER A C 1
ATOM 3529 O O . SER A 1 425 ? -0.014 -8.599 -7.661 1.00 97.38 425 SER A O 1
ATOM 3531 N N . ILE A 1 426 ? -2.220 -8.980 -7.379 1.00 98.00 426 ILE A N 1
ATOM 3532 C CA . ILE A 1 426 ? -2.719 -7.695 -7.885 1.00 98.00 426 ILE A CA 1
ATOM 3533 C C . ILE A 1 426 ? -3.629 -7.128 -6.805 1.00 98.00 426 ILE A C 1
ATOM 3535 O O . ILE A 1 426 ? -4.555 -7.806 -6.358 1.00 98.00 426 ILE A O 1
ATOM 3539 N N . THR A 1 427 ? -3.335 -5.925 -6.327 1.00 97.94 427 THR A N 1
ATOM 3540 C CA . THR A 1 427 ? -4.009 -5.319 -5.170 1.00 97.94 427 THR A CA 1
ATOM 3541 C C . THR A 1 427 ? -4.252 -3.841 -5.412 1.00 97.94 427 THR A C 1
ATOM 3543 O O . THR A 1 427 ? -3.402 -3.156 -5.977 1.00 97.94 427 THR A O 1
ATOM 3546 N N . LEU A 1 428 ? -5.393 -3.351 -4.940 1.00 97.44 428 LEU A N 1
ATOM 3547 C CA . LEU A 1 428 ? -5.631 -1.924 -4.763 1.00 97.44 428 LEU A CA 1
ATOM 3548 C C . LEU A 1 428 ? -5.638 -1.612 -3.270 1.00 97.44 428 LEU A C 1
ATOM 3550 O O . LEU A 1 428 ? -6.370 -2.246 -2.514 1.00 97.44 428 LEU A O 1
ATOM 3554 N N . GLN A 1 429 ? -4.825 -0.651 -2.844 1.00 96.19 429 GLN A N 1
ATOM 3555 C CA . GLN A 1 429 ? -4.835 -0.139 -1.476 1.00 96.19 429 GLN A CA 1
ATOM 3556 C C . GLN A 1 429 ? -5.338 1.297 -1.483 1.00 96.19 429 GLN A C 1
ATOM 3558 O O . GLN A 1 429 ? -4.799 2.113 -2.221 1.00 96.19 429 GLN A O 1
ATOM 3563 N N . LYS A 1 430 ? -6.359 1.600 -0.677 1.00 94.88 430 LYS A N 1
ATOM 3564 C CA . LYS A 1 430 ? -6.847 2.966 -0.474 1.00 94.88 430 LYS A CA 1
ATOM 3565 C C . LYS A 1 430 ? -6.555 3.431 0.952 1.00 94.88 430 LYS A C 1
ATOM 3567 O O . LYS A 1 430 ? -6.902 2.721 1.897 1.00 94.88 430 LYS A O 1
ATOM 3572 N N . SER A 1 431 ? -5.949 4.603 1.093 1.00 94.75 431 SER A N 1
ATOM 3573 C CA . SER A 1 431 ? -5.648 5.249 2.375 1.00 94.75 431 SER A CA 1
ATOM 3574 C C . SER A 1 431 ? -6.608 6.414 2.611 1.00 94.75 431 SER A C 1
ATOM 3576 O O . SER A 1 431 ? -6.761 7.279 1.753 1.00 94.75 431 SER A O 1
ATOM 3578 N N . VAL A 1 432 ? -7.279 6.414 3.763 1.00 95.25 432 VAL A N 1
ATOM 3579 C CA . VAL A 1 432 ? -8.436 7.277 4.053 1.00 95.25 432 VAL A CA 1
ATOM 3580 C C . VAL A 1 432 ? -8.261 8.009 5.384 1.00 95.25 432 VAL A C 1
ATOM 3582 O O . VAL A 1 432 ? -7.924 7.388 6.402 1.00 95.25 432 VAL A O 1
ATOM 3585 N N . CYS A 1 433 ? -8.556 9.311 5.391 1.00 95.44 433 CYS A N 1
ATOM 3586 C CA . CYS A 1 433 ? -8.732 10.096 6.613 1.00 95.44 433 CYS A CA 1
ATOM 3587 C C . CYS A 1 433 ? -10.217 10.432 6.785 1.00 95.44 433 CYS A C 1
ATOM 3589 O O . CYS A 1 433 ? -10.754 11.278 6.083 1.00 95.44 433 CYS A O 1
ATOM 3591 N N . ASP A 1 434 ? -10.876 9.782 7.736 1.00 94.06 434 ASP A N 1
ATOM 3592 C CA . ASP A 1 434 ? -12.306 9.887 8.015 1.00 94.06 434 ASP A CA 1
ATOM 3593 C C . ASP A 1 434 ? -12.574 10.430 9.431 1.00 94.06 434 ASP A C 1
ATOM 3595 O O . ASP A 1 434 ? -11.671 10.837 10.167 1.00 94.06 434 ASP A O 1
ATOM 3599 N N . GLU A 1 435 ? -13.843 10.453 9.841 1.00 92.00 435 GLU A N 1
ATOM 3600 C CA . GLU A 1 435 ? -14.273 10.959 11.150 1.00 92.00 435 GLU A CA 1
ATOM 3601 C C . GLU A 1 435 ? -13.603 10.280 12.359 1.00 92.00 435 GLU A C 1
ATOM 3603 O O . GLU A 1 435 ? -13.562 10.865 13.444 1.00 92.00 435 GLU A O 1
ATOM 3608 N N . THR A 1 436 ? -13.090 9.057 12.198 1.00 93.62 436 THR A N 1
A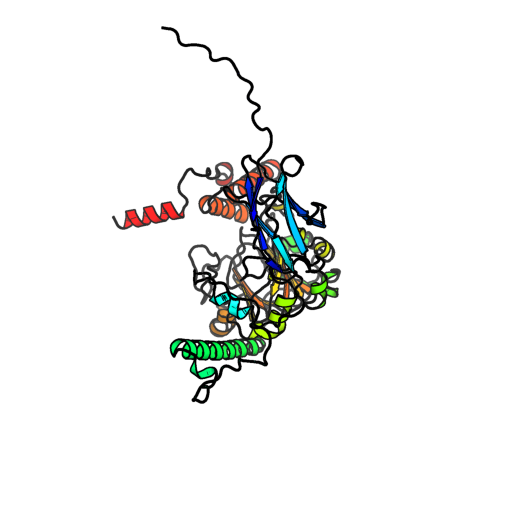TOM 3609 C CA . THR A 1 436 ? -12.516 8.254 13.283 1.00 93.62 436 THR A CA 1
ATOM 3610 C C . THR A 1 436 ? -11.033 8.528 13.500 1.00 93.62 436 THR A C 1
ATOM 3612 O O . THR A 1 436 ? -10.552 8.386 14.625 1.00 93.62 436 THR A O 1
ATOM 3615 N N . ASN A 1 437 ? -10.310 8.969 12.465 1.00 95.19 437 ASN A N 1
ATOM 3616 C CA . ASN A 1 437 ? -8.859 9.172 12.512 1.00 95.19 437 ASN A CA 1
ATOM 3617 C C . ASN A 1 437 ? -8.385 10.570 12.091 1.00 95.19 437 ASN A C 1
ATOM 3619 O O . ASN A 1 437 ? -7.200 10.859 12.250 1.00 95.19 437 ASN A O 1
ATOM 3623 N N . ILE A 1 438 ? -9.271 11.474 11.656 1.00 94.75 438 ILE A N 1
ATOM 3624 C CA . ILE A 1 438 ? -8.908 12.840 11.233 1.00 94.75 438 ILE A CA 1
ATOM 3625 C C . ILE A 1 438 ? -8.043 13.579 12.259 1.00 94.75 438 ILE A C 1
ATOM 3627 O O . ILE A 1 438 ? -7.183 14.378 11.906 1.00 94.75 438 ILE A O 1
ATOM 3631 N N . ARG A 1 439 ? -8.216 13.283 13.549 1.00 93.00 439 ARG A N 1
ATOM 3632 C CA . ARG A 1 439 ? -7.400 13.867 14.614 1.00 93.00 439 ARG A CA 1
ATOM 3633 C C . ARG A 1 439 ? -5.941 13.425 14.575 1.00 93.00 439 ARG A C 1
ATOM 3635 O O . ARG A 1 439 ? -5.060 14.257 14.771 1.00 93.00 439 ARG A O 1
ATOM 3642 N N . ALA A 1 440 ? -5.699 12.146 14.308 1.00 93.62 440 ALA A N 1
ATOM 3643 C CA . ALA A 1 440 ? -4.358 11.620 14.097 1.00 93.62 440 ALA A CA 1
ATOM 3644 C C . ALA A 1 440 ? -3.769 12.157 12.783 1.00 93.62 440 ALA A C 1
ATOM 3646 O O . ALA A 1 440 ? -2.633 12.624 12.798 1.00 93.62 440 ALA A O 1
ATOM 3647 N N . CYS A 1 441 ? -4.569 12.216 11.708 1.00 94.25 441 CYS A N 1
ATOM 3648 C CA . CYS A 1 441 ? -4.145 12.800 10.432 1.00 94.25 441 CYS A CA 1
ATOM 3649 C C . CYS A 1 441 ? -3.685 14.259 10.587 1.00 94.25 441 CYS A C 1
ATOM 3651 O O . CYS A 1 441 ? -2.601 14.622 10.143 1.00 94.25 441 CYS A O 1
ATOM 3653 N N . MET A 1 442 ? -4.470 15.094 11.277 1.00 93.75 442 MET A N 1
ATOM 3654 C CA . MET A 1 442 ? -4.129 16.501 11.523 1.00 93.75 442 MET A CA 1
ATOM 3655 C C . MET A 1 442 ? -2.860 16.663 12.366 1.00 93.75 442 MET A C 1
ATOM 3657 O O . MET A 1 442 ? -2.088 17.585 12.128 1.00 93.75 442 MET A O 1
ATOM 3661 N N . ASN A 1 443 ? -2.627 15.782 13.343 1.00 92.31 443 ASN A N 1
ATOM 3662 C CA . ASN A 1 443 ? -1.396 15.814 14.131 1.00 92.31 443 ASN A CA 1
ATOM 3663 C C . ASN A 1 443 ? -0.178 15.445 13.280 1.00 92.31 443 ASN A C 1
ATOM 3665 O O . ASN A 1 443 ? 0.803 16.177 13.300 1.00 92.31 443 ASN A O 1
ATOM 3669 N N . GLU A 1 444 ? -0.252 14.369 12.493 1.00 91.25 444 GLU A N 1
ATOM 3670 C CA . GLU A 1 444 ? 0.866 13.973 11.633 1.00 91.25 444 GLU A CA 1
ATOM 3671 C C . GLU A 1 444 ? 1.164 15.011 10.548 1.00 91.25 444 GLU A C 1
ATOM 3673 O O . GLU A 1 444 ? 2.326 15.274 10.271 1.00 91.25 444 GLU A O 1
ATOM 3678 N N . LEU A 1 445 ? 0.146 15.667 9.982 1.00 90.50 445 LEU A N 1
ATOM 3679 C CA . LEU A 1 445 ? 0.357 16.760 9.030 1.00 90.50 445 LEU A CA 1
ATOM 3680 C C . LEU A 1 445 ? 1.149 17.930 9.629 1.00 90.50 445 LEU A C 1
ATOM 3682 O O . LEU A 1 445 ? 2.000 18.483 8.937 1.00 90.50 445 LEU A O 1
ATOM 3686 N N . LYS A 1 446 ? 0.902 18.297 10.896 1.00 88.31 446 LYS A N 1
ATOM 3687 C CA . LYS A 1 446 ? 1.686 19.341 11.585 1.00 88.31 446 LYS A CA 1
ATOM 3688 C C . LYS A 1 446 ? 3.138 18.914 11.752 1.00 88.31 446 LYS A C 1
ATOM 3690 O O . LYS A 1 446 ? 4.031 19.642 11.339 1.00 88.31 446 LYS A O 1
ATOM 3695 N N . GLU A 1 447 ? 3.357 17.705 12.265 1.00 85.44 447 GLU A N 1
ATOM 3696 C CA . GLU A 1 447 ? 4.704 17.150 12.431 1.00 85.44 447 GLU A CA 1
ATOM 3697 C C . GLU A 1 447 ? 5.448 17.090 11.088 1.00 85.44 447 GLU A C 1
ATOM 3699 O O . GLU A 1 447 ? 6.605 17.484 10.983 1.00 85.44 447 GLU A O 1
ATOM 3704 N N . LEU A 1 448 ? 4.792 16.636 10.019 1.00 84.94 448 LEU A N 1
ATOM 3705 C CA . LEU A 1 448 ? 5.395 16.575 8.687 1.00 84.94 448 LEU A CA 1
ATOM 3706 C C . LEU A 1 448 ? 5.669 17.963 8.100 1.00 84.94 448 LEU A C 1
ATOM 3708 O O . LEU A 1 448 ? 6.666 18.129 7.394 1.00 84.94 448 LEU A O 1
ATOM 3712 N N . ALA A 1 449 ? 4.825 18.955 8.390 1.00 82.25 449 ALA A N 1
ATOM 3713 C CA . ALA A 1 449 ? 5.057 20.332 7.971 1.00 82.25 449 ALA A CA 1
ATOM 3714 C C . ALA A 1 449 ? 6.358 20.886 8.570 1.00 82.25 449 ALA A C 1
ATOM 3716 O O . ALA A 1 449 ? 7.125 21.518 7.850 1.00 82.25 449 ALA A O 1
ATOM 3717 N N . ASP A 1 450 ? 6.652 20.577 9.834 1.00 73.62 450 ASP A N 1
ATOM 3718 C CA . ASP A 1 450 ? 7.877 21.023 10.516 1.00 73.62 450 ASP A CA 1
ATOM 3719 C C . ASP A 1 450 ? 9.142 20.263 10.064 1.00 73.62 450 ASP A C 1
ATOM 3721 O O . ASP A 1 450 ? 10.271 20.728 10.251 1.00 73.62 450 ASP A O 1
ATOM 3725 N N . ASN A 1 451 ? 8.959 19.095 9.441 1.00 69.12 451 ASN A N 1
ATOM 3726 C CA . ASN A 1 451 ? 10.032 18.188 9.033 1.00 69.12 451 ASN A CA 1
ATOM 3727 C C . ASN A 1 451 ? 10.383 18.241 7.539 1.00 69.12 451 ASN A C 1
ATOM 3729 O O . ASN A 1 451 ? 11.402 17.674 7.140 1.00 69.12 451 ASN A O 1
ATOM 3733 N N . THR A 1 452 ? 9.563 18.871 6.691 1.00 65.31 452 THR A N 1
ATOM 3734 C CA . THR A 1 452 ? 9.753 18.827 5.232 1.00 65.31 452 THR A CA 1
ATOM 3735 C C . THR A 1 452 ? 9.904 20.211 4.599 1.00 65.31 452 THR A C 1
ATOM 3737 O O . THR A 1 452 ? 9.168 21.142 4.927 1.00 65.31 452 THR A O 1
ATOM 3740 N N . PRO A 1 453 ? 10.848 20.380 3.652 1.00 53.88 453 PRO A N 1
ATOM 3741 C CA . PRO A 1 453 ? 10.956 21.615 2.889 1.00 53.88 453 PRO A CA 1
ATOM 3742 C C . PRO A 1 453 ? 9.733 21.785 1.970 1.00 53.88 453 PRO A C 1
ATOM 3744 O O . PRO A 1 453 ? 9.185 20.808 1.469 1.00 53.88 453 PRO A O 1
ATOM 3747 N N . ASN A 1 454 ? 9.352 23.039 1.701 1.00 65.00 454 ASN A N 1
ATOM 3748 C CA . ASN A 1 454 ? 8.285 23.464 0.771 1.00 65.00 454 ASN A CA 1
ATOM 3749 C C . ASN A 1 454 ? 6.837 23.492 1.291 1.00 65.00 454 ASN A C 1
ATOM 3751 O O . ASN A 1 454 ? 5.941 23.671 0.476 1.00 65.00 454 ASN A O 1
ATOM 3755 N N . ASN A 1 455 ? 6.590 23.402 2.603 1.00 73.56 455 ASN A N 1
ATOM 3756 C CA . ASN A 1 455 ? 5.267 23.623 3.226 1.00 73.56 455 ASN A CA 1
ATOM 3757 C C . ASN A 1 455 ? 4.113 22.718 2.760 1.00 73.56 455 ASN A C 1
ATOM 3759 O O . ASN A 1 455 ? 2.990 22.910 3.216 1.00 73.56 455 ASN A O 1
ATOM 3763 N N . PHE A 1 456 ? 4.367 21.711 1.923 1.00 81.56 456 PHE A N 1
ATOM 3764 C CA . PHE A 1 456 ? 3.336 20.874 1.303 1.00 81.56 456 PHE A CA 1
ATOM 3765 C C . PHE A 1 456 ? 2.301 20.338 2.310 1.00 81.56 456 PHE A C 1
ATOM 3767 O O . PHE A 1 456 ? 1.103 20.572 2.171 1.00 81.56 456 PHE A O 1
ATOM 3774 N N . TYR A 1 457 ? 2.758 19.697 3.391 1.00 85.25 457 TYR A N 1
ATOM 3775 C CA . TYR A 1 457 ? 1.864 19.181 4.436 1.00 85.25 457 TYR A CA 1
ATOM 3776 C C . TYR A 1 457 ? 1.197 20.285 5.271 1.00 85.25 457 TYR A C 1
ATOM 3778 O O . TYR A 1 457 ? 0.079 20.103 5.758 1.00 85.25 457 TYR A O 1
ATOM 3786 N N . GLY A 1 458 ? 1.845 21.446 5.400 1.00 85.75 458 GLY A N 1
ATOM 3787 C CA . GLY A 1 458 ? 1.284 22.624 6.061 1.00 85.75 458 GLY A CA 1
ATOM 3788 C C . GLY A 1 458 ? 0.112 23.226 5.283 1.00 85.75 458 GLY A C 1
ATOM 3789 O O . GLY A 1 458 ? -0.904 23.578 5.885 1.00 85.75 458 GLY A O 1
ATOM 3790 N N . ASP A 1 459 ? 0.204 23.275 3.954 1.00 84.38 459 ASP A N 1
ATOM 3791 C CA . ASP A 1 459 ? -0.869 23.767 3.086 1.00 84.38 459 ASP A CA 1
ATOM 3792 C C . ASP A 1 459 ? -2.088 22.833 3.124 1.00 84.38 459 ASP A C 1
ATOM 3794 O O . ASP A 1 459 ? -3.214 23.296 3.338 1.00 84.38 459 ASP A O 1
ATOM 3798 N N . ILE A 1 460 ? -1.862 21.514 3.060 1.00 89.81 460 ILE A N 1
ATOM 3799 C CA . ILE A 1 460 ? -2.909 20.496 3.256 1.00 89.81 460 ILE A CA 1
ATOM 3800 C C . ILE A 1 460 ? -3.609 20.704 4.608 1.00 89.81 460 ILE A C 1
ATOM 3802 O O . ILE A 1 460 ? -4.841 20.768 4.682 1.00 89.81 460 ILE A O 1
ATOM 3806 N N . PHE A 1 461 ? -2.834 20.863 5.687 1.00 91.19 461 PHE A N 1
ATOM 3807 C CA . PHE A 1 461 ? -3.373 21.114 7.023 1.00 91.19 461 PHE A CA 1
ATOM 3808 C C . PHE A 1 461 ? -4.248 22.374 7.066 1.00 91.19 461 PHE A C 1
ATOM 3810 O O . PHE A 1 461 ? -5.323 22.368 7.673 1.00 91.19 461 PHE A O 1
ATOM 3817 N N . ILE A 1 462 ? -3.815 23.465 6.426 1.00 88.50 462 ILE A N 1
ATOM 3818 C CA . ILE A 1 462 ? -4.560 24.730 6.396 1.00 88.50 462 ILE A CA 1
ATOM 3819 C C . ILE A 1 462 ? -5.911 24.554 5.693 1.00 88.50 462 ILE A C 1
ATOM 3821 O O . ILE A 1 462 ? -6.921 25.035 6.224 1.00 88.50 462 ILE A O 1
ATOM 3825 N N . GLN A 1 463 ? -5.951 23.861 4.551 1.00 90.00 463 GLN A N 1
ATOM 3826 C CA . GLN A 1 463 ? -7.195 23.603 3.820 1.00 90.00 463 GLN A CA 1
ATOM 3827 C C . GLN A 1 463 ? -8.171 22.759 4.649 1.00 90.00 463 GLN A C 1
ATOM 3829 O O . GLN A 1 463 ? -9.328 23.151 4.847 1.00 90.00 463 GLN A O 1
ATOM 3834 N N . LEU A 1 464 ? -7.684 21.663 5.238 1.00 92.56 464 LEU A N 1
ATOM 3835 C CA . LEU A 1 464 ? -8.483 20.809 6.119 1.00 92.56 464 LEU A CA 1
ATOM 3836 C C . LEU A 1 464 ? -9.003 21.578 7.335 1.00 92.56 464 LEU A C 1
ATOM 3838 O O . LEU A 1 464 ? -10.193 21.519 7.650 1.00 92.56 464 LEU A O 1
ATOM 3842 N N . ARG A 1 465 ? -8.152 22.367 8.000 1.00 92.50 465 ARG A N 1
ATOM 3843 C CA . ARG A 1 465 ? -8.561 23.211 9.130 1.00 92.50 465 ARG A CA 1
ATOM 3844 C C . ARG A 1 465 ? -9.654 24.196 8.730 1.00 92.50 465 ARG A C 1
ATOM 3846 O O . ARG A 1 465 ? -10.602 24.389 9.495 1.00 92.50 465 ARG A O 1
ATOM 3853 N N . HIS A 1 466 ? -9.534 24.832 7.567 1.00 91.00 466 HIS A N 1
ATOM 3854 C CA . HIS A 1 466 ? -10.533 25.779 7.078 1.00 91.00 466 HIS A CA 1
ATOM 3855 C C . HIS A 1 466 ? -11.898 25.106 6.891 1.00 91.00 466 HIS A C 1
ATOM 3857 O O . HIS A 1 466 ? -12.915 25.622 7.364 1.00 91.00 466 HIS A O 1
ATOM 3863 N N . HIS A 1 467 ? -11.916 23.925 6.273 1.00 92.31 467 HIS A N 1
ATOM 3864 C CA . HIS A 1 467 ? -13.127 23.128 6.112 1.00 92.31 467 HIS A CA 1
ATOM 3865 C C . HIS A 1 467 ? -13.713 22.687 7.460 1.00 92.31 467 HIS A C 1
ATOM 3867 O O . HIS A 1 467 ? -14.888 22.934 7.745 1.00 92.31 467 HIS A O 1
ATOM 3873 N N . LEU A 1 468 ? -12.890 22.113 8.340 1.00 92.81 468 LEU A N 1
ATOM 3874 C CA . LEU A 1 468 ? -13.317 21.655 9.663 1.00 92.81 468 LEU A CA 1
ATOM 3875 C C . LEU A 1 468 ? -13.843 22.802 10.531 1.00 92.81 468 LEU A C 1
ATOM 3877 O O . LEU A 1 468 ? -14.807 22.606 11.261 1.00 92.81 468 LEU A O 1
ATOM 3881 N N . THR A 1 469 ? -13.289 24.010 10.417 1.00 93.38 469 THR A N 1
ATOM 3882 C CA . THR A 1 469 ? -13.796 25.193 11.135 1.00 93.38 469 THR A CA 1
ATOM 3883 C C . THR A 1 469 ? -15.240 25.519 10.750 1.00 93.38 469 THR A C 1
ATOM 3885 O O . THR A 1 469 ? -16.026 25.915 11.609 1.00 93.38 469 THR A O 1
ATOM 3888 N N . LYS A 1 470 ? -15.603 25.341 9.474 1.00 93.38 470 LYS A N 1
ATOM 3889 C CA . LYS A 1 470 ? -16.950 25.629 8.962 1.00 93.38 470 LYS A CA 1
ATOM 3890 C C . LYS A 1 470 ? -17.948 24.518 9.270 1.00 93.38 470 LYS A C 1
ATOM 3892 O O . LYS A 1 470 ? -19.076 24.812 9.653 1.00 93.38 470 LYS A O 1
ATOM 3897 N N . HIS A 1 471 ? -17.543 23.265 9.082 1.00 92.25 471 HIS A N 1
ATOM 3898 C CA . HIS A 1 471 ? -18.466 22.132 9.115 1.00 92.25 471 HIS A CA 1
ATOM 3899 C C . HIS A 1 471 ? -18.468 21.422 10.473 1.00 92.25 471 HIS A C 1
ATOM 3901 O O . HIS A 1 471 ? -19.533 21.230 11.054 1.00 92.25 471 HIS A O 1
ATOM 3907 N N . ASN A 1 472 ? -17.291 21.117 11.031 1.00 91.12 472 ASN A N 1
ATOM 3908 C CA . ASN A 1 472 ? -17.139 20.308 12.246 1.00 91.12 472 ASN A CA 1
ATOM 3909 C C . ASN A 1 472 ? -16.112 20.917 13.236 1.00 91.12 472 ASN A C 1
ATOM 3911 O O . ASN A 1 472 ? -15.112 20.270 13.568 1.00 91.12 472 ASN A O 1
ATOM 3915 N N . PRO A 1 473 ? -16.336 22.131 13.783 1.00 90.88 473 PRO A N 1
ATOM 3916 C CA . PRO A 1 473 ? -15.320 22.866 14.555 1.00 90.88 473 PRO A CA 1
ATOM 3917 C C . PRO A 1 473 ? -14.893 22.177 15.857 1.00 90.88 473 PRO A C 1
ATOM 3919 O O . PRO A 1 473 ? -13.832 22.484 16.403 1.00 90.88 473 PRO A O 1
ATOM 3922 N N . ARG A 1 474 ? -15.705 21.233 16.353 1.00 91.69 474 ARG A N 1
ATOM 3923 C CA . ARG A 1 474 ? -15.418 20.410 17.539 1.00 91.69 474 ARG A CA 1
ATOM 3924 C C . ARG A 1 474 ? -14.264 19.432 17.328 1.00 91.69 474 ARG A C 1
ATOM 3926 O O . ARG A 1 474 ? -13.687 18.980 18.308 1.00 91.69 474 ARG A O 1
ATOM 3933 N N . LEU A 1 475 ? -13.947 19.098 16.077 1.00 89.50 475 LEU A N 1
ATOM 3934 C CA . LEU A 1 475 ? -12.844 18.198 15.753 1.00 89.50 475 LEU A CA 1
ATOM 3935 C C . LEU A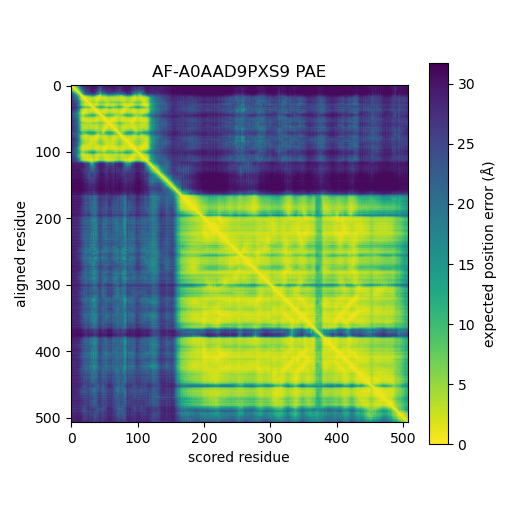 1 475 ? -11.483 18.883 15.852 1.00 89.50 475 LEU A C 1
ATOM 3937 O O . LEU A 1 475 ? -10.487 18.172 15.845 1.00 89.50 475 LEU A O 1
ATOM 3941 N N . LEU A 1 476 ? -11.428 20.217 15.939 1.00 91.25 476 LEU A N 1
ATOM 3942 C CA . LEU A 1 476 ? -10.194 20.990 16.094 1.00 91.25 476 LEU A CA 1
ATOM 3943 C C . LEU A 1 476 ? -9.885 21.239 17.576 1.00 91.25 476 LEU A C 1
ATOM 3945 O O . LEU A 1 476 ? -10.785 21.560 18.359 1.00 91.25 476 LEU A O 1
ATOM 3949 N N . ASN A 1 477 ? -8.612 21.148 17.951 1.00 91.88 477 ASN A N 1
ATOM 3950 C CA . ASN A 1 477 ? -8.119 21.589 19.257 1.00 91.88 477 ASN A CA 1
ATOM 3951 C C . ASN A 1 477 ? -7.495 22.997 19.161 1.00 91.88 477 ASN A C 1
ATOM 3953 O O . ASN A 1 477 ? -7.419 23.588 18.082 1.00 91.88 477 ASN A O 1
ATOM 3957 N N . ASP A 1 478 ? -7.105 23.573 20.299 1.00 90.56 478 ASP A N 1
ATOM 3958 C CA . ASP A 1 478 ? -6.558 24.938 20.325 1.00 90.56 478 ASP A CA 1
ATOM 3959 C C . ASP A 1 478 ? -5.204 25.041 19.630 1.00 90.56 478 ASP A C 1
ATOM 3961 O O . ASP A 1 478 ? -4.937 26.043 18.970 1.00 90.56 478 ASP A O 1
ATOM 3965 N N . ASP A 1 479 ? -4.407 23.979 19.705 1.00 89.81 479 ASP A N 1
ATOM 3966 C CA . ASP A 1 479 ? -3.147 23.867 18.985 1.00 89.81 479 ASP A CA 1
ATOM 3967 C C . ASP A 1 479 ? -3.364 23.941 17.461 1.00 89.81 479 ASP A C 1
ATOM 3969 O O . ASP A 1 479 ? -2.732 24.745 16.786 1.00 89.81 479 ASP A O 1
ATOM 3973 N N . ASP A 1 480 ? -4.365 23.250 16.903 1.00 91.31 480 ASP A N 1
ATOM 3974 C CA . ASP A 1 480 ? -4.680 23.340 15.471 1.00 91.31 480 ASP A CA 1
ATOM 3975 C C . ASP A 1 480 ? -5.102 24.748 15.045 1.00 91.31 480 ASP A C 1
ATOM 3977 O O . ASP A 1 480 ? -4.802 25.211 13.938 1.00 91.31 480 ASP A O 1
ATOM 3981 N N . ARG A 1 481 ? -5.858 25.430 15.912 1.00 89.00 481 ARG A N 1
ATOM 3982 C CA . ARG A 1 481 ? -6.333 26.798 15.664 1.00 89.00 481 ARG A CA 1
ATOM 3983 C C . ARG A 1 481 ? -5.172 27.784 15.657 1.00 89.00 481 ARG A C 1
ATOM 3985 O O . ARG A 1 481 ? -5.216 28.759 14.910 1.00 89.00 481 ARG A O 1
ATOM 3992 N N . GLN A 1 482 ? -4.158 27.528 16.475 1.00 86.88 482 GLN A N 1
ATOM 3993 C CA . GLN A 1 482 ? -2.981 28.377 16.621 1.00 86.88 482 GLN A CA 1
ATOM 3994 C C . GLN A 1 482 ? -1.860 28.013 15.647 1.00 86.88 482 GLN A C 1
ATOM 3996 O O . GLN A 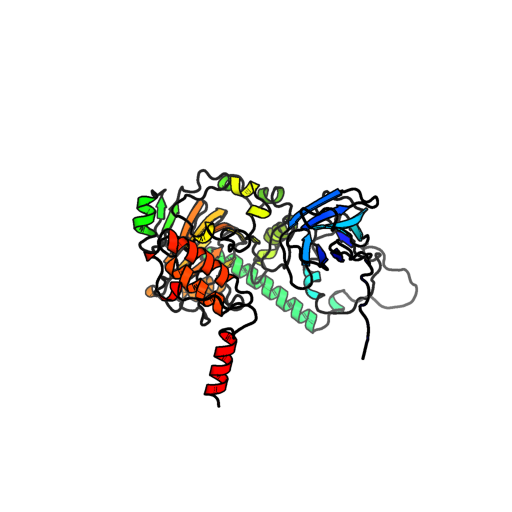1 482 ? -1.038 28.882 15.351 1.00 86.88 482 GLN A O 1
ATOM 4001 N N . PHE A 1 483 ? -1.856 26.785 15.117 1.00 85.62 483 PHE A N 1
ATOM 4002 C CA . PHE A 1 483 ? -0.846 26.300 14.186 1.00 85.62 483 PHE A CA 1
ATOM 4003 C C . PHE A 1 483 ? -0.674 27.265 13.011 1.00 85.62 483 PHE A C 1
ATOM 4005 O O . PHE A 1 483 ? -1.638 27.708 12.369 1.00 85.62 483 PHE A O 1
ATOM 4012 N N . ARG A 1 484 ? 0.578 27.587 12.712 1.00 78.75 484 ARG A N 1
ATOM 4013 C CA . ARG A 1 484 ? 0.968 28.359 11.539 1.00 78.75 484 ARG A CA 1
ATOM 4014 C C . ARG A 1 484 ? 1.908 27.479 10.748 1.00 78.75 484 ARG A C 1
ATOM 4016 O O . ARG A 1 484 ? 2.895 27.024 11.312 1.00 78.75 484 ARG A O 1
ATOM 4023 N N . SER A 1 485 ? 1.598 27.265 9.470 1.00 70.50 485 SER A N 1
ATOM 4024 C CA . SER A 1 485 ? 2.532 26.573 8.587 1.00 70.50 485 SER A CA 1
ATOM 4025 C C . SER A 1 485 ? 3.890 27.275 8.661 1.00 70.50 485 SER A C 1
ATOM 4027 O O . SER A 1 485 ? 3.912 28.517 8.686 1.00 70.50 485 SER A O 1
ATOM 4029 N N . PRO A 1 486 ? 5.001 26.518 8.658 1.00 70.00 486 PRO A N 1
ATOM 4030 C CA . PRO A 1 486 ? 6.321 27.078 8.414 1.00 70.00 486 PRO A CA 1
ATOM 4031 C C . PRO A 1 486 ? 6.289 27.986 7.181 1.00 70.00 486 PRO A C 1
ATOM 4033 O O . PRO A 1 486 ? 5.435 27.837 6.306 1.00 70.00 486 PRO A O 1
ATOM 4036 N N . ILE A 1 487 ? 7.164 28.985 7.118 1.00 66.62 487 ILE A N 1
ATOM 4037 C CA . ILE A 1 487 ? 7.251 29.874 5.954 1.00 66.62 487 ILE A CA 1
ATOM 4038 C C . ILE A 1 487 ? 8.428 29.384 5.113 1.00 66.62 487 ILE A C 1
ATOM 4040 O O . ILE A 1 487 ? 9.537 29.268 5.629 1.00 66.62 487 ILE A O 1
ATOM 4044 N N . LYS A 1 488 ? 8.212 29.105 3.820 1.00 64.12 488 LYS A N 1
ATOM 4045 C CA . LYS A 1 488 ? 9.276 28.629 2.920 1.00 64.12 488 LYS A CA 1
ATOM 4046 C C . LYS A 1 488 ? 10.496 29.563 3.001 1.00 64.12 488 LYS A C 1
ATOM 4048 O O . LYS A 1 488 ? 10.383 30.759 2.744 1.00 64.12 488 LYS A O 1
ATOM 4053 N N . GLY A 1 489 ? 11.654 29.006 3.365 1.00 62.81 489 GLY A N 1
ATOM 4054 C CA . GLY A 1 489 ? 12.917 29.744 3.511 1.00 62.81 489 GLY A CA 1
ATOM 4055 C C . GLY A 1 489 ? 13.099 30.509 4.832 1.00 62.81 489 GLY A C 1
ATOM 4056 O O . GLY A 1 489 ? 14.0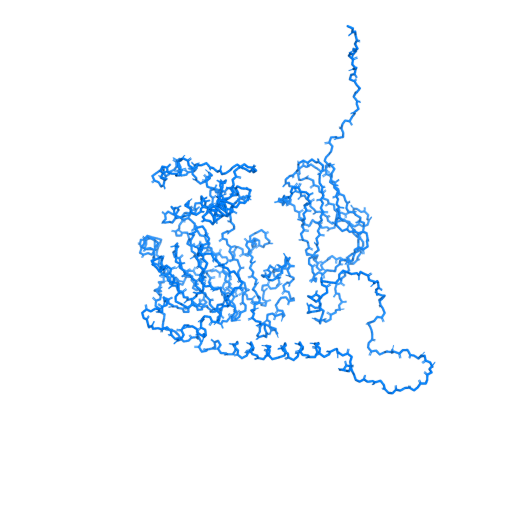70 31.251 4.961 1.00 62.81 489 GLY A O 1
ATOM 4057 N N . LEU A 1 490 ? 12.195 30.353 5.805 1.00 62.84 490 LEU A N 1
ATOM 4058 C CA . LEU A 1 490 ? 12.231 31.013 7.113 1.00 62.84 490 LEU A CA 1
ATOM 4059 C C . LEU A 1 490 ? 11.994 29.996 8.243 1.00 62.84 490 LEU A C 1
ATOM 4061 O O . LEU A 1 490 ? 10.979 29.306 8.266 1.00 62.84 490 LEU A O 1
ATOM 4065 N N . GLY A 1 491 ? 12.903 29.967 9.222 1.00 64.25 491 GLY A N 1
ATOM 4066 C CA . GLY A 1 491 ? 12.906 28.983 10.314 1.00 64.25 491 GLY A CA 1
ATOM 4067 C C . GLY A 1 491 ? 13.909 27.850 10.075 1.00 64.25 491 GLY A C 1
ATOM 4068 O O . GLY A 1 491 ? 14.545 27.801 9.025 1.00 64.25 491 GLY A O 1
ATOM 4069 N N . LYS A 1 492 ? 14.075 26.974 11.069 1.00 63.66 492 LYS A N 1
ATOM 4070 C CA . LYS A 1 492 ? 14.909 25.767 10.978 1.00 63.66 492 LYS A CA 1
ATOM 4071 C C . LYS A 1 492 ? 14.001 24.536 11.039 1.00 63.66 492 LYS A C 1
ATOM 4073 O O . LYS A 1 492 ? 13.127 24.524 11.909 1.00 63.66 492 LYS A O 1
ATOM 4078 N N . PRO A 1 493 ? 14.172 23.528 10.167 1.00 64.50 493 PRO A N 1
ATOM 4079 C CA . PRO A 1 493 ? 13.486 22.251 10.315 1.00 64.50 493 PRO A CA 1
ATOM 4080 C C . PRO A 1 493 ? 13.909 21.564 11.619 1.00 64.50 493 PRO A C 1
ATOM 4082 O O . PRO A 1 493 ? 14.986 21.834 12.161 1.00 64.50 493 PRO A O 1
ATOM 4085 N N . PHE A 1 494 ? 13.087 20.633 12.103 1.00 66.19 494 PHE A N 1
ATOM 4086 C CA . PHE A 1 494 ? 13.370 19.878 13.329 1.00 66.19 494 PHE A CA 1
ATOM 4087 C C . PHE A 1 494 ? 14.768 19.238 13.329 1.00 66.19 494 PHE A C 1
ATOM 4089 O O . PHE A 1 494 ? 15.483 19.337 14.320 1.00 66.19 494 PHE A O 1
ATOM 4096 N N . SER A 1 495 ? 15.206 18.669 12.201 1.00 66.00 495 SER A N 1
ATOM 4097 C CA . SER A 1 495 ? 16.527 18.038 12.072 1.00 66.00 495 SER A CA 1
ATOM 4098 C C . SER A 1 495 ? 17.694 18.994 12.348 1.00 66.00 495 SER A C 1
ATOM 4100 O O . SER A 1 495 ? 18.726 18.582 12.873 1.00 66.00 495 SER A O 1
ATOM 4102 N N . GLU A 1 496 ? 17.550 20.277 12.004 1.00 68.06 496 GLU A N 1
ATOM 4103 C CA . GLU A 1 496 ? 18.562 21.296 12.307 1.00 68.06 496 GLU A CA 1
ATOM 4104 C C . GLU A 1 496 ? 18.540 21.680 13.791 1.00 68.06 496 GLU A C 1
ATOM 4106 O O . GLU A 1 496 ? 19.597 21.832 14.401 1.00 68.06 496 GLU A O 1
ATOM 4111 N N . LEU A 1 497 ? 17.351 21.785 14.396 1.00 71.62 497 LEU A N 1
ATOM 4112 C CA . LEU A 1 497 ? 17.205 22.054 15.831 1.00 71.62 497 LEU A CA 1
ATOM 4113 C C . LEU A 1 497 ? 17.746 20.904 16.689 1.00 71.62 497 LEU A C 1
ATOM 4115 O O . LEU A 1 497 ? 18.397 21.144 17.705 1.00 71.62 497 LEU A O 1
ATOM 4119 N N . GLU A 1 498 ? 17.506 19.663 16.276 1.00 68.00 498 GLU A N 1
ATOM 4120 C CA . GLU A 1 498 ? 18.025 18.465 16.931 1.00 68.00 498 GLU A CA 1
ATOM 4121 C C . GLU A 1 498 ? 19.557 18.420 16.854 1.00 68.00 498 GLU A C 1
ATOM 4123 O O . GLU A 1 498 ? 20.223 18.195 17.866 1.00 68.00 498 GLU A O 1
ATOM 4128 N N . HIS A 1 499 ? 20.135 18.736 15.689 1.00 67.81 499 HIS A N 1
ATOM 4129 C CA . HIS A 1 499 ? 21.585 18.833 15.530 1.00 67.81 499 HIS A CA 1
ATOM 4130 C C . HIS A 1 499 ? 22.201 19.896 16.454 1.00 67.81 499 HIS A C 1
ATOM 4132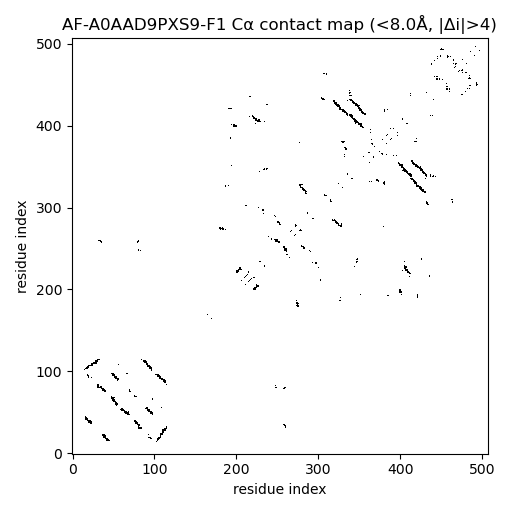 O O . HIS A 1 499 ? 23.189 19.622 17.137 1.00 67.81 499 HIS A O 1
ATOM 4138 N N . GLU A 1 500 ? 21.589 21.081 16.547 1.00 72.06 500 GLU A N 1
ATOM 4139 C CA . GLU A 1 500 ? 22.031 22.138 17.466 1.00 72.06 500 GLU A CA 1
ATOM 4140 C C . GLU A 1 500 ? 21.889 21.739 18.934 1.00 72.06 500 GLU A C 1
ATOM 4142 O O . GLU A 1 500 ? 22.768 22.034 19.745 1.00 72.06 500 GLU A O 1
ATOM 4147 N N . HIS A 1 501 ? 20.803 21.053 19.293 1.00 71.44 501 HIS A N 1
ATOM 4148 C CA . HIS A 1 501 ? 20.623 20.529 20.639 1.00 71.44 501 HIS A CA 1
ATOM 4149 C C . HIS A 1 501 ? 21.728 19.531 20.990 1.00 71.44 501 HIS A C 1
ATOM 4151 O O . HIS A 1 501 ? 22.359 19.669 22.037 1.00 71.44 501 HIS A O 1
ATOM 4157 N N . HIS A 1 502 ? 22.023 18.582 20.098 1.00 70.12 502 HIS A N 1
ATOM 4158 C CA . HIS A 1 502 ? 23.122 17.644 20.288 1.00 70.12 502 HIS A CA 1
ATOM 4159 C C . HIS A 1 502 ? 24.462 18.364 20.437 1.00 70.12 502 HIS A C 1
ATOM 4161 O O . HIS A 1 502 ? 25.177 18.092 21.398 1.00 70.12 502 HIS A O 1
ATOM 4167 N N . GLU A 1 503 ? 24.793 19.316 19.560 1.00 68.88 503 GLU A N 1
ATOM 4168 C CA . GLU A 1 503 ? 26.025 20.099 19.702 1.00 68.88 503 GLU A CA 1
ATOM 4169 C C . GLU A 1 503 ? 26.117 20.825 21.050 1.00 68.88 503 GLU A C 1
ATOM 4171 O O . GLU A 1 503 ? 27.199 20.901 21.627 1.00 68.88 503 GLU A O 1
ATOM 4176 N N . ASN A 1 504 ? 25.005 21.364 21.552 1.00 68.75 504 ASN A N 1
ATOM 4177 C CA . ASN A 1 504 ? 24.967 22.095 22.817 1.00 68.75 504 ASN A CA 1
ATOM 4178 C C . ASN A 1 504 ? 25.037 21.183 24.049 1.00 68.75 504 ASN A C 1
ATOM 4180 O O . ASN A 1 504 ? 25.472 21.641 25.096 1.00 68.75 504 ASN A O 1
ATOM 4184 N N . VAL A 1 505 ? 24.624 19.917 23.948 1.00 71.56 505 VAL A N 1
ATOM 4185 C CA . VAL A 1 505 ? 24.762 18.926 25.033 1.00 71.56 505 VAL A CA 1
ATOM 4186 C C . VAL A 1 505 ? 26.215 18.462 25.193 1.00 71.56 505 VAL A C 1
ATOM 4188 O O . VAL A 1 505 ? 26.626 18.097 26.293 1.00 71.56 505 VAL A O 1
ATOM 4191 N N . TRP A 1 506 ? 26.994 18.467 24.108 1.00 63.28 506 TRP A N 1
ATOM 4192 C CA . TRP A 1 506 ? 28.404 18.056 24.107 1.00 63.28 506 TRP A CA 1
ATOM 4193 C C . TRP A 1 506 ? 29.401 19.216 24.280 1.00 63.28 506 TRP A C 1
ATOM 4195 O O . TRP A 1 506 ? 30.609 18.967 24.329 1.00 63.28 506 TRP A O 1
ATOM 4205 N N . LYS A 1 507 ? 28.913 20.458 24.362 1.00 57.50 507 LYS A N 1
ATOM 4206 C CA . LYS A 1 507 ? 29.670 21.658 24.759 1.00 57.50 507 LYS A CA 1
ATOM 4207 C C . LYS A 1 507 ? 29.492 21.895 26.254 1.00 57.50 507 LYS A C 1
ATOM 4209 O O . LYS A 1 507 ? 30.495 22.297 26.887 1.00 57.50 507 LYS A O 1
#

Foldseek 3Di:
DDDDDDDDDPPDDPPAKAKAWPPDAQADEAEAQFFWDKTKIFIPDDAQFKWKFKAAPVRDTDDGQDGRDGADDPGMGIDTARHHLPDAWHKIKMKMARHPGNVHIYIYHIYTYHYPPDDDDPCVVVVVVPPPDDDDDDDDDDPPDPDDDDDDDDDDDDDDDPVVPDDPVVVVVVVVLVVLLVVLLVLLVCLVVVPDDDFLAAEDEPDDLVCCCPPDAQVQGKHKYFPPCVQFQLLVQDDLVRCLVQCSRAFAKPPDPDGGRSVSLSVCLPPPQSRDPARIKTKDLVCCVRRVVNVVRDDDDPSFDFLLVLPDPVLRGRFKIKMWTAAQAWDAKAFDALLFKKKKAWSDAKKKKFKDALVPPDQFPDDDDPPSHDPVPDDTLSCCSVPPQVPDDPVRGGNIDMDDHRMIIIRGGNMIMIMGGSHGTIIMMGTGDGPSCVLSSLVSLLLVLLADAPLSSVSSLVSSCVVCVPPPVVSDDPCSVVDDRDDHPDDDRPVVVVVVVVVVVVD

pLDDT: mean 79.72, std 20.25, range [24.45, 98.56]

Mean predicted aligned error: 15.52 Å

Sequence (507 aa):
MFISVIEISECTANKRNLINVTEPEESDIWITGQTSYSIAWTQSKFSFKWDIALLDRQRNKVSDISKGLSEFDDFKMTHNWLIPQSIQSGNYRIEICASGSPDDCGSSCSFSIRNSKVFPLILIVIGFVFKDLGTARQISSDMLNPTHYIQTNATDQPTKHPEELLFPHEIRRRRRLQQDRRYFKRMTEQIKELRDTECTIERVHQPTKETFRKDYMKTGKPVILTGMMDSWQAMKSWDFKELGAILTKGVKVDLMESLTPYGPWNEYLRHYTDRNKEPSKVLMYNLEEIYPRLLGDVHFTEFYDDYMEVVDEDIRPPQLLFEMAPKRSGFHWRVESLNASVWSALIRGRKRWGLYPPSQYFIPGAVHNDHRTQDSQKSESFTWWAHTFPHLMDKYKPFECIQEQGEILYIPSGWWRSNLNIDDSITLQKSVCDETNIRACMNELKELADNTPNNFYGDIFIQLRHHLTKHNPRLLNDDDRQFRSPIKGLGKPFSELEHEHHENVWK

Organism: Acropora cervicornis (NCBI:txid6130)

Secondary structure (DSSP, 8-state):
---------------S--EEEEES-TT-EEETTT-EEEEEEEESS--S-EEEEEE-TT--EEEEEEEEE----SS-EEEEEE--TTSPSEEEEEEEEETTEEEEEEEPPPEEEE---S--GGGTTTTTTSTT--------S----SS----------PPPPGGGGS-HHHHHHHHHHHHHHHHHHHHHHHGGGGG-----SEEEES--HHHHIIIIITTT--EEEESTTTT-THHHH--TTTGGGT-TT-EEBTT-SSEEPHHHHHHHHHHTGGGSSS---EEES-HHHH-HHHHTT------S--GGGGS-TTTPPP-EEEEEE-TT-EEEEEPPGGG-EEEEEEEES-EEEEEE-TT--S-TT----TTS---TTS--HHHIIIIIGGGS-GGGPPEEEEEPTT-EEEE-TT-EEEEEESS-EEEEEEEE--TTTHHHHHHHHHHHHHHSTTSHHHHHHHHHHHHHHHH-GGG--HHHHH--PPBTTBS--HHHHHHHHHHHH--

Solvent-accessible surface area (backbone atoms only — not comparable to full-atom values): 29278 Å² total; per-residue (Å²): 134,90,86,76,89,78,78,89,73,89,70,81,72,76,85,62,46,54,37,47,36,67,30,50,46,60,85,40,76,46,46,29,61,68,52,47,44,70,34,28,32,36,66,75,52,94,76,69,33,30,29,32,32,34,21,39,82,87,66,48,80,73,42,80,75,43,75,60,44,69,71,88,52,102,69,60,30,68,47,75,46,57,42,53,72,86,57,69,64,47,55,31,27,45,35,40,25,36,57,97,38,85,83,26,52,17,58,28,45,56,23,35,37,39,62,64,84,83,78,78,84,70,55,74,71,52,61,75,70,57,81,83,61,94,70,94,74,93,78,77,94,80,87,81,67,101,81,77,85,76,94,69,93,76,85,91,77,87,81,75,61,86,77,76,77,60,54,75,68,55,54,52,50,51,52,48,51,55,50,49,27,53,50,30,35,51,54,51,62,51,47,66,72,72,67,75,72,80,61,66,55,52,77,43,70,64,70,52,56,68,58,41,40,60,69,24,56,71,64,59,44,56,36,34,36,32,70,70,41,75,84,28,51,39,63,77,60,56,45,88,74,57,40,52,78,69,38,71,77,30,40,36,33,73,89,46,97,54,48,37,38,38,66,64,53,54,51,41,59,76,75,46,36,49,41,34,94,69,32,72,31,34,57,31,56,55,48,63,78,79,42,51,72,63,56,77,27,55,70,85,77,82,67,65,62,54,57,59,77,74,37,58,78,95,72,40,77,75,40,46,38,44,36,42,34,40,43,58,18,62,42,40,73,28,48,52,73,51,31,20,27,38,38,40,37,28,50,32,41,32,33,39,39,36,37,43,58,62,85,60,86,74,62,85,91,58,90,78,58,98,76,62,57,69,71,90,84,78,68,59,28,47,55,45,62,72,69,41,53,83,74,49,56,77,93,68,52,56,47,26,33,72,47,50,58,44,27,31,40,40,42,40,50,51,30,34,37,30,33,34,23,68,30,58,27,35,34,42,35,38,53,40,38,28,94,80,30,40,63,51,24,54,51,43,25,52,56,46,18,49,65,42,88,77,33,60,40,22,53,47,45,51,49,49,49,56,51,33,59,74,77,45,49,84,72,56,53,72,65,66,73,66,60,69,60,65,49,81,96,52,87,75,44,52,71,56,53,51,51,52,50,53,54,60,74,77,104

Radius of gyration: 27.89 Å; Cα contacts (8 Å, |Δi|>4): 860; chains: 1; bounding box: 75×94×67 Å

InterPro domains:
  IPR003347 JmjC domain [PS51184] (290-449)
  IPR003347 JmjC domain [SM00558] (284-449)
  IPR041667 Cupin-like domain 8 [PF13621] (211-416)
  IPR050910 JMJD6 family arginine demethylases/lysyl-hydroxylases [PTHR12480] (179-457)